Protein AF-Q1LLD5-F1 (afdb_monomer)

Nearest PDB structures (foldseek):
  8k34-assembly1_A  TM=6.048E-01  e=2.213E-11  Thermoflavifilum thermophilum
  8k88-assembly1_B  TM=5.986E-01  e=1.429E-08  Geobacter sulfurreducens
  8in8-assembly1_B  TM=6.152E-01  e=3.968E-08  Geobacter sulfurreducens PCA
  8jkz-assembly1_A  TM=5.799E-01  e=5.270E-08  Geobacter sulfurreducens
  8jl0-assembly1_A  TM=5.288E-01  e=3.968E-08  Geobacter sulfurreducens

Radius of gyration: 33.03 Å; Cα contacts (8 Å, |Δi|>4): 725; chains: 1; bounding box: 67×58×109 Å

pLDDT: mean 85.72, std 15.96, range [29.22, 98.38]

Mean predicted aligned error: 14.37 Å

Sequence (439 aa):
MSEKKLTDSQLLGTQGTGLIELTVSRMGLVWRPTAQHDAGIDGEIEIRDAANGRMTGMLLKVQSKAVSEFKNETNAGFDYWPDSRDMDYWLGHSVPVILIVSRPSTNECYWQVIKPPTEGGEKRLRFVKARDVLNESSKARLIEVAQAASPRGVAPALVRRETLVSNLLPVTKLPERLYLAETPYRTAKDLGAALREANLRLEFILKNERILTVRDLTEPRYHNLCDRGTVEDFGIKEWAASPDPDRQRDFVSLMNSCLREKLRSMPEALRFDKAMRCFFFPPSESNTPYDYAYRGDKKSTAREVFKELRNKQKKHLMGYRHSAMKAQFYRFGSDWYLEVTPTYFFTRNGTEQSKWHEDWLKGIKELEKNGAIRGQLMMWADLLRNPPGLFDEGYPFLDFGVPVTFGIDRGIDDSAWASSDNIDKQQGETSSAPLFELG

Solvent-accessible surface area (backbone atoms only — not comparable to full-atom values): 25330 Å² total; per-residue (Å²): 131,84,77,91,78,84,52,70,68,58,52,42,41,52,45,24,52,53,52,49,43,54,44,38,44,72,55,45,32,41,65,44,74,54,65,98,86,60,88,84,44,52,26,34,41,37,47,36,27,74,91,80,64,48,73,49,86,27,47,33,39,28,33,72,45,47,40,96,70,69,46,78,62,55,98,60,26,31,48,44,72,69,52,71,66,60,50,55,54,48,71,66,47,92,46,53,30,30,44,35,46,22,27,60,94,76,72,44,38,32,47,47,74,70,70,85,77,56,92,94,52,72,80,56,50,76,46,39,52,90,76,25,43,58,46,68,84,35,48,63,59,53,50,52,57,23,35,76,67,25,96,84,41,71,74,64,82,61,78,30,76,37,75,47,74,48,54,38,20,39,55,72,40,64,44,74,43,36,25,36,25,40,28,92,51,88,47,72,67,58,46,55,46,52,30,56,77,68,74,51,86,80,46,58,44,79,55,94,49,25,41,41,25,68,57,73,58,81,44,78,90,38,59,90,62,29,46,63,91,52,60,44,74,44,57,35,64,65,39,77,65,42,87,50,66,66,52,37,50,52,45,52,51,38,51,52,32,44,52,52,48,48,40,42,71,38,96,71,39,35,39,75,44,78,90,80,53,29,39,28,47,52,58,47,98,83,64,56,60,46,63,49,62,61,91,86,50,97,68,79,61,65,40,80,32,31,40,78,37,55,42,89,86,81,62,46,80,66,23,27,42,19,43,22,31,34,72,46,81,46,74,61,91,96,43,46,27,40,36,48,45,68,48,72,44,37,16,49,80,55,76,50,74,29,94,57,33,68,62,54,50,51,58,53,57,76,70,58,48,71,70,60,52,51,56,44,41,50,52,50,46,54,67,60,30,73,79,71,49,101,87,40,88,62,64,82,52,56,35,44,44,69,55,48,69,46,83,36,62,60,50,81,59,63,70,65,56,56,54,52,57,56,54,54,54,72,74,56,84,72,89,79,82,67,100,80,80,75,136

Structure (mmCIF, N/CA/C/O backbone):
data_AF-Q1LLD5-F1
#
_entry.id   AF-Q1LLD5-F1
#
loop_
_atom_site.group_PDB
_atom_site.id
_atom_site.type_symbol
_atom_site.label_atom_id
_atom_site.label_alt_id
_atom_site.label_comp_id
_atom_site.label_asym_id
_atom_site.label_entity_id
_atom_site.label_seq_id
_atom_site.pdbx_PDB_ins_code
_atom_site.Cartn_x
_atom_site.Cartn_y
_atom_site.Cartn_z
_atom_site.occupancy
_atom_site.B_iso_or_equiv
_atom_site.auth_seq_id
_atom_site.auth_comp_id
_atom_site.auth_asym_id
_atom_site.auth_atom_id
_atom_site.pdbx_PDB_model_num
ATOM 1 N N . MET A 1 1 ? 41.559 -16.017 -68.198 1.00 44.22 1 MET A N 1
ATOM 2 C CA . MET A 1 1 ? 40.446 -16.488 -67.346 1.00 44.22 1 MET A CA 1
ATOM 3 C C . MET A 1 1 ? 40.533 -15.728 -66.037 1.00 44.22 1 MET A C 1
ATOM 5 O O . MET A 1 1 ? 41.587 -15.787 -65.421 1.00 44.22 1 MET A O 1
ATOM 9 N N . SER A 1 2 ? 39.517 -14.951 -65.652 1.00 55.28 2 SER A N 1
ATOM 10 C CA . SER A 1 2 ? 39.519 -14.331 -64.322 1.00 55.28 2 SER A CA 1
ATOM 11 C C . SER A 1 2 ? 39.319 -15.425 -63.277 1.00 55.28 2 SER A C 1
ATOM 13 O O . SER A 1 2 ? 38.368 -16.202 -63.372 1.00 55.28 2 SER A O 1
ATOM 15 N N . GLU A 1 3 ? 40.213 -15.501 -62.299 1.00 66.25 3 GLU A N 1
ATOM 16 C CA . GLU A 1 3 ? 40.044 -16.389 -61.151 1.00 66.25 3 GLU A CA 1
ATOM 17 C C . GLU A 1 3 ? 38.746 -16.056 -60.409 1.00 66.25 3 GLU A C 1
ATOM 19 O O . GLU A 1 3 ? 38.397 -14.887 -60.233 1.00 66.25 3 GLU A O 1
ATOM 24 N N . LYS A 1 4 ? 38.035 -17.089 -59.953 1.00 70.56 4 LYS A N 1
ATOM 25 C CA . LYS A 1 4 ? 36.900 -16.914 -59.045 1.00 70.56 4 LYS A CA 1
ATOM 26 C C . LYS A 1 4 ? 37.448 -16.477 -57.686 1.00 70.56 4 LYS A C 1
ATOM 28 O O . LYS A 1 4 ? 38.207 -17.224 -57.076 1.00 70.56 4 LYS A O 1
ATOM 33 N N . LYS A 1 5 ? 37.075 -15.282 -57.226 1.00 77.94 5 LYS A N 1
ATOM 34 C CA . LYS A 1 5 ? 37.499 -14.728 -55.933 1.00 77.94 5 LYS A CA 1
ATOM 35 C C . LYS A 1 5 ? 36.277 -14.384 -55.090 1.00 77.94 5 LYS A C 1
ATOM 37 O O . LYS A 1 5 ? 35.325 -13.800 -55.599 1.00 77.94 5 LYS A O 1
ATOM 42 N N . LEU A 1 6 ? 36.331 -14.757 -53.816 1.00 81.81 6 LEU A N 1
ATOM 43 C CA . LEU A 1 6 ? 35.422 -14.298 -52.769 1.00 81.81 6 LEU A CA 1
ATOM 44 C C . LEU A 1 6 ? 36.149 -13.197 -51.992 1.00 81.81 6 LEU A C 1
ATOM 46 O O . LEU A 1 6 ? 37.331 -13.357 -51.690 1.00 81.81 6 LEU A O 1
ATOM 50 N N . THR A 1 7 ? 35.487 -12.079 -51.712 1.00 87.19 7 THR A N 1
ATOM 51 C CA . THR A 1 7 ? 36.117 -10.958 -51.001 1.00 87.19 7 THR A CA 1
ATOM 52 C C . THR A 1 7 ? 35.990 -11.116 -49.486 1.00 87.19 7 THR A C 1
ATOM 54 O O . THR A 1 7 ? 35.007 -11.667 -48.987 1.00 87.19 7 THR A O 1
ATOM 57 N N . ASP A 1 8 ? 36.938 -10.562 -48.727 1.00 86.69 8 ASP A N 1
ATOM 58 C CA . ASP A 1 8 ? 36.864 -10.542 -47.257 1.00 86.69 8 ASP A CA 1
ATOM 59 C C . ASP A 1 8 ? 35.607 -9.819 -46.753 1.00 86.69 8 ASP A C 1
ATOM 61 O O . ASP A 1 8 ? 35.027 -10.193 -45.738 1.00 86.69 8 ASP A O 1
ATOM 65 N N . SER A 1 9 ? 35.128 -8.820 -47.501 1.00 83.25 9 SER A N 1
ATOM 66 C CA . SER A 1 9 ? 33.871 -8.129 -47.205 1.00 83.25 9 SER A CA 1
ATOM 67 C C . SER A 1 9 ? 32.653 -9.054 -47.325 1.00 83.25 9 SER A C 1
ATOM 69 O O . SER A 1 9 ? 31.748 -8.970 -46.495 1.00 83.25 9 SER A O 1
ATOM 71 N N . GLN A 1 10 ? 32.637 -9.970 -48.301 1.00 84.25 10 GLN A N 1
ATOM 72 C CA . GLN A 1 10 ? 31.581 -10.983 -48.426 1.00 84.25 10 GLN A CA 1
ATOM 73 C C . GLN A 1 10 ? 31.638 -12.005 -47.280 1.00 84.25 10 GLN A C 1
ATOM 75 O O . GLN A 1 10 ? 30.598 -12.397 -46.744 1.00 84.25 10 GLN A O 1
ATOM 80 N N . LEU A 1 11 ? 32.842 -12.403 -46.856 1.00 89.00 11 LEU A N 1
ATOM 81 C CA . LEU A 1 11 ? 33.017 -13.265 -45.682 1.00 89.00 11 LEU A CA 1
ATOM 82 C C . LEU A 1 11 ? 32.552 -12.572 -44.397 1.00 89.00 11 LEU A C 1
ATOM 84 O O . LEU A 1 11 ? 31.823 -13.174 -43.611 1.00 89.00 11 LEU A O 1
ATOM 88 N N . LEU A 1 12 ? 32.902 -11.300 -44.209 1.00 91.50 12 LEU A N 1
ATOM 89 C CA . LEU A 1 12 ? 32.483 -10.505 -43.056 1.00 91.50 12 LEU A CA 1
ATOM 90 C C . LEU A 1 12 ? 30.955 -10.353 -42.993 1.00 91.50 12 LEU A C 1
ATOM 92 O O . LEU A 1 12 ? 30.368 -10.496 -41.922 1.00 91.50 12 LEU A O 1
ATOM 96 N N . GLY A 1 13 ? 30.297 -10.135 -44.136 1.00 88.56 13 GLY A N 1
ATOM 97 C CA . GLY A 1 13 ? 28.832 -10.116 -44.229 1.00 88.56 13 GLY A CA 1
ATOM 98 C C . GLY A 1 13 ? 28.190 -11.445 -43.809 1.00 88.56 13 GLY A C 1
ATOM 99 O O . GLY A 1 13 ? 27.244 -11.459 -43.017 1.00 88.56 13 GLY A O 1
ATOM 100 N N . THR A 1 14 ? 28.754 -12.570 -44.264 1.00 90.44 14 THR A N 1
ATOM 101 C CA . THR A 1 14 ? 28.333 -13.923 -43.846 1.00 90.44 14 THR A CA 1
ATOM 102 C C . THR A 1 14 ? 28.491 -14.121 -42.332 1.00 90.44 14 THR A C 1
ATOM 104 O O . THR A 1 14 ? 27.604 -14.654 -41.672 1.00 90.44 14 THR A O 1
ATOM 107 N N . GLN A 1 15 ? 29.594 -13.652 -41.745 1.00 93.81 15 GLN A N 1
ATOM 108 C CA . GLN A 1 15 ? 29.808 -13.738 -40.296 1.00 93.81 15 GLN A CA 1
ATOM 109 C C . GLN A 1 15 ? 28.795 -12.897 -39.508 1.00 93.81 15 GLN A C 1
ATOM 111 O O . GLN A 1 15 ? 28.284 -13.352 -38.486 1.00 93.81 15 GLN A O 1
ATOM 116 N N . GLY A 1 16 ? 28.476 -11.687 -39.979 1.00 93.50 16 GLY A N 1
ATOM 117 C CA . GLY A 1 16 ? 27.480 -10.824 -39.337 1.00 93.50 16 GLY A CA 1
ATOM 118 C C . GLY A 1 16 ? 26.077 -11.423 -39.353 1.00 93.50 16 GLY A C 1
ATOM 119 O O . GLY A 1 16 ? 25.409 -11.453 -38.323 1.00 93.50 16 GLY A O 1
ATOM 120 N N . THR A 1 17 ? 25.641 -11.961 -40.494 1.00 93.94 17 THR A N 1
ATOM 121 C CA . THR A 1 17 ? 24.339 -12.646 -40.599 1.00 93.94 17 THR A CA 1
ATOM 122 C C . THR A 1 17 ? 24.269 -13.894 -39.716 1.00 93.94 17 THR A C 1
ATOM 124 O O . THR A 1 17 ? 23.291 -14.055 -38.989 1.00 93.94 17 THR A O 1
ATOM 127 N N . GLY A 1 18 ? 25.328 -14.711 -39.672 1.00 94.88 18 GLY A N 1
ATOM 128 C CA . GLY A 1 18 ? 25.405 -15.860 -38.761 1.00 94.88 18 GLY A CA 1
ATOM 129 C C . GLY A 1 18 ? 25.356 -15.472 -37.275 1.00 94.88 18 GLY A C 1
ATOM 130 O O . GLY A 1 18 ? 24.709 -16.146 -36.472 1.00 94.88 18 GLY A O 1
ATOM 131 N N . LEU A 1 19 ? 25.982 -14.354 -36.893 1.00 96.50 19 LEU A N 1
ATOM 132 C CA . LEU A 1 19 ? 25.914 -13.839 -35.522 1.00 96.50 19 LEU A CA 1
ATOM 133 C C . LEU A 1 19 ? 24.496 -13.368 -35.156 1.00 96.50 19 LEU A C 1
ATOM 135 O O . LEU A 1 19 ? 24.025 -13.626 -34.043 1.00 96.50 19 LEU A O 1
ATOM 139 N N . ILE A 1 20 ? 23.801 -12.709 -36.088 1.00 96.69 20 ILE A N 1
ATOM 140 C CA . ILE A 1 20 ? 22.404 -12.287 -35.911 1.00 96.69 20 ILE A CA 1
ATOM 141 C C . ILE A 1 20 ? 21.506 -13.507 -35.727 1.00 96.69 20 ILE A C 1
ATOM 143 O O . ILE A 1 20 ? 20.745 -13.548 -34.762 1.00 96.69 20 ILE A O 1
ATOM 147 N N . GLU A 1 21 ? 21.629 -14.514 -36.590 1.00 96.75 21 GLU A N 1
ATOM 148 C CA . GLU A 1 21 ? 20.855 -15.755 -36.509 1.00 96.75 21 GLU A CA 1
ATOM 149 C C . GLU A 1 21 ? 21.002 -16.428 -35.138 1.00 96.75 21 GLU A C 1
ATOM 151 O O . GLU A 1 21 ? 20.003 -16.715 -34.472 1.00 96.75 21 GLU A O 1
ATOM 156 N N . LEU A 1 22 ? 22.241 -16.601 -34.666 1.00 96.19 22 LEU A N 1
ATOM 157 C CA . LEU A 1 22 ? 22.515 -17.181 -33.352 1.00 96.19 22 LEU A CA 1
ATOM 158 C C . LEU A 1 22 ? 21.881 -16.357 -32.224 1.00 96.19 22 LEU A C 1
ATOM 160 O O . LEU A 1 22 ? 21.262 -16.911 -31.313 1.00 96.19 22 LEU A O 1
ATOM 164 N N . THR A 1 23 ? 22.025 -15.035 -32.285 1.00 96.19 23 THR A N 1
ATOM 165 C CA . THR A 1 23 ? 21.499 -14.117 -31.269 1.00 96.19 23 THR A CA 1
ATOM 166 C C . THR A 1 23 ? 19.972 -14.163 -31.225 1.00 96.19 23 THR A C 1
ATOM 168 O O . THR A 1 23 ? 19.392 -14.328 -30.154 1.00 96.19 23 THR A O 1
ATOM 171 N N . VAL A 1 24 ? 19.308 -14.096 -32.380 1.00 96.00 24 VAL A N 1
ATOM 172 C CA . VAL A 1 24 ? 17.844 -14.179 -32.519 1.00 96.00 24 VAL A CA 1
ATOM 173 C C . VAL A 1 24 ? 17.327 -15.538 -32.036 1.00 96.00 24 VAL A C 1
ATOM 175 O O . VAL A 1 24 ? 16.352 -15.595 -31.280 1.00 96.00 24 VAL A O 1
ATOM 178 N N . SER A 1 25 ? 18.021 -16.626 -32.381 1.00 94.06 25 SER A N 1
ATOM 179 C CA . SER A 1 25 ? 17.676 -17.975 -31.926 1.00 94.06 25 SER A CA 1
ATOM 180 C C . SER A 1 25 ? 17.764 -18.117 -30.405 1.00 94.06 25 SER A C 1
ATOM 182 O O . SER A 1 25 ? 16.898 -18.765 -29.816 1.00 94.06 25 SER A O 1
ATOM 184 N N . ARG A 1 26 ? 18.755 -17.503 -29.741 1.00 93.19 26 ARG A N 1
ATOM 185 C CA . ARG A 1 26 ? 18.855 -17.495 -28.266 1.00 93.19 26 ARG A CA 1
ATOM 186 C C . ARG A 1 26 ? 17.691 -16.766 -27.600 1.00 93.19 26 ARG A C 1
ATOM 188 O O . ARG A 1 26 ? 17.260 -17.161 -26.520 1.00 93.19 26 ARG A O 1
ATOM 195 N N . MET A 1 27 ? 17.113 -15.765 -28.265 1.00 91.44 27 MET A N 1
ATOM 196 C CA . MET A 1 27 ? 15.875 -15.118 -27.806 1.00 91.44 27 MET A CA 1
ATOM 197 C C . MET A 1 27 ? 14.633 -16.009 -27.985 1.00 91.44 27 MET A C 1
ATOM 199 O O . MET A 1 27 ? 13.554 -15.679 -27.482 1.00 91.44 27 MET A O 1
ATOM 203 N N . GLY A 1 28 ? 14.748 -17.134 -28.696 1.00 91.38 28 GLY A N 1
ATOM 204 C CA . GLY A 1 28 ? 13.630 -18.004 -29.061 1.00 91.38 28 GLY A CA 1
ATOM 205 C C . GLY A 1 28 ? 12.742 -17.436 -30.171 1.00 91.38 28 GLY A C 1
ATOM 206 O O . GLY A 1 28 ? 11.591 -17.857 -30.282 1.00 91.38 28 GLY A O 1
ATOM 207 N N . LEU A 1 29 ? 13.256 -16.473 -30.944 1.00 94.94 29 LEU A N 1
ATOM 208 C CA . LEU A 1 29 ? 12.628 -15.908 -32.141 1.00 94.94 29 LEU A CA 1
ATOM 209 C C . LEU A 1 29 ? 13.145 -16.639 -33.391 1.00 94.94 29 LEU A C 1
ATOM 211 O O . LEU A 1 29 ? 14.128 -17.377 -33.314 1.00 94.94 29 LEU A O 1
ATOM 215 N N . VAL A 1 30 ? 12.493 -16.449 -34.538 1.00 95.75 30 VAL A N 1
ATOM 216 C CA . VAL A 1 30 ? 12.874 -17.128 -35.787 1.00 95.75 30 VAL A CA 1
ATOM 217 C C . VAL A 1 30 ? 13.533 -16.141 -36.737 1.00 95.75 30 VAL A C 1
ATOM 219 O O . VAL A 1 30 ? 12.918 -15.147 -37.103 1.00 95.75 30 VAL A O 1
ATOM 222 N N . TRP A 1 31 ? 14.766 -16.431 -37.149 1.00 96.06 31 TRP A N 1
ATOM 223 C CA . TRP A 1 31 ? 15.463 -15.729 -38.225 1.00 96.06 31 TRP A CA 1
ATOM 224 C C . TRP A 1 31 ? 15.183 -16.414 -39.565 1.00 96.06 31 TRP A C 1
ATOM 226 O O . TRP A 1 31 ? 15.246 -17.642 -39.651 1.00 96.06 31 TRP A O 1
ATOM 236 N N . ARG A 1 32 ? 14.904 -15.637 -40.614 1.00 93.81 32 ARG A N 1
ATOM 237 C CA . ARG A 1 32 ? 14.891 -16.120 -41.999 1.00 93.81 32 ARG A CA 1
ATOM 238 C C . ARG A 1 32 ? 15.789 -15.233 -42.858 1.00 93.81 32 ARG A C 1
ATOM 240 O O . ARG A 1 32 ? 15.501 -14.043 -42.972 1.00 93.81 32 ARG A O 1
ATOM 247 N N . PRO A 1 33 ? 16.854 -15.774 -43.470 1.00 91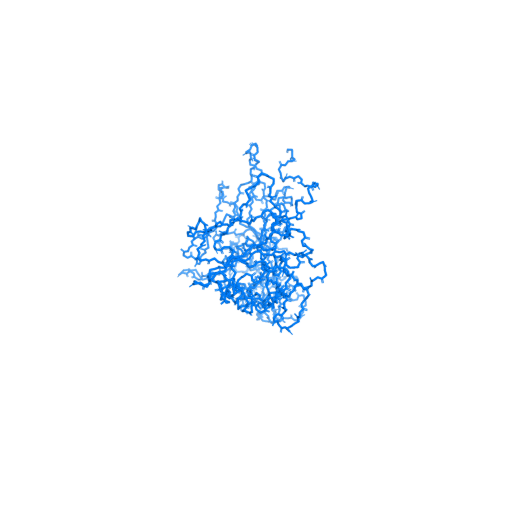.12 33 PRO A N 1
ATOM 248 C CA . PRO A 1 33 ? 17.669 -15.008 -44.400 1.00 91.12 33 PRO A CA 1
ATOM 249 C C . PRO A 1 33 ? 16.891 -14.744 -45.692 1.00 91.12 33 PRO A C 1
ATOM 251 O O . PRO A 1 33 ? 16.113 -15.591 -46.144 1.00 91.12 33 PRO A O 1
ATOM 254 N N . THR A 1 34 ? 17.120 -13.592 -46.312 1.00 84.94 34 THR A N 1
ATOM 255 C CA . THR A 1 34 ? 16.528 -13.304 -47.618 1.00 84.94 34 THR A CA 1
ATOM 256 C C . THR A 1 34 ? 17.269 -14.061 -48.724 1.00 84.94 34 THR A C 1
ATOM 258 O O . THR A 1 34 ? 18.499 -14.110 -48.745 1.00 84.94 34 THR A O 1
ATOM 261 N N . ALA A 1 35 ? 16.533 -14.669 -49.659 1.00 69.62 35 ALA A N 1
ATOM 262 C CA . ALA A 1 35 ? 17.123 -15.340 -50.818 1.00 69.62 35 ALA A CA 1
ATOM 263 C C . ALA A 1 35 ? 17.699 -14.329 -51.835 1.00 69.62 35 ALA A C 1
ATOM 265 O O . ALA A 1 35 ? 17.328 -13.156 -51.839 1.00 69.62 35 ALA A O 1
ATOM 266 N N . GLN A 1 36 ? 18.610 -14.789 -52.707 1.00 54.00 36 GLN A N 1
ATOM 267 C CA . GLN A 1 36 ? 19.238 -13.962 -53.748 1.00 54.00 36 GLN A CA 1
ATOM 268 C C . GLN A 1 36 ? 18.182 -13.168 -54.542 1.00 54.00 36 GLN A C 1
ATOM 270 O O . GLN A 1 36 ? 17.274 -13.777 -55.100 1.00 54.00 36 GLN A O 1
ATOM 275 N N . HIS A 1 37 ? 18.374 -11.838 -54.598 1.00 49.00 37 HIS A N 1
ATOM 276 C CA . HIS A 1 37 ? 17.626 -10.797 -55.340 1.00 49.00 37 HIS A CA 1
ATOM 277 C C . HIS A 1 37 ? 16.824 -9.768 -54.522 1.00 49.00 37 HIS A C 1
ATOM 279 O O . HIS A 1 37 ? 16.162 -8.933 -55.133 1.00 49.00 37 HIS A O 1
ATOM 285 N N . ASP A 1 38 ? 16.941 -9.723 -53.192 1.00 57.38 38 ASP A N 1
ATOM 286 C CA . ASP A 1 38 ? 16.424 -8.579 -52.422 1.00 57.38 38 ASP A CA 1
ATOM 287 C C . ASP A 1 38 ? 17.495 -7.485 -52.286 1.00 57.38 38 ASP A C 1
ATOM 289 O O . ASP A 1 38 ? 18.632 -7.735 -51.873 1.00 57.38 38 ASP A O 1
ATOM 293 N N . ALA A 1 39 ? 17.160 -6.274 -52.721 1.00 64.75 39 ALA A N 1
ATOM 294 C CA . ALA A 1 39 ? 18.061 -5.134 -52.697 1.00 64.75 39 ALA A CA 1
ATOM 295 C C . ALA A 1 39 ? 17.894 -4.408 -51.360 1.00 64.75 39 ALA A C 1
ATOM 297 O O . ALA A 1 39 ? 16.944 -3.660 -51.191 1.00 64.75 39 ALA A O 1
ATOM 298 N N . GLY A 1 40 ? 18.819 -4.608 -50.418 1.00 76.62 40 GLY A N 1
ATOM 299 C CA . GLY A 1 40 ? 18.851 -3.820 -49.179 1.00 76.62 40 GLY A CA 1
ATOM 300 C C . GLY A 1 40 ? 18.009 -4.361 -48.017 1.00 76.62 40 GLY A C 1
ATOM 301 O O . GLY A 1 40 ? 17.651 -3.584 -47.135 1.00 76.62 40 GLY A O 1
ATOM 302 N N . ILE A 1 41 ? 17.704 -5.667 -47.993 1.00 89.44 41 ILE A N 1
ATOM 303 C CA . ILE A 1 41 ? 17.228 -6.405 -46.809 1.00 89.44 41 ILE A CA 1
ATOM 304 C C . ILE A 1 41 ? 17.900 -7.784 -46.765 1.00 89.44 41 ILE A C 1
ATOM 306 O O . ILE A 1 41 ? 17.779 -8.575 -47.699 1.00 89.44 41 ILE A O 1
ATOM 310 N N . ASP A 1 42 ? 18.552 -8.108 -45.648 1.00 91.19 42 ASP A N 1
ATOM 311 C CA . ASP A 1 42 ? 19.327 -9.349 -45.490 1.00 91.19 42 ASP A CA 1
ATOM 312 C C . ASP A 1 42 ? 18.539 -10.481 -44.816 1.00 91.19 42 ASP A C 1
ATOM 314 O O . ASP A 1 42 ? 18.918 -11.651 -44.907 1.00 91.19 42 ASP A O 1
ATOM 318 N N . GLY A 1 43 ? 17.438 -10.156 -44.138 1.00 93.44 43 GLY A N 1
ATOM 319 C CA . GLY A 1 43 ? 16.539 -11.160 -43.588 1.00 93.44 43 GLY A CA 1
ATOM 320 C C . GLY A 1 43 ? 15.332 -10.584 -42.869 1.00 93.44 43 GLY A C 1
ATOM 321 O O . GLY A 1 43 ? 15.046 -9.386 -42.902 1.00 93.44 43 GLY A O 1
ATOM 322 N N . GLU A 1 44 ? 14.613 -11.465 -42.194 1.00 95.19 44 GLU A N 1
ATOM 323 C CA . GLU A 1 44 ? 13.469 -11.131 -41.362 1.00 95.19 44 GLU A CA 1
ATOM 324 C C . GLU A 1 44 ? 13.489 -11.908 -40.046 1.00 95.19 44 GLU A C 1
ATOM 326 O O . GLU A 1 44 ? 13.988 -13.032 -39.959 1.00 95.19 44 GLU A O 1
ATOM 331 N N . ILE A 1 45 ? 12.929 -11.289 -39.010 1.00 96.69 45 ILE A N 1
ATOM 332 C CA . ILE A 1 45 ? 12.688 -11.917 -37.713 1.00 96.69 45 ILE A CA 1
ATOM 333 C C . ILE A 1 45 ? 11.184 -12.107 -37.560 1.00 96.69 45 ILE A C 1
ATOM 335 O O . ILE A 1 45 ? 10.436 -11.131 -37.606 1.00 96.69 45 ILE A O 1
ATOM 339 N N . GLU A 1 46 ? 10.744 -13.341 -37.324 1.00 95.19 46 GLU A N 1
ATOM 340 C CA . GLU A 1 46 ? 9.376 -13.625 -36.898 1.00 95.19 46 GLU A CA 1
ATOM 341 C C . GLU A 1 46 ? 9.303 -13.857 -35.392 1.00 95.19 46 GLU A C 1
ATOM 343 O O . GLU A 1 46 ? 10.077 -14.626 -34.803 1.00 95.19 46 GLU A O 1
ATOM 348 N N . ILE A 1 47 ? 8.319 -13.212 -34.769 1.00 94.25 47 ILE A N 1
ATOM 349 C CA . ILE A 1 47 ? 8.026 -13.427 -33.363 1.00 94.25 47 ILE A CA 1
ATOM 350 C C . ILE A 1 47 ? 7.398 -14.813 -33.169 1.00 94.25 47 ILE A C 1
ATOM 352 O O . ILE A 1 47 ? 6.386 -15.176 -33.771 1.00 94.25 47 ILE A O 1
ATOM 356 N N . ARG A 1 48 ? 8.014 -15.591 -32.278 1.00 91.94 48 ARG A N 1
ATOM 357 C CA . ARG A 1 48 ? 7.544 -16.905 -31.840 1.00 91.94 48 ARG A CA 1
ATOM 358 C C . ARG A 1 48 ? 7.235 -16.858 -30.350 1.00 91.94 48 ARG A C 1
ATOM 360 O O . ARG A 1 48 ? 8.030 -16.368 -29.546 1.00 91.94 48 ARG A O 1
ATOM 367 N N . ASP A 1 49 ? 6.082 -17.391 -29.976 1.00 83.38 49 ASP A N 1
ATOM 368 C CA . ASP A 1 49 ? 5.730 -17.630 -28.584 1.00 83.38 49 ASP A CA 1
ATOM 369 C C . ASP A 1 49 ? 6.616 -18.754 -28.037 1.00 83.38 49 ASP A C 1
ATOM 371 O O . ASP A 1 49 ? 6.526 -19.910 -28.450 1.00 83.38 49 ASP A O 1
ATOM 375 N N . ALA A 1 50 ? 7.517 -18.409 -27.119 1.00 77.00 50 ALA A N 1
ATOM 376 C CA . ALA A 1 50 ? 8.466 -19.369 -26.571 1.00 77.00 50 ALA A CA 1
ATOM 377 C C . ALA A 1 50 ? 7.797 -20.430 -25.680 1.00 77.00 50 ALA A C 1
ATOM 379 O O . ALA A 1 50 ? 8.382 -21.497 -25.504 1.00 77.00 50 ALA A O 1
ATOM 380 N N . ALA A 1 51 ? 6.601 -20.167 -25.138 1.00 72.94 51 ALA A N 1
ATOM 381 C CA . ALA A 1 51 ? 5.937 -21.070 -24.200 1.00 72.94 51 ALA A CA 1
ATOM 382 C C . ALA A 1 51 ? 5.291 -22.278 -24.893 1.00 72.94 51 ALA A C 1
ATOM 384 O O . ALA A 1 51 ? 5.324 -23.384 -24.364 1.00 72.94 51 ALA A O 1
ATOM 385 N N . ASN A 1 52 ? 4.705 -22.075 -26.074 1.00 79.81 52 ASN A N 1
ATOM 386 C CA . ASN A 1 52 ? 3.981 -23.114 -26.824 1.00 79.81 52 ASN A CA 1
ATOM 387 C C . ASN A 1 52 ? 4.533 -23.332 -28.244 1.00 79.81 52 ASN A C 1
ATOM 389 O O . ASN A 1 52 ? 4.069 -24.211 -28.965 1.00 79.81 52 ASN A O 1
ATOM 393 N N . GLY A 1 53 ? 5.514 -22.533 -28.659 1.00 81.44 53 GLY A N 1
ATOM 394 C CA . GLY A 1 53 ? 6.131 -22.599 -29.974 1.00 81.44 53 GLY A CA 1
ATOM 395 C C . GLY A 1 53 ? 5.312 -22.020 -31.123 1.00 81.44 53 GLY A C 1
ATOM 396 O O . GLY A 1 53 ? 5.733 -22.164 -32.270 1.00 81.44 53 GLY A O 1
ATOM 397 N N . ARG A 1 54 ? 4.184 -21.359 -30.844 1.00 87.75 54 ARG A N 1
ATOM 398 C CA . ARG A 1 54 ? 3.308 -20.748 -31.849 1.00 87.75 54 ARG A CA 1
ATOM 399 C C . ARG A 1 54 ? 4.017 -19.602 -32.569 1.00 87.75 54 ARG A C 1
ATOM 401 O O . ARG A 1 54 ? 4.506 -18.664 -31.944 1.00 87.75 54 ARG A O 1
ATOM 408 N N . MET A 1 55 ? 3.986 -19.645 -33.894 1.00 90.62 55 MET A N 1
ATOM 409 C CA . MET A 1 55 ? 4.396 -18.538 -34.759 1.00 90.62 55 MET A CA 1
ATOM 410 C C . MET A 1 55 ? 3.312 -17.451 -34.747 1.00 90.62 55 MET A C 1
ATOM 412 O O . MET A 1 55 ? 2.126 -17.768 -34.878 1.00 90.62 55 MET A O 1
ATOM 416 N N . THR A 1 56 ? 3.673 -16.185 -34.514 1.00 87.75 56 THR A N 1
ATOM 417 C CA . THR A 1 56 ? 2.671 -15.117 -34.348 1.00 87.75 56 THR A CA 1
ATOM 418 C C . THR A 1 56 ? 2.340 -14.372 -35.635 1.00 87.75 56 THR A C 1
ATOM 420 O O . THR A 1 56 ? 1.398 -13.581 -35.617 1.00 87.75 56 THR A O 1
ATOM 423 N N . GLY A 1 57 ? 3.101 -14.572 -36.716 1.00 88.38 57 GLY A N 1
ATOM 424 C CA . GLY A 1 57 ? 2.980 -13.803 -37.956 1.00 88.38 57 GLY A CA 1
ATOM 425 C C . GLY A 1 57 ? 3.437 -12.345 -37.842 1.00 88.38 57 GLY A C 1
ATOM 426 O O . GLY A 1 57 ? 3.308 -11.598 -38.805 1.00 88.38 57 GLY A O 1
ATOM 427 N N . MET A 1 58 ? 3.960 -11.922 -36.684 1.00 92.06 58 MET A N 1
ATOM 428 C CA . MET A 1 58 ? 4.508 -10.574 -36.515 1.00 92.06 58 MET A CA 1
ATOM 429 C C . MET A 1 58 ? 5.957 -10.579 -36.989 1.00 92.06 58 MET A C 1
ATOM 431 O O . MET A 1 58 ? 6.764 -11.372 -36.494 1.00 92.06 58 MET A O 1
ATOM 435 N N . LEU A 1 59 ? 6.268 -9.703 -37.941 1.00 93.50 59 LEU A N 1
ATOM 436 C CA . LEU A 1 59 ? 7.533 -9.698 -38.666 1.00 93.50 59 LEU A CA 1
ATOM 437 C C . LEU A 1 59 ? 8.279 -8.378 -38.482 1.00 93.50 59 LEU A C 1
ATOM 439 O O . LEU A 1 59 ? 7.678 -7.305 -38.436 1.00 93.50 59 LEU A O 1
ATOM 443 N N . LEU A 1 60 ? 9.603 -8.478 -38.450 1.00 95.44 60 LEU A N 1
ATOM 444 C CA . LEU A 1 60 ? 10.532 -7.366 -38.615 1.00 95.44 60 LEU A CA 1
ATOM 445 C C . LEU A 1 60 ? 11.406 -7.655 -39.828 1.00 95.44 60 LEU A C 1
ATOM 447 O O . LEU A 1 60 ? 11.941 -8.759 -39.946 1.00 95.44 60 LEU A O 1
ATOM 451 N N . LYS A 1 61 ? 11.591 -6.670 -40.703 1.00 95.44 61 LYS A N 1
ATOM 452 C CA . LYS A 1 61 ? 12.592 -6.738 -41.773 1.00 95.44 61 LYS A CA 1
ATOM 453 C C . LYS A 1 61 ? 13.931 -6.260 -41.227 1.00 95.44 61 LYS A C 1
ATOM 455 O O . LYS A 1 61 ? 13.980 -5.370 -40.381 1.00 95.44 61 LYS A O 1
ATOM 460 N N . VAL A 1 62 ? 15.016 -6.876 -41.673 1.00 96.50 62 VAL A N 1
ATOM 461 C CA . VAL A 1 62 ? 16.347 -6.656 -41.112 1.00 96.50 62 VAL A CA 1
ATOM 462 C C . VAL A 1 62 ? 17.339 -6.343 -42.216 1.00 96.50 62 VAL A C 1
ATOM 464 O O . VAL A 1 62 ? 17.602 -7.173 -43.084 1.00 96.50 62 VAL A O 1
ATOM 467 N N . GLN A 1 63 ? 17.958 -5.172 -42.121 1.00 95.56 63 GLN A N 1
ATOM 468 C CA . GLN A 1 63 ? 19.232 -4.913 -42.780 1.00 95.56 63 GLN A CA 1
ATOM 469 C C . GLN A 1 63 ? 20.363 -5.242 -41.798 1.00 95.56 63 GLN A C 1
ATOM 471 O O . GLN A 1 63 ? 20.421 -4.705 -40.691 1.00 95.56 63 GLN A O 1
ATOM 476 N N . SER A 1 64 ? 21.290 -6.090 -42.222 1.00 94.94 64 SER A N 1
ATOM 477 C CA . SER A 1 64 ? 22.543 -6.412 -41.547 1.00 94.94 64 SER A CA 1
ATOM 478 C C . SER A 1 64 ? 23.692 -5.593 -42.135 1.00 94.94 64 SER A C 1
ATOM 480 O O . SER A 1 64 ? 23.838 -5.460 -43.352 1.00 94.94 64 SER A O 1
ATOM 482 N N . LYS A 1 65 ? 24.542 -5.031 -41.277 1.00 95.00 65 LYS A N 1
ATOM 483 C CA . LYS A 1 65 ? 25.794 -4.375 -41.673 1.00 95.00 65 LYS A CA 1
ATOM 484 C C . LYS A 1 65 ? 26.919 -4.855 -40.764 1.00 95.00 65 LYS A C 1
ATOM 486 O O . LYS A 1 65 ? 27.046 -4.427 -39.617 1.00 95.00 65 LYS A O 1
ATOM 491 N N . ALA A 1 66 ? 27.750 -5.751 -41.288 1.00 95.19 66 ALA A N 1
ATOM 492 C CA . ALA A 1 66 ? 28.931 -6.239 -40.591 1.00 95.19 66 ALA A CA 1
ATOM 493 C C . ALA A 1 66 ? 30.126 -5.305 -40.824 1.00 95.19 66 ALA A C 1
ATOM 495 O O . ALA A 1 66 ? 30.442 -4.969 -41.965 1.00 95.19 66 ALA A O 1
ATOM 496 N N . VAL A 1 67 ? 30.792 -4.893 -39.745 1.00 95.25 67 VAL A N 1
ATOM 497 C CA . VAL A 1 67 ? 31.931 -3.968 -39.782 1.00 95.25 67 VAL A CA 1
ATOM 498 C C . VAL A 1 67 ? 33.113 -4.525 -38.993 1.00 95.25 67 VAL A C 1
ATOM 500 O O . VAL A 1 67 ? 32.941 -5.219 -37.992 1.00 95.25 67 VAL A O 1
ATOM 503 N N . SER A 1 68 ? 34.329 -4.209 -39.436 1.00 93.31 68 SER A N 1
ATOM 504 C CA . SER A 1 68 ? 35.554 -4.493 -38.679 1.00 93.31 68 SER A CA 1
ATOM 505 C C . SER A 1 68 ? 35.730 -3.521 -37.509 1.00 93.31 68 SER A C 1
ATOM 507 O O . SER A 1 68 ? 36.155 -3.913 -36.425 1.00 93.31 68 SER A O 1
ATOM 509 N N . GLU A 1 69 ? 35.340 -2.264 -37.707 1.00 94.44 69 GLU A N 1
ATOM 510 C CA . GLU A 1 69 ? 35.447 -1.175 -36.738 1.00 94.44 69 GLU A CA 1
ATOM 511 C C . GLU A 1 69 ? 34.174 -0.320 -36.735 1.00 94.44 69 GLU A C 1
ATOM 513 O O . GLU A 1 69 ? 33.517 -0.150 -37.764 1.00 94.44 69 GLU A O 1
ATOM 518 N N . PHE A 1 70 ? 33.822 0.230 -35.571 1.00 96.06 70 PHE A N 1
ATOM 519 C CA . PHE A 1 70 ? 32.701 1.159 -35.460 1.00 96.06 70 PHE A CA 1
ATOM 520 C C . PHE A 1 70 ? 33.240 2.573 -35.663 1.00 96.06 70 PHE A C 1
ATOM 522 O O . PHE A 1 70 ? 34.304 2.930 -35.158 1.00 96.06 70 PHE A O 1
ATOM 529 N N . LYS A 1 71 ? 32.516 3.393 -36.419 1.00 95.69 71 LYS A N 1
ATOM 530 C CA . LYS A 1 71 ? 32.932 4.767 -36.702 1.00 95.69 71 LYS A CA 1
ATOM 531 C C . LYS A 1 71 ? 32.522 5.686 -35.548 1.00 95.69 71 LYS A C 1
ATOM 533 O O . LYS A 1 71 ? 31.443 5.530 -34.985 1.00 95.69 71 LYS A O 1
ATOM 538 N N . ASN A 1 72 ? 33.386 6.642 -35.197 1.00 95.12 72 ASN A N 1
ATOM 539 C CA . ASN A 1 72 ? 33.226 7.513 -34.021 1.00 95.12 72 ASN A CA 1
ATOM 540 C C . ASN A 1 72 ? 32.949 6.740 -32.714 1.00 95.12 72 ASN A C 1
ATOM 542 O O . ASN A 1 72 ? 32.140 7.167 -31.891 1.00 95.12 72 ASN A O 1
ATOM 546 N N . GLU A 1 73 ? 33.584 5.580 -32.532 1.00 96.94 73 GLU A N 1
ATOM 547 C CA . GLU A 1 73 ? 33.368 4.755 -31.346 1.00 96.94 73 GLU A CA 1
ATOM 548 C C . GLU A 1 73 ? 33.927 5.406 -30.076 1.00 96.94 73 GLU A C 1
ATOM 550 O O . GLU A 1 73 ? 35.053 5.896 -30.022 1.00 96.94 73 GLU A O 1
ATOM 555 N N . THR A 1 74 ? 33.122 5.355 -29.023 1.00 96.25 74 THR A N 1
ATOM 556 C CA . THR A 1 74 ? 33.462 5.709 -27.647 1.00 96.25 74 THR A CA 1
ATOM 557 C C . THR A 1 74 ? 32.994 4.588 -26.720 1.00 96.25 74 THR A C 1
ATOM 559 O O . THR A 1 74 ? 32.253 3.690 -27.127 1.00 96.25 74 THR A O 1
ATOM 562 N N . ASN A 1 75 ? 33.328 4.676 -25.430 1.00 93.75 75 ASN A N 1
ATOM 563 C CA . ASN A 1 75 ? 32.798 3.745 -24.427 1.00 93.75 75 ASN A CA 1
ATOM 564 C C . ASN A 1 75 ? 31.257 3.762 -24.342 1.00 93.75 75 ASN A C 1
ATOM 566 O O . ASN A 1 75 ? 30.658 2.772 -23.929 1.00 93.75 75 ASN A O 1
ATOM 570 N N . ALA A 1 76 ? 30.609 4.869 -24.724 1.00 94.56 76 ALA A N 1
ATOM 571 C CA . ALA A 1 76 ? 29.159 5.029 -24.629 1.00 94.56 76 ALA A CA 1
ATOM 572 C C . ALA A 1 76 ? 28.405 4.629 -25.909 1.00 94.56 76 ALA A C 1
ATOM 574 O O . ALA A 1 76 ? 27.237 4.237 -25.835 1.00 94.56 76 ALA A O 1
ATOM 575 N N . GLY A 1 77 ? 29.030 4.732 -27.083 1.00 96.06 77 GLY A N 1
ATOM 576 C CA . GLY A 1 77 ? 28.315 4.638 -28.355 1.00 96.06 77 GLY A CA 1
ATOM 577 C C . GLY A 1 77 ? 29.187 4.809 -29.593 1.00 96.06 77 GLY A C 1
ATOM 578 O O . GLY A 1 77 ? 30.394 5.007 -29.480 1.00 96.06 77 GLY A O 1
ATOM 579 N N . PHE A 1 78 ? 28.562 4.738 -30.765 1.00 97.56 78 PHE A N 1
ATOM 580 C CA . PHE A 1 78 ? 29.188 4.935 -32.076 1.00 97.56 78 PHE A CA 1
ATOM 581 C C . PHE A 1 78 ? 28.169 5.469 -33.094 1.00 97.56 78 PHE A C 1
ATOM 583 O O . PHE A 1 78 ? 26.964 5.462 -32.835 1.00 97.56 78 PHE A O 1
ATOM 590 N N . ASP A 1 79 ? 28.644 5.914 -34.255 1.00 95.94 79 ASP A N 1
ATOM 591 C CA . ASP A 1 79 ? 27.809 6.475 -35.318 1.00 95.94 79 ASP A CA 1
ATOM 592 C C . ASP A 1 79 ? 27.793 5.556 -36.563 1.00 95.94 79 ASP A C 1
ATOM 594 O O . ASP A 1 79 ? 28.778 4.887 -36.892 1.00 95.94 79 ASP A O 1
ATOM 598 N N . TYR A 1 80 ? 26.672 5.555 -37.285 1.00 94.31 80 TYR A N 1
ATOM 599 C CA . TYR A 1 80 ? 26.501 4.908 -38.588 1.00 94.31 80 TYR A CA 1
ATOM 600 C C . TYR A 1 80 ? 25.807 5.863 -39.569 1.00 94.31 80 TYR A C 1
ATOM 602 O O . TYR A 1 80 ? 24.869 6.564 -39.194 1.00 94.31 80 TYR A O 1
ATOM 610 N N . TRP A 1 81 ? 26.240 5.883 -40.831 1.00 92.69 81 TRP A N 1
ATOM 611 C CA . TRP A 1 81 ? 25.671 6.740 -41.876 1.00 92.69 81 TRP A CA 1
ATOM 612 C C . TRP A 1 81 ? 25.070 5.865 -42.971 1.00 92.69 81 TRP A C 1
ATOM 614 O O . TRP A 1 81 ? 25.815 5.381 -43.826 1.00 92.69 81 TRP A O 1
ATOM 624 N N . PRO A 1 82 ? 23.751 5.628 -42.944 1.00 89.00 82 PRO A N 1
ATOM 625 C CA . PRO A 1 82 ? 23.083 4.999 -44.068 1.00 89.00 82 PRO A CA 1
ATOM 626 C C . PRO A 1 82 ? 23.059 5.964 -45.257 1.00 89.00 82 PRO A C 1
ATOM 628 O O . PRO A 1 82 ? 23.010 7.188 -45.083 1.00 89.00 82 PRO A O 1
ATOM 631 N N . ASP A 1 83 ? 23.105 5.424 -46.472 1.00 87.81 83 ASP A N 1
ATOM 632 C CA . ASP A 1 83 ? 22.900 6.255 -47.651 1.00 87.81 83 ASP A CA 1
ATOM 633 C C . ASP A 1 83 ? 21.414 6.629 -47.799 1.00 87.81 83 ASP A C 1
ATOM 635 O O . ASP A 1 83 ? 20.529 6.014 -47.200 1.00 87.81 83 ASP A O 1
ATOM 639 N N . SER A 1 84 ? 21.123 7.696 -48.546 1.00 85.88 84 SER A N 1
ATOM 640 C CA . SER A 1 84 ? 19.745 8.184 -48.663 1.00 85.88 84 SER A CA 1
ATOM 641 C C . SER A 1 84 ? 18.824 7.207 -49.392 1.00 85.88 84 SER A C 1
ATOM 643 O O . SER A 1 84 ? 17.644 7.163 -49.076 1.00 85.88 84 SER A O 1
ATOM 645 N N . ARG A 1 85 ? 19.347 6.413 -50.335 1.00 86.81 85 ARG A N 1
ATOM 646 C CA . ARG A 1 85 ? 18.538 5.450 -51.096 1.00 86.81 85 ARG A CA 1
ATOM 647 C C . ARG A 1 85 ? 18.143 4.270 -50.218 1.00 86.81 85 ARG A C 1
ATOM 649 O O . ARG A 1 85 ? 16.992 3.856 -50.260 1.00 86.81 85 ARG A O 1
ATOM 656 N N . ASP A 1 86 ? 19.082 3.784 -49.411 1.00 88.25 86 ASP A N 1
ATOM 657 C CA . ASP A 1 86 ? 18.859 2.765 -48.389 1.00 88.25 86 ASP A CA 1
ATOM 658 C C . ASP A 1 86 ? 17.786 3.243 -47.395 1.00 88.25 86 ASP A C 1
ATOM 660 O O . ASP A 1 86 ? 16.815 2.534 -47.145 1.00 88.25 86 ASP A O 1
ATOM 664 N N . MET A 1 87 ? 17.899 4.478 -46.8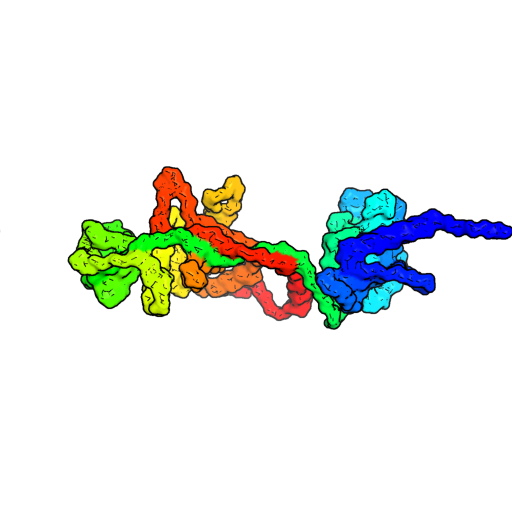89 1.00 88.62 87 MET A N 1
ATOM 665 C CA . MET A 1 87 ? 16.903 5.053 -45.973 1.00 88.62 87 MET A CA 1
ATOM 666 C C . MET A 1 87 ? 15.506 5.158 -46.591 1.00 88.62 87 MET A C 1
ATOM 668 O O . MET A 1 87 ? 14.536 4.748 -45.953 1.00 88.62 87 MET A O 1
ATOM 672 N N . ASP A 1 88 ? 15.399 5.693 -47.810 1.00 86.94 88 ASP A N 1
ATOM 673 C CA . ASP A 1 88 ? 14.119 5.832 -48.513 1.00 86.94 88 ASP A CA 1
ATOM 674 C C . ASP A 1 88 ? 13.483 4.457 -48.769 1.00 86.94 88 ASP A C 1
ATOM 676 O O . ASP A 1 88 ? 12.280 4.279 -48.575 1.00 86.94 88 ASP A O 1
ATOM 680 N N . TYR A 1 89 ? 14.298 3.464 -49.140 1.00 88.75 89 TYR A N 1
ATOM 681 C CA . TYR A 1 89 ? 13.847 2.091 -49.339 1.00 88.75 89 TYR A CA 1
ATOM 682 C C . TYR A 1 89 ? 13.335 1.468 -48.035 1.00 88.75 89 TYR A C 1
ATOM 684 O O . TYR A 1 89 ? 12.208 0.975 -47.992 1.00 88.75 89 TYR A O 1
ATOM 692 N N . TRP A 1 90 ? 14.105 1.551 -46.945 1.00 91.00 90 TRP A N 1
ATOM 693 C CA . TRP A 1 90 ? 13.719 0.990 -45.647 1.00 91.00 90 TRP A CA 1
ATOM 694 C C . TRP A 1 90 ? 12.447 1.625 -45.080 1.00 91.00 90 TRP A C 1
ATOM 696 O O . TRP A 1 90 ? 11.598 0.916 -44.543 1.00 91.00 90 TRP A O 1
ATOM 706 N N . LEU A 1 91 ? 12.286 2.945 -45.217 1.00 88.06 91 LEU A N 1
ATOM 707 C CA . LEU A 1 91 ? 11.086 3.662 -44.770 1.00 88.06 91 LEU A CA 1
ATOM 708 C C . LEU A 1 91 ? 9.848 3.348 -45.623 1.00 88.06 91 LEU A C 1
ATOM 710 O O . LEU A 1 91 ? 8.729 3.548 -45.156 1.00 88.06 91 LEU A O 1
ATOM 714 N N . GLY A 1 92 ? 10.036 2.843 -46.844 1.00 84.94 92 GLY A N 1
ATOM 715 C CA . GLY A 1 92 ? 8.959 2.432 -47.744 1.00 84.94 92 GLY A CA 1
ATOM 716 C C . GLY A 1 92 ? 8.351 1.057 -47.439 1.00 84.94 92 GLY A C 1
ATOM 717 O O . GLY A 1 92 ? 7.324 0.708 -48.025 1.00 84.94 92 GLY A O 1
ATOM 718 N N . HIS A 1 93 ? 8.946 0.260 -46.545 1.00 86.56 93 HIS A N 1
ATOM 719 C CA . HIS A 1 93 ? 8.418 -1.062 -46.203 1.00 86.56 93 HIS A CA 1
ATOM 720 C C . HIS A 1 93 ? 7.118 -0.981 -45.388 1.00 86.56 93 HIS A C 1
ATOM 722 O O . HIS A 1 93 ? 6.974 -0.193 -44.459 1.00 86.56 93 HIS A O 1
ATOM 728 N N . SER A 1 94 ? 6.186 -1.893 -45.679 1.00 84.31 94 SER A N 1
ATOM 729 C CA . SER A 1 94 ? 4.912 -2.023 -44.955 1.00 84.31 94 SER A CA 1
ATOM 730 C C . SER A 1 94 ? 5.041 -2.650 -43.561 1.00 84.31 94 SER A C 1
ATOM 732 O O . SER A 1 94 ? 4.057 -2.739 -42.831 1.00 84.31 94 SER A O 1
ATOM 734 N N . VAL A 1 95 ? 6.230 -3.140 -43.213 1.00 89.06 95 VAL A N 1
ATOM 735 C CA . VAL A 1 95 ? 6.573 -3.710 -41.906 1.00 89.06 95 VAL A CA 1
ATOM 736 C C . VAL A 1 95 ? 7.821 -3.006 -41.374 1.00 89.06 95 VAL A C 1
ATOM 738 O O . VAL A 1 95 ? 8.629 -2.539 -42.180 1.00 89.06 95 VAL A O 1
ATOM 741 N N . PRO A 1 96 ? 8.026 -2.930 -40.048 1.00 93.06 96 PRO A N 1
ATOM 742 C CA . PRO A 1 96 ? 9.159 -2.210 -39.489 1.00 93.06 96 PRO A CA 1
ATOM 743 C C . PRO A 1 96 ? 10.480 -2.807 -39.963 1.00 93.06 96 PRO A C 1
ATOM 745 O O . PRO A 1 96 ? 10.698 -4.019 -39.865 1.00 93.06 96 PRO A O 1
ATOM 748 N N . VAL A 1 97 ? 11.373 -1.935 -40.427 1.00 94.69 97 VAL A N 1
ATOM 749 C CA . VAL A 1 97 ? 12.758 -2.287 -40.732 1.00 94.69 97 VAL A CA 1
ATOM 750 C C . VAL A 1 97 ? 13.625 -1.931 -39.532 1.00 94.69 97 VAL A C 1
ATOM 752 O O . VAL A 1 97 ? 13.576 -0.812 -39.014 1.00 94.69 97 VAL A O 1
ATOM 755 N N . ILE A 1 98 ? 14.437 -2.883 -39.088 1.00 96.94 98 ILE A N 1
ATOM 756 C CA . ILE A 1 98 ? 15.514 -2.642 -38.134 1.00 96.94 98 ILE A CA 1
ATOM 757 C C . ILE A 1 98 ? 16.860 -2.739 -38.849 1.00 96.94 98 ILE A C 1
ATOM 759 O O . ILE A 1 98 ? 17.076 -3.603 -39.701 1.00 96.94 98 ILE A O 1
ATOM 763 N N . LEU A 1 99 ? 17.779 -1.859 -38.473 1.00 96.88 99 LEU A N 1
ATOM 764 C CA . LEU A 1 99 ? 19.179 -1.956 -38.862 1.00 96.88 99 LEU A CA 1
ATOM 765 C C . LEU A 1 99 ? 19.947 -2.619 -37.728 1.00 96.88 99 LEU A C 1
ATOM 767 O O . LEU A 1 99 ? 19.900 -2.137 -36.594 1.00 96.88 99 LEU A O 1
ATOM 771 N N . ILE A 1 100 ? 20.681 -3.682 -38.047 1.00 97.75 100 ILE A N 1
ATOM 772 C CA . ILE A 1 100 ? 21.613 -4.331 -37.131 1.00 97.75 100 ILE A CA 1
ATOM 773 C C . ILE A 1 100 ? 23.035 -4.098 -37.631 1.00 97.75 100 ILE A C 1
ATOM 775 O O . ILE A 1 100 ? 23.406 -4.541 -38.717 1.00 97.75 100 ILE A O 1
ATOM 779 N N . VAL A 1 101 ? 23.843 -3.427 -36.815 1.00 97.44 101 VAL A N 1
ATOM 780 C CA . VAL A 1 101 ? 25.275 -3.242 -37.059 1.00 97.44 101 VAL A CA 1
ATOM 781 C C . VAL A 1 101 ? 26.040 -4.197 -36.150 1.00 97.44 101 VAL A C 1
ATOM 783 O O . VAL A 1 101 ? 25.893 -4.155 -34.927 1.00 97.44 101 VAL A O 1
ATOM 786 N N . SER A 1 102 ? 26.845 -5.076 -36.741 1.00 97.19 102 SER A N 1
ATOM 787 C CA . SER A 1 102 ? 27.565 -6.126 -36.014 1.00 97.19 102 SER A CA 1
ATOM 788 C C . SER A 1 102 ? 29.073 -6.029 -36.203 1.00 97.19 102 SER A C 1
ATOM 790 O O . SER A 1 102 ? 29.538 -5.772 -37.313 1.00 97.19 102 SER A O 1
ATOM 792 N N . ARG A 1 103 ? 29.829 -6.350 -35.154 1.00 97.19 103 ARG A N 1
ATOM 793 C CA . ARG A 1 103 ? 31.267 -6.621 -35.196 1.00 97.19 103 ARG A CA 1
ATOM 794 C C . ARG A 1 103 ? 31.499 -8.092 -34.822 1.00 97.19 103 ARG A C 1
ATOM 796 O O . ARG A 1 103 ? 31.563 -8.420 -33.635 1.00 97.19 103 ARG A O 1
ATOM 803 N N . PRO A 1 104 ? 31.629 -8.993 -35.815 1.00 96.06 104 PRO A N 1
ATOM 804 C CA . PRO A 1 104 ? 31.777 -10.425 -35.550 1.00 96.06 104 PRO A CA 1
ATOM 805 C C . PRO A 1 104 ? 33.038 -10.800 -34.763 1.00 96.06 104 PRO A C 1
ATOM 807 O O . PRO A 1 104 ? 33.004 -11.747 -33.987 1.00 96.06 104 PRO A O 1
ATOM 810 N N . SER A 1 105 ? 34.132 -10.040 -34.895 1.00 95.25 105 SER A N 1
ATOM 811 C CA . SER A 1 105 ? 35.398 -10.317 -34.194 1.00 95.25 105 SER A CA 1
ATOM 812 C C . SER A 1 105 ? 35.293 -10.262 -32.665 1.00 95.25 105 SER A C 1
ATOM 814 O O . SER A 1 105 ? 36.087 -10.901 -31.978 1.00 95.25 105 SER A O 1
ATOM 816 N N . THR A 1 106 ? 34.316 -9.528 -32.128 1.00 95.38 106 THR A N 1
ATOM 817 C CA . THR A 1 106 ? 34.067 -9.364 -30.685 1.00 95.38 106 THR A CA 1
ATOM 818 C C . THR A 1 106 ? 32.681 -9.854 -30.260 1.00 95.38 106 THR A C 1
ATOM 820 O O . THR A 1 106 ? 32.310 -9.694 -29.099 1.00 95.38 106 THR A O 1
ATOM 823 N N . ASN A 1 107 ? 31.916 -10.470 -31.170 1.00 95.38 107 ASN A N 1
ATOM 824 C CA . ASN A 1 107 ? 30.517 -10.867 -30.965 1.00 95.38 107 ASN A CA 1
ATOM 825 C C . ASN A 1 107 ? 29.596 -9.711 -30.521 1.00 95.38 107 ASN A C 1
ATOM 827 O O . ASN A 1 107 ? 28.650 -9.919 -29.761 1.00 95.38 107 ASN A O 1
ATOM 831 N N . GLU A 1 108 ? 29.858 -8.486 -30.981 1.00 96.25 108 GLU A N 1
ATOM 832 C CA . GLU A 1 108 ? 29.012 -7.326 -30.685 1.00 96.25 108 GLU A CA 1
ATOM 833 C C . GLU A 1 108 ? 27.938 -7.149 -31.774 1.00 96.25 108 GLU A C 1
ATOM 835 O O . GLU A 1 108 ? 28.254 -7.069 -32.962 1.00 96.25 108 GLU A O 1
ATOM 840 N N . CYS A 1 109 ? 26.670 -7.011 -31.375 1.00 96.75 109 CYS A N 1
ATOM 841 C CA . CYS A 1 109 ? 25.558 -6.634 -32.252 1.00 96.75 109 CYS A CA 1
ATOM 842 C C . CYS A 1 109 ? 24.771 -5.485 -31.630 1.00 96.75 109 CYS A C 1
ATOM 844 O O . CYS A 1 109 ? 24.422 -5.540 -30.450 1.00 96.75 109 CYS A O 1
ATOM 846 N N . TYR A 1 110 ? 24.435 -4.481 -32.435 1.00 98.12 110 TYR A N 1
ATOM 847 C CA . TYR A 1 110 ? 23.614 -3.350 -32.018 1.00 98.12 110 TYR A CA 1
ATOM 848 C C . TYR A 1 110 ? 22.501 -3.094 -33.022 1.00 98.12 110 TYR A C 1
ATOM 850 O O . TYR A 1 110 ? 22.714 -3.247 -34.221 1.00 98.12 110 TYR A O 1
ATOM 858 N N . TRP A 1 111 ? 21.325 -2.695 -32.548 1.00 98.00 111 TRP A N 1
ATOM 859 C CA . TRP A 1 111 ? 20.137 -2.555 -33.377 1.00 98.00 111 TRP A CA 1
ATOM 860 C C . TRP A 1 111 ? 19.360 -1.271 -33.087 1.00 98.00 111 TRP A C 1
ATOM 862 O O . TRP A 1 111 ? 19.295 -0.803 -31.949 1.00 98.00 111 TRP A O 1
ATOM 872 N N . GLN A 1 112 ? 18.743 -0.720 -34.129 1.00 96.62 112 GLN A N 1
ATOM 873 C CA . GLN A 1 112 ? 17.780 0.376 -34.036 1.00 96.62 112 GLN A CA 1
ATOM 874 C C . GLN A 1 112 ? 16.646 0.177 -35.041 1.00 96.62 112 GLN A C 1
ATOM 876 O O . GLN A 1 112 ? 16.845 -0.388 -36.115 1.00 96.62 112 GLN A O 1
ATOM 881 N N . VAL A 1 113 ? 15.458 0.674 -34.692 1.00 94.94 113 VAL A N 1
ATOM 882 C CA . VAL A 1 113 ? 14.332 0.787 -35.628 1.00 94.94 113 VAL A CA 1
ATOM 883 C C . VAL A 1 113 ? 14.599 1.951 -36.568 1.00 94.94 113 VAL A C 1
ATOM 885 O O . VAL A 1 113 ? 14.903 3.052 -36.102 1.00 94.94 113 VAL A O 1
ATOM 888 N N . ILE A 1 114 ? 14.455 1.723 -37.870 1.00 92.81 114 ILE A N 1
ATOM 889 C CA . ILE A 1 114 ? 14.537 2.790 -38.861 1.00 92.81 114 ILE A CA 1
ATOM 890 C C . ILE A 1 114 ? 13.302 3.684 -38.733 1.00 92.81 114 ILE A C 1
ATOM 892 O O . ILE A 1 114 ? 12.166 3.213 -38.716 1.00 92.81 114 ILE A O 1
ATOM 896 N N . LYS A 1 115 ? 13.539 4.988 -38.593 1.00 89.12 115 LYS A N 1
ATOM 897 C CA . LYS A 1 115 ? 12.514 6.021 -38.412 1.00 89.12 115 LYS A CA 1
ATOM 898 C C . LYS A 1 115 ? 12.796 7.193 -39.348 1.00 89.12 115 LYS A C 1
ATOM 900 O O . LYS A 1 115 ? 13.965 7.413 -39.680 1.00 89.12 115 LYS A O 1
ATOM 905 N N . PRO A 1 116 ? 11.764 7.947 -39.766 1.00 82.69 116 PRO A N 1
ATOM 906 C CA . PRO A 1 116 ? 11.984 9.157 -40.538 1.00 82.69 116 PRO A CA 1
ATOM 907 C C . PRO A 1 116 ? 12.860 10.126 -39.728 1.00 82.69 116 PRO A C 1
ATOM 909 O O . PRO A 1 116 ? 12.687 10.233 -38.508 1.00 82.69 116 PRO A O 1
ATOM 912 N N . PRO A 1 117 ? 13.818 10.813 -40.371 1.00 76.25 117 PRO A N 1
ATOM 913 C CA . PRO A 1 117 ? 14.616 11.821 -39.692 1.00 76.25 117 PRO A CA 1
ATOM 914 C C . PRO A 1 117 ? 13.707 12.947 -39.185 1.00 76.25 117 PRO A C 1
ATOM 916 O O . PRO A 1 117 ? 12.766 13.356 -39.861 1.00 76.25 117 PRO A O 1
ATOM 919 N N . THR A 1 118 ? 13.994 13.468 -37.994 1.00 72.38 118 THR A N 1
ATOM 920 C CA . THR A 1 118 ? 13.363 14.699 -37.497 1.00 72.38 118 THR A CA 1
ATOM 921 C C . THR A 1 118 ? 13.742 15.879 -38.391 1.00 72.38 118 THR A C 1
ATOM 923 O O . THR A 1 118 ? 14.868 15.919 -38.890 1.00 72.38 118 THR A O 1
ATOM 926 N N . GLU A 1 119 ? 12.844 16.850 -38.587 1.00 64.12 119 GLU A N 1
ATOM 927 C CA . GLU A 1 119 ? 13.137 18.053 -39.380 1.00 64.12 119 GLU A CA 1
ATOM 928 C C . GLU A 1 119 ? 14.414 18.751 -38.876 1.00 64.12 119 GLU A C 1
ATOM 930 O O . GLU A 1 119 ? 14.564 19.019 -37.685 1.00 64.12 119 GLU A O 1
ATOM 935 N N . GLY A 1 120 ? 15.375 18.987 -39.779 1.00 62.16 120 GLY A N 1
ATOM 936 C CA . GLY A 1 120 ? 16.698 19.538 -39.441 1.00 62.16 120 GLY A CA 1
ATOM 937 C C . GLY A 1 120 ? 17.676 18.555 -38.773 1.00 62.16 120 GLY A C 1
ATOM 938 O O . GLY A 1 120 ? 18.767 18.958 -38.373 1.00 62.16 120 GLY A O 1
ATOM 939 N N . GLY A 1 121 ? 17.308 17.278 -38.647 1.00 60.16 121 GLY A N 1
ATOM 940 C CA . GLY A 1 121 ? 18.115 16.228 -38.031 1.00 60.16 121 GLY A CA 1
ATOM 941 C C . GLY A 1 121 ? 19.297 15.765 -38.885 1.00 60.16 121 GLY A C 1
ATOM 942 O O . GLY A 1 121 ? 19.286 15.819 -40.115 1.00 60.16 121 GLY A O 1
ATOM 943 N N . GLU A 1 122 ? 20.340 15.276 -38.217 1.00 62.22 122 GLU A N 1
ATOM 944 C CA . GLU A 1 122 ? 21.527 14.731 -38.876 1.00 62.22 122 GLU A CA 1
ATOM 945 C C . GLU A 1 122 ? 21.209 13.399 -39.579 1.00 62.22 122 GLU A C 1
ATOM 947 O O . GLU A 1 122 ? 20.537 12.537 -39.020 1.00 62.22 122 GLU A O 1
ATOM 952 N N . LYS A 1 123 ? 21.777 13.172 -40.773 1.00 77.31 123 LYS A N 1
ATOM 953 C CA . LYS A 1 123 ? 21.645 11.911 -41.542 1.00 77.31 123 LYS A CA 1
ATOM 954 C C . LYS A 1 123 ? 22.388 10.710 -40.921 1.00 77.31 123 LYS A C 1
ATOM 956 O O . LYS A 1 123 ? 22.699 9.750 -41.620 1.00 77.31 123 LYS A O 1
ATOM 961 N N . ARG A 1 124 ? 22.742 10.775 -39.635 1.00 87.12 124 ARG A N 1
ATOM 962 C CA . ARG A 1 124 ? 23.493 9.733 -38.925 1.00 87.12 124 ARG A CA 1
ATOM 963 C C . ARG A 1 124 ? 22.617 9.047 -37.889 1.00 87.12 124 ARG A C 1
ATOM 965 O O . ARG A 1 124 ? 21.835 9.694 -37.199 1.00 87.12 124 ARG A O 1
ATOM 972 N N . LEU A 1 125 ? 22.819 7.749 -37.729 1.00 90.75 125 LEU A N 1
ATOM 973 C CA . LEU A 1 125 ? 22.257 6.954 -36.648 1.00 90.75 125 LEU A CA 1
ATOM 974 C C . LEU A 1 125 ? 23.295 6.847 -35.534 1.00 90.75 125 LEU A C 1
ATOM 976 O O . LEU A 1 125 ? 24.392 6.331 -35.750 1.00 90.75 125 LEU A O 1
ATOM 980 N N . ARG A 1 126 ? 22.955 7.344 -34.342 1.00 93.56 126 ARG A N 1
ATOM 981 C CA . ARG A 1 126 ? 23.816 7.251 -33.159 1.00 93.56 126 ARG A CA 1
ATOM 982 C C . ARG A 1 126 ? 23.393 6.076 -32.292 1.00 93.56 126 ARG A C 1
ATOM 984 O O . ARG A 1 126 ? 22.325 6.117 -31.677 1.00 93.56 126 ARG A O 1
ATOM 991 N N . PHE A 1 127 ? 24.255 5.074 -32.204 1.00 95.56 127 PHE A N 1
ATOM 992 C CA . PHE A 1 127 ? 24.075 3.896 -31.367 1.00 95.56 127 PHE A CA 1
ATOM 993 C C . PHE A 1 127 ? 24.605 4.143 -29.958 1.00 95.56 127 PHE A C 1
ATOM 995 O O . PHE A 1 127 ? 25.733 4.595 -29.774 1.00 95.56 127 PHE A O 1
ATOM 1002 N N . VAL A 1 128 ? 23.799 3.814 -28.953 1.00 96.00 128 VAL A N 1
ATOM 1003 C CA . VAL A 1 128 ? 24.168 3.846 -27.534 1.00 96.00 128 VAL A CA 1
ATOM 1004 C C . VAL A 1 128 ? 24.384 2.412 -27.079 1.00 96.00 128 VAL A C 1
ATOM 1006 O O . VAL A 1 128 ? 23.418 1.658 -26.980 1.00 96.00 128 VAL A O 1
ATOM 1009 N N . LYS A 1 129 ? 25.624 2.020 -26.763 1.00 95.31 129 LYS A N 1
ATOM 1010 C CA . LYS A 1 129 ? 25.977 0.608 -26.520 1.00 95.31 129 LYS A CA 1
ATOM 1011 C C . LYS A 1 129 ? 25.117 -0.048 -25.433 1.00 95.31 129 LYS A C 1
ATOM 1013 O O . LYS A 1 129 ? 24.665 -1.172 -25.613 1.00 95.31 129 LYS A O 1
ATOM 1018 N N . ALA A 1 130 ? 24.845 0.668 -24.341 1.00 90.44 130 ALA A N 1
ATOM 1019 C CA . ALA A 1 130 ? 24.039 0.157 -23.228 1.00 90.44 130 ALA A CA 1
ATOM 1020 C C . ALA A 1 130 ? 22.555 -0.061 -23.582 1.00 90.44 130 ALA A C 1
ATOM 1022 O O . ALA A 1 130 ? 21.905 -0.922 -22.997 1.00 90.44 130 ALA A O 1
ATOM 1023 N N . ARG A 1 131 ? 22.013 0.720 -24.525 1.00 92.12 131 ARG A N 1
ATOM 1024 C CA . ARG A 1 131 ? 20.594 0.687 -24.915 1.00 92.12 131 ARG A CA 1
ATOM 1025 C C . ARG A 1 131 ? 20.363 -0.177 -26.151 1.00 92.12 131 ARG A C 1
ATOM 1027 O O . ARG A 1 131 ? 19.376 -0.898 -26.226 1.00 92.12 131 ARG A O 1
ATOM 1034 N N . ASP A 1 132 ? 21.248 -0.088 -27.133 1.00 96.44 132 ASP A N 1
ATOM 1035 C CA . ASP A 1 132 ? 21.028 -0.616 -28.480 1.00 96.44 132 ASP A CA 1
ATOM 1036 C C . ASP A 1 132 ? 21.645 -1.997 -28.685 1.00 96.44 132 ASP A C 1
ATOM 1038 O O . ASP A 1 132 ? 21.564 -2.533 -29.781 1.00 96.44 132 ASP A O 1
ATOM 1042 N N . VAL A 1 133 ? 22.250 -2.602 -27.660 1.00 96.75 133 VAL A N 1
ATOM 1043 C CA . VAL A 1 133 ? 22.790 -3.963 -27.762 1.00 96.75 133 VAL A CA 1
ATOM 1044 C C . VAL A 1 133 ? 21.694 -4.965 -28.136 1.00 96.75 133 VAL A C 1
ATOM 1046 O O . VAL A 1 133 ? 20.599 -4.971 -27.570 1.00 96.75 133 VAL A O 1
ATOM 1049 N N . LEU A 1 134 ? 21.972 -5.827 -29.108 1.00 96.88 134 LEU A N 1
ATOM 1050 C CA . LEU A 1 134 ? 21.105 -6.932 -29.492 1.00 96.88 134 LEU A CA 1
ATOM 1051 C C . LEU A 1 134 ? 21.543 -8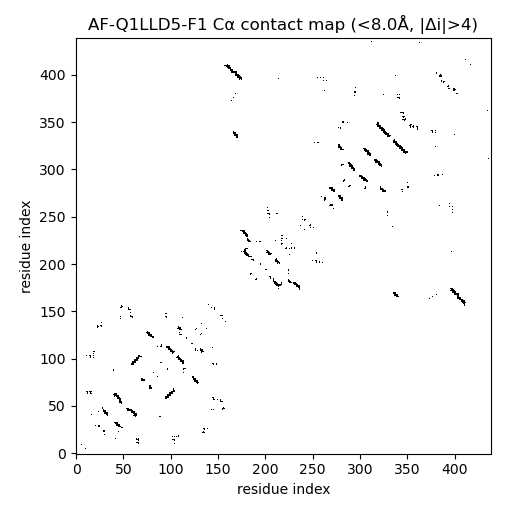.188 -28.733 1.00 96.88 134 LEU A C 1
ATOM 1053 O O . LEU A 1 134 ? 22.569 -8.783 -29.039 1.00 96.88 134 LEU A O 1
ATOM 1057 N N . ASN A 1 135 ? 20.763 -8.572 -27.727 1.00 94.12 135 ASN A N 1
ATOM 1058 C CA . ASN A 1 135 ? 20.949 -9.777 -26.919 1.00 94.12 135 ASN A CA 1
ATOM 1059 C C . ASN A 1 135 ? 19.595 -10.205 -26.320 1.00 94.12 135 ASN A C 1
ATOM 1061 O O . ASN A 1 135 ? 18.561 -9.614 -26.638 1.00 94.12 135 ASN A O 1
ATOM 1065 N N . GLU A 1 136 ? 19.581 -11.187 -25.424 1.00 89.19 136 GLU A N 1
ATOM 1066 C CA . GLU A 1 136 ? 18.366 -11.718 -24.797 1.00 89.19 136 GLU A CA 1
ATOM 1067 C C . GLU A 1 136 ? 17.493 -10.635 -24.132 1.00 89.19 136 GLU A C 1
ATOM 1069 O O . GLU A 1 136 ? 16.265 -10.733 -24.170 1.00 89.19 136 GLU A O 1
ATOM 1074 N N . SER A 1 137 ? 18.093 -9.561 -23.599 1.00 87.19 137 SER A N 1
ATOM 1075 C CA . SER A 1 137 ? 17.357 -8.441 -22.986 1.00 87.19 137 SER A CA 1
ATOM 1076 C C . SER A 1 137 ? 16.567 -7.596 -23.995 1.00 87.19 137 SER A C 1
ATOM 1078 O O . SER A 1 137 ? 15.609 -6.916 -23.629 1.00 87.19 137 SER A O 1
ATOM 1080 N N . SER A 1 138 ? 16.912 -7.668 -25.283 1.00 91.31 138 SER A N 1
ATOM 1081 C CA . SER A 1 138 ? 16.248 -6.914 -26.353 1.00 91.31 138 SER A CA 1
ATOM 1082 C C . SER A 1 138 ? 14.950 -7.551 -26.847 1.00 91.31 138 SER A C 1
ATOM 1084 O O . SER A 1 138 ? 14.184 -6.885 -27.544 1.00 91.31 138 SER A O 1
ATOM 1086 N N . LYS A 1 139 ? 14.651 -8.796 -26.450 1.00 90.56 139 LYS A N 1
ATOM 1087 C CA . LYS A 1 139 ? 13.467 -9.544 -26.903 1.00 90.56 139 LYS A CA 1
ATOM 1088 C C . LYS A 1 139 ? 12.160 -8.766 -26.725 1.00 90.56 139 LYS A C 1
ATOM 1090 O O . LYS A 1 139 ? 11.350 -8.730 -27.646 1.00 90.56 139 LYS A O 1
ATOM 1095 N N . ALA A 1 140 ? 11.964 -8.144 -25.563 1.00 86.31 140 ALA A N 1
ATOM 1096 C CA . ALA A 1 140 ? 10.742 -7.402 -25.255 1.00 86.31 140 ALA A CA 1
ATOM 1097 C C . ALA A 1 140 ? 10.511 -6.239 -26.231 1.00 86.31 140 ALA A C 1
ATOM 1099 O O . ALA A 1 140 ? 9.441 -6.129 -26.824 1.00 86.31 140 ALA A O 1
ATOM 1100 N N . ARG A 1 141 ? 11.556 -5.439 -26.471 1.00 91.81 141 ARG A N 1
ATOM 1101 C CA . ARG A 1 141 ? 11.512 -4.294 -27.389 1.00 91.81 141 ARG A CA 1
ATOM 1102 C C . ARG A 1 141 ? 11.307 -4.715 -28.844 1.00 91.81 141 ARG A C 1
ATOM 1104 O O . ARG A 1 141 ? 10.606 -4.032 -29.576 1.00 91.81 141 ARG A O 1
ATOM 1111 N N . LEU A 1 142 ? 11.883 -5.839 -29.277 1.00 92.81 142 LEU A N 1
ATOM 1112 C CA . LEU A 1 142 ? 11.634 -6.372 -30.625 1.00 92.81 142 LEU A CA 1
ATOM 1113 C C . LEU A 1 142 ? 10.162 -6.778 -30.809 1.00 92.81 142 LEU A C 1
ATOM 1115 O O . LEU A 1 142 ? 9.572 -6.482 -31.846 1.00 92.81 142 LEU A O 1
ATOM 1119 N N . ILE A 1 143 ? 9.561 -7.418 -29.799 1.00 90.50 143 ILE A N 1
ATOM 1120 C CA . ILE A 1 143 ? 8.138 -7.790 -29.815 1.00 90.50 143 ILE A CA 1
ATOM 1121 C C . ILE A 1 143 ? 7.254 -6.543 -29.875 1.00 90.50 143 ILE A C 1
ATOM 1123 O O . ILE A 1 143 ? 6.326 -6.512 -30.676 1.00 90.50 143 ILE A O 1
ATOM 1127 N N . GLU A 1 144 ? 7.558 -5.519 -29.077 1.00 87.44 144 GLU A N 1
ATOM 1128 C CA . GLU A 1 144 ? 6.819 -4.252 -29.057 1.00 87.44 144 GLU A CA 1
ATOM 1129 C C . GLU A 1 144 ? 6.814 -3.575 -30.436 1.00 87.44 144 GLU A C 1
ATOM 1131 O O . GLU A 1 144 ? 5.755 -3.207 -30.944 1.00 87.44 144 GLU A O 1
ATOM 1136 N N . VAL A 1 145 ? 7.979 -3.493 -31.091 1.00 90.19 145 VAL A N 1
ATOM 1137 C CA . VAL A 1 145 ? 8.099 -2.930 -32.447 1.00 90.19 145 VAL A CA 1
ATOM 1138 C C . VAL A 1 145 ? 7.274 -3.736 -33.453 1.00 90.19 145 VAL A C 1
ATOM 1140 O O . VAL A 1 145 ? 6.547 -3.154 -34.257 1.00 90.19 145 VAL A O 1
ATOM 1143 N N . ALA A 1 146 ? 7.351 -5.068 -33.403 1.00 90.06 146 ALA A N 1
ATOM 1144 C CA . ALA A 1 146 ? 6.608 -5.932 -34.318 1.00 90.06 146 ALA A CA 1
ATOM 1145 C C . ALA A 1 146 ? 5.086 -5.853 -34.084 1.00 90.06 146 ALA A C 1
ATOM 1147 O O . ALA A 1 146 ? 4.304 -5.885 -35.037 1.00 90.06 146 ALA A O 1
ATOM 1148 N N . GLN A 1 147 ? 4.662 -5.723 -32.824 1.00 85.25 147 GLN A N 1
ATOM 1149 C CA . GLN A 1 147 ? 3.260 -5.615 -32.426 1.00 85.25 147 GLN A CA 1
ATOM 1150 C C . GLN A 1 147 ? 2.648 -4.277 -32.842 1.00 85.25 147 GLN A C 1
ATOM 1152 O O . GLN A 1 147 ? 1.538 -4.267 -33.369 1.00 85.25 147 GLN A O 1
ATOM 1157 N N . ALA A 1 148 ? 3.369 -3.165 -32.672 1.00 81.62 148 ALA A N 1
ATOM 1158 C CA . ALA A 1 148 ? 2.892 -1.835 -33.057 1.00 81.62 148 ALA A CA 1
ATOM 1159 C C . ALA A 1 148 ? 2.525 -1.744 -34.551 1.00 81.62 148 ALA A C 1
ATOM 1161 O O . ALA A 1 148 ? 1.606 -1.021 -34.923 1.00 81.62 148 ALA A O 1
ATOM 1162 N N . ALA A 1 149 ? 3.203 -2.518 -35.403 1.00 80.31 149 ALA A N 1
ATOM 1163 C CA . ALA A 1 149 ? 2.918 -2.601 -36.834 1.00 80.31 149 ALA A CA 1
ATOM 1164 C C . ALA A 1 149 ? 1.976 -3.751 -37.233 1.00 80.31 149 ALA A C 1
ATOM 1166 O O . ALA A 1 149 ? 1.700 -3.937 -38.417 1.00 80.31 149 ALA A O 1
ATOM 1167 N N . SER A 1 150 ? 1.471 -4.523 -36.266 1.00 77.19 150 SER A N 1
ATOM 1168 C CA . SER A 1 150 ? 0.605 -5.684 -36.490 1.00 77.19 150 SER A CA 1
ATOM 1169 C C . SER A 1 150 ? -0.755 -5.479 -35.805 1.00 77.19 150 SER A C 1
ATOM 1171 O O . SER A 1 150 ? -0.952 -5.971 -34.695 1.00 77.19 150 SER A O 1
ATOM 1173 N N . PRO A 1 151 ? -1.748 -4.835 -36.454 1.00 63.31 151 PRO A N 1
ATOM 1174 C CA . PRO A 1 151 ? -3.024 -4.451 -35.825 1.00 63.31 151 PRO A CA 1
ATOM 1175 C C . PRO A 1 151 ? -3.842 -5.606 -35.221 1.00 63.31 151 PRO A C 1
ATOM 1177 O O . PRO A 1 151 ? -4.718 -5.383 -34.391 1.00 63.31 151 PRO A O 1
ATOM 1180 N N . ARG A 1 152 ? -3.590 -6.849 -35.655 1.00 65.94 152 ARG A N 1
ATOM 1181 C CA . ARG A 1 152 ? -4.212 -8.082 -35.130 1.00 65.94 152 ARG A CA 1
ATOM 1182 C C . ARG A 1 152 ? -3.206 -9.034 -34.467 1.00 65.94 152 ARG A C 1
ATOM 1184 O O . ARG A 1 152 ? -3.563 -10.157 -34.116 1.00 65.94 152 ARG A O 1
ATOM 1191 N N . GLY A 1 153 ? -1.947 -8.619 -34.337 1.00 60.72 153 GLY A N 1
ATOM 1192 C CA . GLY A 1 153 ? -0.882 -9.420 -33.747 1.00 60.72 153 GLY A CA 1
ATOM 1193 C C . GLY A 1 153 ? -1.050 -9.518 -32.235 1.00 60.72 153 GLY A C 1
ATOM 1194 O O . GLY A 1 153 ? -0.979 -8.518 -31.528 1.00 60.72 153 GLY A O 1
ATOM 1195 N N . VAL A 1 154 ? -1.256 -10.734 -31.723 1.00 65.38 154 VAL A N 1
ATOM 1196 C CA . VAL A 1 154 ? -1.227 -10.993 -30.278 1.00 65.38 154 VAL A CA 1
ATOM 1197 C C . VAL A 1 154 ? 0.202 -11.337 -29.883 1.00 65.38 154 VAL A C 1
ATOM 1199 O O . VAL A 1 154 ? 0.688 -12.440 -30.178 1.00 65.38 154 VAL A O 1
ATOM 1202 N N . ALA A 1 155 ? 0.866 -10.386 -29.225 1.00 58.94 155 ALA A N 1
ATOM 1203 C CA . ALA A 1 155 ? 2.198 -10.584 -28.683 1.00 58.94 155 ALA A CA 1
ATOM 1204 C C . ALA A 1 155 ? 2.223 -11.690 -27.618 1.00 58.94 155 ALA A C 1
ATOM 1206 O O . ALA A 1 155 ? 1.283 -11.814 -26.827 1.00 58.94 155 ALA A O 1
ATOM 1207 N N . PRO A 1 156 ? 3.284 -12.516 -27.588 1.00 58.91 156 PRO A N 1
ATOM 1208 C CA . PRO A 1 156 ? 3.440 -13.497 -26.530 1.00 58.91 156 PRO A CA 1
ATOM 1209 C C . PRO A 1 156 ? 3.674 -12.778 -25.199 1.00 58.91 156 PRO A C 1
ATOM 1211 O O . PRO A 1 156 ? 4.449 -11.825 -25.124 1.00 58.91 156 PRO A O 1
ATOM 1214 N N . ALA A 1 157 ? 3.017 -13.252 -24.140 1.00 58.62 157 ALA A N 1
ATOM 1215 C CA . ALA A 1 157 ? 3.240 -12.729 -22.800 1.00 58.62 157 ALA A CA 1
ATOM 1216 C C . ALA A 1 157 ? 4.699 -12.983 -22.394 1.00 58.62 157 ALA A C 1
ATOM 1218 O O . ALA A 1 157 ? 5.150 -14.130 -22.350 1.00 58.62 157 ALA A O 1
ATOM 1219 N N . LEU A 1 158 ? 5.444 -11.917 -22.104 1.00 58.88 158 LEU A N 1
ATOM 1220 C CA . LEU A 1 158 ? 6.792 -12.043 -21.565 1.00 58.88 158 LEU A CA 1
ATOM 1221 C C . LEU A 1 158 ? 6.703 -12.650 -20.161 1.00 58.88 158 LEU A C 1
ATOM 1223 O O . LEU A 1 158 ? 5.970 -12.162 -19.301 1.00 58.88 158 LEU A O 1
ATOM 1227 N N . VAL A 1 159 ? 7.455 -13.728 -19.932 1.00 58.44 159 VAL A N 1
ATOM 1228 C CA . VAL A 1 159 ? 7.613 -14.315 -18.599 1.00 58.44 159 VAL A CA 1
ATOM 1229 C C . VAL A 1 159 ? 8.487 -13.360 -17.793 1.00 58.44 159 VAL A C 1
ATOM 1231 O O . VAL A 1 159 ? 9.712 -13.373 -17.912 1.00 58.44 159 VAL A O 1
ATOM 1234 N N . ARG A 1 160 ? 7.855 -12.486 -17.013 1.00 64.25 160 ARG A N 1
ATOM 1235 C CA . ARG A 1 160 ? 8.527 -11.597 -16.068 1.00 64.25 160 ARG A CA 1
ATOM 1236 C C . ARG A 1 160 ? 8.095 -12.007 -14.673 1.00 64.25 160 ARG A C 1
ATOM 1238 O O . ARG A 1 160 ? 6.927 -11.881 -14.324 1.00 64.25 160 ARG A O 1
ATOM 1245 N N . ARG A 1 161 ? 9.045 -12.533 -13.900 1.00 70.12 161 ARG A N 1
ATOM 1246 C CA . ARG A 1 161 ? 8.797 -12.876 -12.503 1.00 70.12 161 ARG A CA 1
ATOM 1247 C C . ARG A 1 161 ? 8.721 -11.607 -11.677 1.00 70.12 161 ARG A C 1
ATOM 1249 O O . ARG A 1 161 ? 9.679 -10.838 -11.655 1.00 70.12 161 ARG A O 1
ATOM 1256 N N . GLU A 1 162 ? 7.608 -11.412 -10.989 1.00 77.62 162 GLU A N 1
ATOM 1257 C CA . GLU A 1 162 ? 7.410 -10.282 -10.087 1.00 77.62 162 GLU A CA 1
ATOM 1258 C C . GLU A 1 162 ? 6.923 -10.755 -8.726 1.00 77.62 162 GLU A C 1
ATOM 1260 O O . GLU A 1 162 ? 6.213 -11.753 -8.604 1.00 77.62 162 GLU A O 1
ATOM 1265 N N . THR A 1 163 ? 7.317 -10.015 -7.693 1.00 85.00 163 THR A N 1
ATOM 1266 C CA . THR A 1 163 ? 6.778 -10.186 -6.348 1.00 85.00 163 THR A CA 1
ATOM 1267 C C . THR A 1 163 ? 5.761 -9.085 -6.106 1.00 85.00 163 THR A C 1
ATOM 1269 O O . THR A 1 163 ? 6.126 -7.919 -5.928 1.00 85.00 163 THR A O 1
ATOM 1272 N N . LEU A 1 164 ? 4.487 -9.457 -6.074 1.00 88.50 164 LEU A N 1
ATOM 1273 C CA . LEU A 1 164 ? 3.421 -8.580 -5.623 1.00 88.50 164 LEU A CA 1
ATOM 1274 C C . LEU A 1 164 ? 3.506 -8.425 -4.108 1.00 88.50 164 LEU A C 1
ATOM 1276 O O . LEU A 1 164 ? 3.714 -9.398 -3.384 1.00 88.50 164 LEU A O 1
ATOM 1280 N N . VAL A 1 165 ? 3.315 -7.200 -3.634 1.00 90.75 165 VAL A N 1
ATOM 1281 C CA . VAL A 1 165 ? 3.175 -6.888 -2.212 1.00 90.75 165 VAL A CA 1
ATOM 1282 C C . VAL A 1 165 ? 1.735 -6.455 -1.986 1.00 90.75 165 VAL A C 1
ATOM 1284 O O . VAL A 1 165 ? 1.300 -5.460 -2.562 1.00 90.75 165 VAL A O 1
ATOM 1287 N N . SER A 1 166 ? 0.996 -7.196 -1.166 1.00 94.81 166 SER A N 1
ATOM 1288 C CA . SER A 1 166 ? -0.357 -6.806 -0.769 1.00 94.81 166 SER A CA 1
ATOM 1289 C C . SER A 1 166 ? -0.339 -5.746 0.324 1.00 94.81 166 SER A C 1
ATOM 1291 O O . SER A 1 166 ? 0.652 -5.572 1.026 1.00 94.81 166 SER A O 1
ATOM 1293 N N . ASN A 1 167 ? -1.472 -5.083 0.516 1.00 96.12 167 ASN A N 1
ATOM 1294 C CA . ASN A 1 167 ? -1.740 -4.197 1.643 1.00 96.12 167 ASN A CA 1
ATOM 1295 C C . ASN A 1 167 ? -2.270 -4.937 2.892 1.00 96.12 167 ASN A C 1
ATOM 1297 O O . ASN A 1 167 ? -2.784 -4.291 3.803 1.00 96.12 167 ASN A O 1
ATOM 1301 N N . LEU A 1 168 ? -2.170 -6.271 2.933 1.00 97.50 168 LEU A N 1
ATOM 1302 C CA . LEU A 1 168 ? -2.677 -7.112 4.016 1.00 97.50 168 LEU A CA 1
ATOM 1303 C C . LEU A 1 168 ? -1.551 -7.477 4.979 1.00 97.50 168 LEU A C 1
ATOM 1305 O O . LEU A 1 168 ? -0.600 -8.167 4.606 1.00 97.50 168 LEU A O 1
ATOM 1309 N N . LEU A 1 169 ? -1.678 -7.043 6.229 1.00 97.50 169 LEU A N 1
ATOM 1310 C CA . LEU A 1 169 ? -0.751 -7.369 7.307 1.00 97.50 169 LEU A CA 1
ATOM 1311 C C . LEU A 1 169 ? -1.383 -8.444 8.201 1.00 97.50 169 LEU A C 1
ATOM 1313 O O . LEU A 1 169 ? -2.436 -8.181 8.783 1.00 97.50 169 LEU A O 1
ATOM 1317 N N . PRO A 1 170 ? -0.778 -9.636 8.346 1.00 97.50 170 PRO A N 1
ATOM 1318 C CA . PRO A 1 170 ? -1.289 -10.666 9.248 1.00 97.50 170 PRO A CA 1
ATOM 1319 C C . PRO A 1 170 ? -1.347 -10.155 10.689 1.00 97.50 170 PRO A C 1
ATOM 1321 O O . PRO A 1 170 ? -0.396 -9.526 11.153 1.00 97.50 170 PRO A O 1
ATOM 1324 N N . VAL A 1 171 ? -2.426 -10.440 11.413 1.00 96.69 171 VAL A N 1
ATOM 1325 C CA . VAL A 1 171 ? -2.501 -10.203 12.859 1.00 96.69 171 VAL A CA 1
ATOM 1326 C C . VAL A 1 171 ? -1.685 -11.288 13.555 1.00 96.69 171 VAL A C 1
ATOM 1328 O O . VAL A 1 171 ? -2.047 -12.461 13.522 1.00 96.69 171 VAL A O 1
ATOM 1331 N N . THR A 1 172 ? -0.568 -10.908 14.171 1.00 94.44 172 THR A N 1
ATOM 1332 C CA . THR A 1 172 ? 0.369 -11.843 14.821 1.00 94.44 172 THR A CA 1
ATOM 1333 C C . THR A 1 172 ? 0.137 -11.960 16.320 1.00 94.44 172 THR A C 1
ATOM 1335 O O . THR A 1 172 ? 0.551 -12.947 16.927 1.00 94.44 172 THR A O 1
ATOM 1338 N N . LYS A 1 173 ? -0.537 -10.975 16.922 1.00 93.69 173 LYS A N 1
ATOM 1339 C CA . LYS A 1 173 ? -0.864 -10.958 18.349 1.00 93.69 173 LYS A CA 1
ATOM 1340 C C . LYS A 1 173 ? -2.309 -10.526 18.564 1.00 93.69 173 LYS A C 1
ATOM 1342 O O . LYS A 1 173 ? -2.750 -9.527 18.000 1.00 93.69 173 LYS A O 1
ATOM 1347 N N . LEU A 1 174 ? -3.008 -11.279 19.405 1.00 94.62 174 LEU A N 1
ATOM 13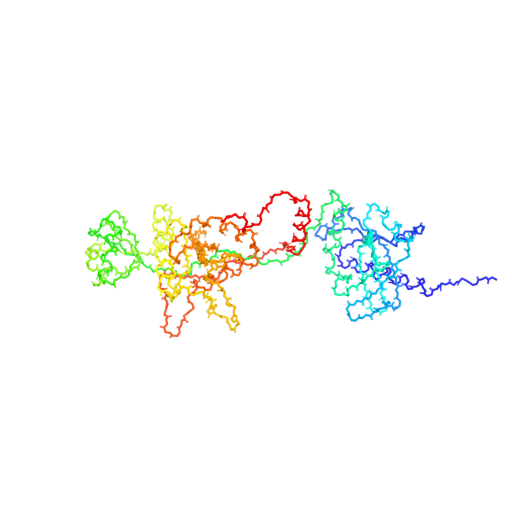48 C CA . LEU A 1 174 ? -4.358 -11.019 19.900 1.00 94.62 174 LEU A CA 1
ATOM 1349 C C . LEU A 1 174 ? -4.342 -11.126 21.434 1.00 94.62 174 LEU A C 1
ATOM 1351 O O . LEU A 1 174 ? -3.448 -11.788 21.971 1.00 94.62 174 LEU A O 1
ATOM 1355 N N . PRO A 1 175 ? -5.300 -10.509 22.151 1.00 94.06 175 PRO A N 1
ATOM 1356 C CA . PRO A 1 175 ? -5.444 -10.739 23.587 1.00 94.06 175 PRO A CA 1
ATOM 1357 C C . PRO A 1 175 ? -5.759 -12.216 23.845 1.00 94.06 175 PRO A C 1
ATOM 1359 O O . PRO A 1 175 ? -6.417 -12.849 23.029 1.00 94.06 175 PRO A O 1
ATOM 1362 N N . GLU A 1 176 ? -5.337 -12.775 24.975 1.00 93.75 176 GLU A N 1
ATOM 1363 C CA . GLU A 1 176 ? -5.658 -14.173 25.300 1.00 93.75 176 GLU A CA 1
ATOM 1364 C C . GLU A 1 176 ? -7.133 -14.349 25.680 1.00 93.75 176 GLU A C 1
ATOM 1366 O O . GLU A 1 176 ? -7.772 -15.348 25.321 1.00 93.75 176 GLU A O 1
ATOM 1371 N N . ARG A 1 177 ? -7.676 -13.353 26.386 1.00 95.50 177 ARG A N 1
ATOM 1372 C CA . ARG A 1 177 ? -9.013 -13.375 26.975 1.00 95.50 177 ARG A CA 1
ATOM 1373 C C . ARG A 1 177 ? -9.755 -12.069 26.725 1.00 95.50 177 ARG A C 1
ATOM 1375 O O . ARG A 1 177 ? -9.143 -11.021 26.519 1.00 95.50 177 ARG A O 1
ATOM 1382 N N . LEU A 1 178 ? -11.078 -12.159 26.745 1.00 96.25 178 LEU A N 1
ATOM 1383 C CA . LEU A 1 178 ? -11.992 -11.023 26.772 1.00 96.25 178 LEU A CA 1
ATOM 1384 C C . LEU A 1 178 ? -12.753 -11.025 28.088 1.00 96.25 178 LEU A C 1
ATOM 1386 O O . LEU A 1 178 ? -13.082 -12.096 28.586 1.00 96.25 178 LEU A O 1
ATOM 1390 N N . TYR A 1 179 ? -13.082 -9.839 28.585 1.00 96.69 179 TYR A N 1
ATOM 1391 C CA . TYR A 1 179 ? -13.808 -9.639 29.833 1.00 96.69 179 TYR A CA 1
ATOM 1392 C C . TYR A 1 179 ? -15.093 -8.867 29.555 1.00 96.69 179 TYR A C 1
ATOM 1394 O O . TYR A 1 179 ? -15.073 -7.852 28.851 1.00 96.69 179 TYR A O 1
ATOM 1402 N N . LEU A 1 180 ? -16.201 -9.357 30.097 1.00 96.50 180 LEU A N 1
ATOM 1403 C CA . LEU A 1 180 ? -17.535 -8.783 29.984 1.00 96.50 180 LEU A CA 1
ATOM 1404 C C . LEU A 1 180 ? -18.075 -8.511 31.387 1.00 96.50 180 LEU A C 1
ATOM 1406 O O . LEU A 1 180 ? -17.973 -9.377 32.245 1.00 96.50 180 LEU A O 1
ATOM 1410 N N . ALA A 1 181 ? -18.670 -7.347 31.624 1.00 97.50 181 ALA A N 1
ATOM 1411 C CA . ALA A 1 181 ? -19.338 -7.062 32.895 1.00 97.50 181 ALA A CA 1
ATOM 1412 C C . ALA A 1 181 ? -20.490 -6.075 32.714 1.00 97.50 181 ALA A C 1
ATOM 1414 O O . ALA A 1 181 ? -20.499 -5.293 31.758 1.00 97.50 181 ALA A O 1
ATOM 1415 N N . GLU A 1 182 ? -21.448 -6.077 33.635 1.00 97.19 182 GLU A N 1
ATOM 1416 C CA . GLU A 1 182 ? -22.494 -5.058 33.698 1.00 97.19 182 GLU A CA 1
ATOM 1417 C C . GLU A 1 182 ? -21.910 -3.721 34.147 1.00 97.19 182 GLU A C 1
ATOM 1419 O O . GLU A 1 182 ? -20.974 -3.652 34.945 1.00 97.19 182 GLU A O 1
ATOM 1424 N N . THR A 1 183 ? -22.430 -2.629 33.596 1.00 96.62 183 THR A N 1
ATOM 1425 C CA . THR A 1 183 ? -21.904 -1.289 33.850 1.00 96.62 183 THR A CA 1
ATOM 1426 C C . THR A 1 183 ? -23.030 -0.288 34.089 1.00 96.62 183 THR A C 1
ATOM 1428 O O . THR A 1 183 ? -24.079 -0.376 33.446 1.00 96.62 183 THR A O 1
ATOM 1431 N N . PRO A 1 184 ? -22.853 0.699 34.990 1.00 94.62 184 PRO A N 1
ATOM 1432 C CA . PRO A 1 184 ? -23.850 1.749 35.200 1.00 94.62 184 PRO A CA 1
ATOM 1433 C C . PRO A 1 184 ? -23.931 2.736 34.024 1.00 94.62 184 PRO A C 1
ATOM 1435 O O . PRO A 1 184 ? -24.895 3.493 33.914 1.00 94.62 184 PRO A O 1
ATOM 1438 N N . TYR A 1 185 ? -22.951 2.742 33.116 1.00 95.25 185 TYR A N 1
ATOM 1439 C CA . TYR A 1 185 ? -22.928 3.674 31.992 1.00 95.25 185 TYR A CA 1
ATOM 1440 C C . TYR A 1 185 ? -23.851 3.216 30.860 1.00 95.25 185 TYR A C 1
ATOM 1442 O O . TYR A 1 185 ? -23.956 2.031 30.544 1.00 95.25 185 TYR A O 1
ATOM 1450 N N . ARG A 1 186 ? -24.539 4.173 30.231 1.00 93.75 186 ARG A N 1
ATOM 1451 C CA . ARG A 1 186 ? -25.476 3.908 29.122 1.00 93.75 186 ARG A CA 1
ATOM 1452 C C . ARG A 1 186 ? -24.981 4.425 27.777 1.00 93.75 186 ARG A C 1
ATOM 1454 O O . ARG A 1 186 ? -25.420 3.939 26.739 1.00 93.75 186 ARG A O 1
ATOM 1461 N N . THR A 1 187 ? -24.016 5.344 27.774 1.00 94.31 187 THR A N 1
ATOM 1462 C CA . THR A 1 187 ? -23.378 5.825 26.547 1.00 94.31 187 THR A CA 1
ATOM 1463 C C . THR A 1 187 ? -21.857 5.710 26.620 1.00 94.31 187 THR A C 1
ATOM 1465 O O . THR A 1 187 ? -21.243 5.861 27.677 1.00 94.31 187 THR A O 1
ATOM 1468 N N . ALA A 1 188 ? -21.219 5.499 25.464 1.00 91.62 188 ALA A N 1
ATOM 1469 C CA . ALA A 1 188 ? -19.758 5.481 25.365 1.00 91.62 188 ALA A CA 1
ATOM 1470 C C . ALA A 1 188 ? -19.123 6.838 25.727 1.00 91.62 188 ALA A C 1
ATOM 1472 O O . ALA A 1 188 ? -17.949 6.895 26.089 1.00 91.62 188 ALA A O 1
ATOM 1473 N N . LYS A 1 189 ? -19.888 7.936 25.626 1.00 93.31 189 LYS A N 1
ATOM 1474 C CA . LYS A 1 189 ? -19.442 9.279 26.011 1.00 93.31 189 LYS A CA 1
ATOM 1475 C C . LYS A 1 189 ? -19.291 9.389 27.528 1.00 93.31 189 LYS A C 1
ATOM 1477 O O . LYS A 1 189 ? -18.269 9.904 27.974 1.00 93.31 189 LYS A O 1
ATOM 1482 N N . ASP A 1 190 ? -20.264 8.883 28.282 1.00 94.56 190 ASP A N 1
ATOM 1483 C CA . ASP A 1 190 ? -20.267 8.947 29.749 1.00 94.56 190 ASP A CA 1
ATOM 1484 C C . ASP A 1 190 ? -19.193 8.027 30.332 1.00 94.56 190 ASP A C 1
ATOM 1486 O O . ASP A 1 190 ? -18.382 8.463 31.146 1.00 94.56 190 ASP A O 1
ATOM 1490 N N . LEU A 1 191 ? -19.084 6.798 29.814 1.00 94.25 191 LEU A N 1
ATOM 1491 C CA . LEU A 1 191 ? -17.995 5.886 30.173 1.00 94.25 191 LEU A CA 1
ATOM 1492 C C . LEU A 1 191 ? -16.619 6.484 29.824 1.00 94.25 191 LEU A C 1
ATOM 1494 O O . LEU A 1 191 ? -15.679 6.420 30.612 1.00 94.25 191 LEU A O 1
ATOM 1498 N N . GLY A 1 192 ? -16.499 7.142 28.667 1.00 92.88 192 GLY A N 1
ATOM 1499 C CA . GLY A 1 192 ? -15.286 7.862 28.280 1.00 92.88 192 GLY A CA 1
ATOM 1500 C C . GLY A 1 192 ? -14.986 9.107 29.129 1.00 92.88 192 GLY A C 1
ATOM 1501 O O . GLY A 1 192 ? -13.842 9.563 29.154 1.00 92.88 192 GLY A O 1
ATOM 1502 N N . ALA A 1 193 ? -15.975 9.698 29.803 1.00 93.75 193 ALA A N 1
ATOM 1503 C CA . ALA A 1 193 ? -15.754 10.752 30.794 1.00 93.75 193 ALA A CA 1
ATOM 1504 C C . ALA A 1 193 ? -15.225 10.158 32.104 1.00 93.75 193 ALA A C 1
ATOM 1506 O O . ALA A 1 193 ? -14.177 10.597 32.568 1.00 93.75 193 ALA A O 1
ATOM 1507 N N . ALA A 1 194 ? -15.850 9.087 32.596 1.00 94.25 194 ALA A N 1
ATOM 1508 C CA . ALA A 1 194 ? -15.408 8.371 33.790 1.00 94.25 194 ALA A CA 1
ATOM 1509 C C . ALA A 1 194 ? -13.973 7.832 33.669 1.00 94.25 194 ALA A C 1
ATOM 1511 O O . ALA A 1 194 ? -13.165 7.989 34.580 1.00 94.25 194 ALA A O 1
ATOM 1512 N N . LEU A 1 195 ? -13.614 7.267 32.510 1.00 94.06 195 LEU A N 1
ATOM 1513 C CA . LEU A 1 195 ? -12.241 6.837 32.224 1.00 94.06 195 LEU A CA 1
ATOM 1514 C C . LEU A 1 195 ? -11.235 7.994 32.320 1.00 94.06 195 LEU A C 1
ATOM 1516 O O . LEU A 1 195 ? -10.146 7.813 32.857 1.00 94.06 195 LEU A O 1
ATOM 1520 N N . ARG A 1 196 ? -11.594 9.190 31.835 1.00 93.50 196 ARG A N 1
ATOM 1521 C CA . ARG A 1 196 ? -10.726 10.377 31.919 1.00 93.50 196 ARG A CA 1
ATOM 1522 C C . ARG A 1 196 ? -10.588 10.887 33.349 1.00 93.50 196 ARG A C 1
ATOM 1524 O O . ARG A 1 196 ? -9.477 11.219 33.743 1.00 93.50 196 ARG A O 1
ATOM 1531 N N . GLU A 1 197 ? -11.678 10.920 34.112 1.00 93.12 197 GLU A N 1
ATOM 1532 C CA . GLU A 1 197 ? -11.663 11.306 35.531 1.00 93.12 197 GLU A CA 1
ATOM 1533 C C . GLU A 1 197 ? -10.809 10.350 36.370 1.00 93.12 197 GLU A C 1
ATOM 1535 O O . GLU A 1 197 ? -10.041 10.790 37.220 1.00 93.12 197 GLU A O 1
ATOM 1540 N N . ALA A 1 198 ? -10.870 9.051 36.071 1.00 91.75 198 ALA A N 1
ATOM 1541 C CA . ALA A 1 198 ? -10.052 8.030 36.720 1.00 91.75 198 ALA A CA 1
ATOM 1542 C C . ALA A 1 198 ? -8.614 7.932 36.167 1.00 91.75 198 ALA A C 1
ATOM 1544 O O . ALA A 1 198 ? -7.826 7.131 36.667 1.00 91.75 198 ALA A O 1
ATOM 1545 N N . ASN A 1 199 ? -8.263 8.709 35.133 1.00 92.88 199 ASN A N 1
ATOM 1546 C CA . ASN A 1 199 ? -6.999 8.606 34.391 1.00 92.88 199 ASN A CA 1
ATOM 1547 C C . ASN A 1 199 ? -6.684 7.170 33.912 1.00 92.88 199 ASN A C 1
ATOM 1549 O O . ASN A 1 199 ? -5.550 6.692 33.976 1.00 92.88 199 ASN A O 1
ATOM 1553 N N . LEU A 1 200 ? -7.712 6.467 33.438 1.00 91.81 200 LEU A N 1
ATOM 1554 C CA . LEU A 1 200 ? -7.627 5.106 32.925 1.00 91.81 200 LEU A CA 1
ATOM 1555 C C . LEU A 1 200 ? -7.768 5.089 31.406 1.00 91.81 200 LEU A C 1
ATOM 1557 O O . LEU A 1 200 ? -8.505 5.874 30.804 1.00 91.81 200 LEU A O 1
ATOM 1561 N N . ARG A 1 201 ? -7.085 4.131 30.782 1.00 87.94 201 ARG A N 1
ATOM 1562 C CA . ARG A 1 201 ? -7.269 3.794 29.372 1.00 87.94 201 ARG A CA 1
ATOM 1563 C C . ARG A 1 201 ? -7.852 2.399 29.266 1.00 87.94 201 ARG A C 1
ATOM 1565 O O . ARG A 1 201 ? -7.411 1.490 29.966 1.00 87.94 201 ARG A O 1
ATOM 1572 N N . LEU A 1 202 ? -8.851 2.257 28.406 1.00 93.06 202 LEU A N 1
ATOM 1573 C CA . LEU A 1 202 ? -9.596 1.021 28.246 1.00 93.06 202 LEU A CA 1
ATOM 1574 C C . LEU A 1 202 ? -10.100 0.917 26.810 1.00 93.06 202 LEU A C 1
ATOM 1576 O O . LEU A 1 202 ? -10.754 1.827 26.299 1.00 93.06 202 LEU A O 1
ATOM 1580 N N . GLU A 1 203 ? -9.803 -0.197 26.162 1.00 95.31 203 GLU A N 1
ATOM 1581 C CA . GLU A 1 203 ? -10.375 -0.580 24.883 1.00 95.31 203 GLU A CA 1
ATOM 1582 C C . GLU A 1 203 ? -11.700 -1.271 25.159 1.00 95.31 203 GLU A C 1
ATOM 1584 O O . GLU A 1 203 ? -11.716 -2.297 25.836 1.00 95.31 203 GLU A O 1
ATOM 1589 N N . PHE A 1 204 ? -12.815 -0.729 24.676 1.00 95.88 204 PHE A N 1
ATOM 1590 C CA . PHE A 1 204 ? -14.112 -1.277 25.050 1.00 95.88 204 PHE A CA 1
ATOM 1591 C C . PHE A 1 204 ? -15.172 -1.173 23.961 1.00 95.88 204 PHE A C 1
ATOM 1593 O O . PHE A 1 204 ? -15.114 -0.333 23.060 1.00 95.88 204 PHE A O 1
ATOM 1600 N N . ILE A 1 205 ? -16.194 -2.008 24.120 1.00 95.38 205 ILE A N 1
ATOM 1601 C CA . ILE A 1 205 ? -17.507 -1.869 23.496 1.00 95.38 205 ILE A CA 1
ATOM 1602 C C . ILE A 1 205 ? -18.539 -1.788 24.611 1.00 95.38 205 ILE A C 1
ATOM 1604 O O . ILE A 1 205 ? -18.472 -2.556 25.564 1.00 95.38 205 ILE A O 1
ATOM 1608 N N . LEU A 1 206 ? -19.491 -0.868 24.474 1.00 95.38 206 LEU A N 1
ATOM 1609 C CA . LEU A 1 206 ? -20.650 -0.763 25.353 1.00 95.38 206 LEU A CA 1
ATOM 1610 C C . LEU A 1 206 ? -21.892 -1.213 24.581 1.00 95.38 206 LEU A C 1
ATOM 1612 O O . LEU A 1 206 ? -22.249 -0.585 23.581 1.00 95.38 206 LEU A O 1
ATOM 1616 N N . LYS A 1 207 ? -22.532 -2.295 25.022 1.00 92.44 207 LYS A N 1
ATOM 1617 C CA . LYS A 1 207 ? -23.719 -2.873 24.375 1.00 92.44 207 LYS A CA 1
ATOM 1618 C C . LYS A 1 207 ? -24.561 -3.597 25.418 1.00 92.44 207 LYS A C 1
ATOM 1620 O O . LYS A 1 207 ? -24.010 -4.298 26.256 1.00 92.44 207 LYS A O 1
ATOM 1625 N N . ASN A 1 208 ? -25.883 -3.437 25.360 1.00 91.31 208 ASN A N 1
ATOM 1626 C CA . ASN A 1 208 ? -26.824 -4.092 26.279 1.00 91.31 208 ASN A CA 1
ATOM 1627 C C . ASN A 1 208 ? -26.452 -3.900 27.762 1.00 91.31 208 ASN A C 1
ATOM 1629 O O . ASN A 1 208 ? -26.434 -4.860 28.521 1.00 91.31 208 ASN A O 1
ATOM 1633 N N . GLU A 1 209 ? -26.089 -2.669 28.142 1.00 95.00 209 GLU A N 1
ATOM 1634 C CA . GLU A 1 209 ? -25.684 -2.314 29.517 1.00 95.00 209 GLU A CA 1
ATOM 1635 C C . GLU A 1 209 ? -24.444 -3.064 30.037 1.00 95.00 209 GLU A C 1
ATOM 1637 O O . GLU A 1 209 ? -24.151 -3.050 31.232 1.00 95.00 209 GLU A O 1
ATOM 1642 N N . ARG A 1 210 ? -23.680 -3.679 29.127 1.00 95.81 210 ARG A N 1
ATOM 1643 C CA . ARG A 1 210 ? -22.445 -4.402 29.420 1.00 95.81 210 ARG A CA 1
ATOM 1644 C C . ARG A 1 210 ? -21.257 -3.803 28.688 1.00 95.81 210 ARG A C 1
ATOM 1646 O O . ARG A 1 210 ? -21.375 -3.312 27.560 1.00 95.81 210 ARG A O 1
ATOM 1653 N N . ILE A 1 211 ? -20.102 -3.869 29.336 1.00 96.38 211 ILE A N 1
ATOM 1654 C CA . ILE A 1 211 ? -18.810 -3.487 28.781 1.00 96.38 211 ILE A CA 1
ATOM 1655 C C . ILE A 1 211 ? -18.024 -4.741 28.403 1.00 96.38 211 ILE A C 1
ATOM 1657 O O . ILE A 1 211 ? -17.807 -5.602 29.246 1.00 96.38 211 ILE A O 1
ATOM 1661 N N . LEU A 1 212 ? -17.597 -4.836 27.143 1.00 96.00 212 LEU A N 1
ATOM 1662 C CA . LEU A 1 212 ? -16.680 -5.869 26.652 1.00 96.00 212 LEU A CA 1
ATOM 1663 C C . LEU A 1 212 ? -15.302 -5.248 26.415 1.00 96.00 212 LEU A C 1
ATOM 1665 O O . LEU A 1 212 ? -15.205 -4.248 25.700 1.00 96.00 212 LEU A O 1
ATOM 1669 N N . THR A 1 213 ? -14.245 -5.837 26.965 1.00 96.88 213 THR A N 1
ATOM 1670 C CA . THR A 1 213 ? -12.869 -5.329 26.864 1.00 96.88 213 THR A CA 1
ATOM 1671 C C . THR A 1 213 ? -11.834 -6.457 26.794 1.00 96.88 213 THR A C 1
ATOM 1673 O O . THR A 1 213 ? -12.136 -7.623 27.037 1.00 96.88 213 THR A O 1
ATOM 1676 N N . VAL A 1 214 ? -10.599 -6.100 26.447 1.00 96.44 214 VAL A N 1
ATOM 1677 C CA . VAL A 1 214 ? -9.413 -6.972 26.500 1.00 96.44 214 VAL A CA 1
ATOM 1678 C C . VAL A 1 214 ? -8.666 -6.876 27.836 1.00 96.44 214 VAL A C 1
ATOM 1680 O O . VAL A 1 214 ? -7.700 -7.605 28.043 1.00 96.44 214 VAL A O 1
ATOM 1683 N N . ARG A 1 215 ? -9.068 -5.956 28.724 1.00 95.31 215 ARG A N 1
ATOM 1684 C CA . ARG A 1 215 ? -8.432 -5.736 30.030 1.00 95.31 215 ARG A CA 1
ATOM 1685 C C . ARG A 1 215 ? -9.192 -6.445 31.136 1.00 95.31 215 ARG A C 1
ATOM 1687 O O . ARG A 1 215 ? -10.416 -6.481 31.116 1.00 95.31 215 ARG A O 1
ATOM 1694 N N . ASP A 1 216 ? -8.461 -6.946 32.121 1.00 95.00 216 ASP A N 1
ATOM 1695 C CA . ASP A 1 216 ? -9.051 -7.690 33.224 1.00 95.00 216 ASP A CA 1
ATOM 1696 C C . ASP A 1 216 ? -9.878 -6.776 34.143 1.00 95.00 216 ASP A C 1
ATOM 1698 O O . ASP A 1 216 ? -9.344 -5.993 34.929 1.00 95.00 216 ASP A O 1
ATOM 1702 N N . LEU A 1 217 ? -11.207 -6.875 34.038 1.00 95.12 217 LEU A N 1
ATOM 1703 C CA . LEU A 1 217 ? -12.154 -6.078 34.826 1.00 95.12 217 LEU A CA 1
ATOM 1704 C C . LEU A 1 217 ? -12.207 -6.484 36.306 1.00 95.12 217 LEU A C 1
ATOM 1706 O O . LEU A 1 217 ? -12.794 -5.765 37.118 1.00 95.12 217 LEU A O 1
ATOM 1710 N N . THR A 1 218 ? -11.582 -7.599 36.692 1.00 93.56 218 THR A N 1
ATOM 1711 C CA . THR A 1 218 ? -11.464 -7.980 38.105 1.00 93.56 218 THR A CA 1
ATOM 1712 C C . THR A 1 218 ? -10.469 -7.095 38.852 1.00 93.56 218 THR A C 1
ATOM 1714 O O . THR A 1 218 ? -10.527 -7.022 40.085 1.00 93.56 218 THR A O 1
ATOM 1717 N N . GLU A 1 219 ? -9.596 -6.379 38.139 1.00 93.56 219 GLU A N 1
ATOM 1718 C CA . GLU A 1 219 ? -8.604 -5.505 38.746 1.00 93.56 219 GLU A CA 1
ATOM 1719 C C . GLU A 1 219 ? -9.249 -4.336 39.521 1.00 93.56 219 GLU A C 1
ATOM 1721 O O . GLU A 1 219 ? -10.149 -3.662 39.008 1.00 93.56 219 GLU A O 1
ATOM 1726 N N . PRO A 1 220 ? -8.755 -3.997 40.731 1.00 91.12 220 PRO A N 1
ATOM 1727 C CA . PRO A 1 220 ? -9.366 -2.970 41.583 1.00 91.12 220 PRO A CA 1
ATOM 1728 C C . PRO A 1 220 ? -9.516 -1.588 40.931 1.00 91.12 220 PRO A C 1
ATOM 1730 O O . PRO A 1 220 ? -10.424 -0.832 41.279 1.00 91.12 220 PRO A O 1
ATOM 1733 N N . ARG A 1 221 ? -8.654 -1.248 39.964 1.00 92.94 221 ARG A N 1
ATOM 1734 C CA . ARG A 1 221 ? -8.711 0.038 39.252 1.00 92.94 221 ARG A CA 1
ATOM 1735 C C . ARG A 1 221 ? -10.003 0.239 38.455 1.00 92.94 221 ARG A C 1
ATOM 1737 O O . ARG A 1 221 ? -10.383 1.383 38.240 1.00 92.94 221 ARG A O 1
ATOM 1744 N N . TYR A 1 222 ? -10.705 -0.828 38.072 1.00 93.19 222 TYR A N 1
ATOM 1745 C CA . TYR A 1 222 ? -11.929 -0.740 37.269 1.00 93.19 222 TYR A CA 1
ATOM 1746 C C . TYR A 1 222 ? -13.226 -0.795 38.090 1.00 93.19 222 TYR A C 1
ATOM 1748 O O . TYR A 1 222 ? -14.302 -0.804 37.502 1.00 93.19 222 TYR A O 1
ATOM 1756 N N . HIS A 1 223 ? -13.164 -0.774 39.429 1.00 89.31 223 HIS A N 1
ATOM 1757 C CA . HIS A 1 223 ? -14.353 -0.911 40.290 1.00 89.31 223 HIS A CA 1
ATOM 1758 C C . HIS A 1 223 ? -15.461 0.126 40.025 1.00 89.31 223 HIS A C 1
ATOM 1760 O O . HIS A 1 223 ? -16.630 -0.180 40.212 1.00 89.31 223 HIS A O 1
ATOM 1766 N N . ASN A 1 224 ? -15.106 1.334 39.573 1.00 90.38 224 ASN A N 1
ATOM 1767 C CA . ASN A 1 224 ? -16.075 2.383 39.234 1.00 90.38 224 ASN A CA 1
ATOM 1768 C C . ASN A 1 224 ? -16.659 2.242 37.820 1.00 90.38 224 ASN A C 1
ATOM 1770 O O . ASN A 1 224 ? -17.565 2.986 37.456 1.00 90.38 224 ASN A O 1
ATOM 1774 N N . LEU A 1 225 ? -16.130 1.330 37.001 1.00 92.81 225 LEU A N 1
ATOM 1775 C CA . LEU A 1 225 ? -16.535 1.164 35.606 1.00 92.81 225 LEU A CA 1
ATOM 1776 C C . LEU A 1 225 ? -17.581 0.066 35.415 1.00 92.81 225 LEU A C 1
ATOM 1778 O O . LEU A 1 225 ? -18.362 0.140 34.465 1.00 92.81 225 LEU A O 1
ATOM 1782 N N . CYS A 1 226 ? -17.600 -0.945 36.282 1.00 93.50 226 CYS A N 1
ATOM 1783 C CA . CYS A 1 226 ? -18.470 -2.110 36.158 1.00 93.50 226 CYS A CA 1
ATOM 1784 C C . CYS A 1 226 ? -18.774 -2.764 37.510 1.00 93.50 226 CYS A C 1
ATOM 1786 O O . CYS A 1 226 ? -18.017 -2.610 38.470 1.00 93.50 226 CYS A O 1
ATOM 1788 N N . ASP A 1 227 ? -19.845 -3.555 37.560 1.00 93.25 227 ASP A N 1
ATOM 1789 C CA . ASP A 1 227 ? -20.110 -4.446 38.687 1.00 93.25 227 ASP A CA 1
ATOM 1790 C C . ASP A 1 227 ? -19.166 -5.655 38.631 1.00 93.25 227 ASP A C 1
ATOM 1792 O O . ASP A 1 227 ? -19.310 -6.552 37.795 1.00 93.25 227 ASP A O 1
ATOM 1796 N N . ARG A 1 228 ? -18.198 -5.690 39.554 1.00 91.75 228 ARG A N 1
ATOM 1797 C CA . ARG A 1 228 ? -17.197 -6.763 39.654 1.00 91.75 228 ARG A CA 1
ATOM 1798 C C . ARG A 1 228 ? -17.812 -8.142 39.905 1.00 91.75 228 ARG A C 1
ATOM 1800 O O . ARG A 1 228 ? -17.194 -9.134 39.532 1.00 91.75 228 ARG A O 1
ATOM 1807 N N . GLY A 1 229 ? -18.999 -8.220 40.513 1.00 91.69 229 GLY A N 1
ATOM 1808 C CA . GLY A 1 229 ? -19.703 -9.485 40.746 1.00 91.69 229 GLY A CA 1
ATOM 1809 C C . GLY A 1 229 ? -20.246 -10.129 39.467 1.00 91.69 229 GLY A C 1
ATOM 1810 O O . GLY A 1 229 ? -20.567 -11.313 39.475 1.00 91.69 229 GLY A O 1
ATOM 1811 N N . THR A 1 230 ? -20.313 -9.365 38.374 1.00 95.38 230 THR A N 1
ATOM 1812 C CA . THR A 1 230 ? -20.852 -9.795 37.072 1.00 95.38 230 THR A CA 1
ATOM 1813 C C . THR A 1 230 ? -19.771 -10.048 36.021 1.00 95.38 230 THR A C 1
ATOM 1815 O O . THR A 1 230 ? -20.095 -10.229 34.850 1.00 95.38 230 THR A O 1
ATOM 1818 N N . VAL A 1 231 ? -18.488 -10.014 36.405 1.00 96.56 231 VAL A N 1
ATOM 1819 C CA . VAL A 1 231 ? -17.383 -10.192 35.456 1.00 96.56 231 VAL A CA 1
ATOM 1820 C C . VAL A 1 231 ? -17.356 -11.636 34.959 1.00 96.56 231 VAL A C 1
ATOM 1822 O O . VAL A 1 231 ? -17.156 -12.570 35.731 1.00 96.56 231 VAL A O 1
ATOM 1825 N N . GLU A 1 232 ? -17.514 -11.789 33.652 1.00 96.19 232 GLU A N 1
ATOM 1826 C CA . GLU A 1 232 ? -17.365 -13.032 32.905 1.00 96.19 232 GLU A CA 1
ATOM 1827 C C . GLU A 1 232 ? -16.149 -12.910 31.977 1.00 96.19 232 GLU A C 1
ATOM 1829 O O . GLU A 1 232 ? -15.890 -11.834 31.424 1.00 96.19 232 GLU A O 1
ATOM 1834 N N . ASP A 1 233 ? -15.411 -13.998 31.764 1.00 94.62 233 ASP A N 1
ATOM 1835 C CA . ASP A 1 233 ? -14.246 -14.007 30.886 1.00 94.62 233 ASP A CA 1
ATOM 1836 C C . ASP A 1 233 ? -14.224 -15.193 29.910 1.00 94.62 233 ASP A C 1
ATOM 1838 O O . ASP A 1 233 ? -14.610 -16.318 30.224 1.00 94.62 233 ASP A O 1
ATOM 1842 N N . PHE A 1 234 ? -13.759 -14.933 28.687 1.00 93.44 234 PHE A N 1
ATOM 1843 C CA . PHE A 1 234 ? -13.857 -15.864 27.557 1.00 93.44 234 PHE A CA 1
ATOM 1844 C C . PHE A 1 234 ? -12.540 -15.950 26.796 1.00 93.44 234 PHE A C 1
ATOM 1846 O O . PHE A 1 234 ? -11.802 -14.966 26.701 1.00 93.44 234 PHE A O 1
ATOM 1853 N N . GLY A 1 235 ? -12.256 -17.100 26.179 1.00 94.88 235 GLY A N 1
ATOM 1854 C CA . GLY A 1 235 ? -11.102 -17.228 25.293 1.00 94.88 235 GLY A CA 1
ATOM 1855 C C . GLY A 1 235 ? -11.301 -16.437 23.999 1.00 94.88 235 GLY A C 1
ATOM 1856 O O . GLY A 1 235 ? -12.345 -16.537 23.351 1.00 94.88 235 GLY A O 1
ATOM 1857 N N . ILE A 1 236 ? -10.277 -15.704 23.545 1.00 92.94 236 ILE A N 1
ATOM 1858 C CA . ILE A 1 236 ? -10.383 -14.891 22.317 1.00 92.94 236 ILE A CA 1
ATOM 1859 C C . ILE A 1 236 ? -10.774 -15.712 21.085 1.00 92.94 236 ILE A C 1
ATOM 1861 O O . ILE A 1 236 ? -11.457 -15.219 20.188 1.00 92.94 236 ILE A O 1
ATOM 1865 N N . LYS A 1 237 ? -10.357 -16.984 21.043 1.00 91.44 237 LYS A N 1
ATOM 1866 C CA . LYS A 1 237 ? -10.596 -17.891 19.916 1.00 91.44 237 LYS A CA 1
ATOM 1867 C C . LYS A 1 237 ? -12.087 -18.128 19.689 1.00 91.44 237 LYS A C 1
ATOM 1869 O O . LYS A 1 237 ? -12.500 -18.234 18.540 1.00 91.44 237 LYS A O 1
ATOM 1874 N N . GLU A 1 238 ? -12.894 -18.136 20.748 1.00 91.12 238 GLU A N 1
ATOM 1875 C CA . GLU A 1 238 ? -14.351 -18.302 20.658 1.00 91.12 238 GLU A CA 1
ATOM 1876 C C . GLU A 1 238 ? -15.024 -17.135 19.928 1.00 91.12 238 GLU A C 1
ATOM 1878 O O . GLU A 1 238 ? -16.047 -17.308 19.268 1.00 91.12 238 GLU A O 1
ATOM 1883 N N . TRP A 1 239 ? -14.434 -15.943 20.021 1.00 91.94 239 TRP A N 1
ATOM 1884 C CA . TRP A 1 239 ? -14.918 -14.735 19.362 1.00 91.94 239 TRP A CA 1
ATOM 1885 C C . TRP A 1 239 ? -14.323 -14.583 17.966 1.00 91.94 239 TRP A C 1
ATOM 1887 O O . TRP A 1 239 ? -15.059 -14.411 16.997 1.00 91.94 239 TRP A O 1
ATOM 1897 N N . ALA A 1 240 ? -13.002 -14.727 17.850 1.00 91.38 240 ALA A N 1
ATOM 1898 C CA . ALA A 1 240 ? -12.271 -14.593 16.595 1.00 91.38 240 ALA A CA 1
ATOM 1899 C C . ALA A 1 240 ? -12.681 -15.648 15.553 1.00 91.38 240 ALA A C 1
ATOM 1901 O O . ALA A 1 240 ? -12.671 -15.356 14.355 1.00 91.38 240 ALA A O 1
ATOM 1902 N N . ALA A 1 241 ? -13.041 -16.862 15.992 1.00 92.62 241 ALA A N 1
ATOM 1903 C CA . ALA A 1 241 ? -13.443 -17.956 15.111 1.00 92.62 241 ALA A CA 1
ATOM 1904 C C . ALA A 1 241 ? -14.963 -18.073 14.908 1.00 92.62 241 ALA A C 1
ATOM 1906 O O . ALA A 1 241 ? -15.376 -18.820 14.018 1.00 92.62 241 ALA A O 1
ATOM 1907 N N . SER A 1 242 ? -15.777 -17.326 15.666 1.00 92.06 242 SER A N 1
ATOM 1908 C CA . SER A 1 242 ? -17.242 -17.442 15.673 1.00 92.06 242 SER A CA 1
ATOM 1909 C C . SER A 1 242 ? -17.855 -17.355 14.268 1.00 92.06 242 SER A C 1
ATOM 1911 O O . SER A 1 242 ? -17.45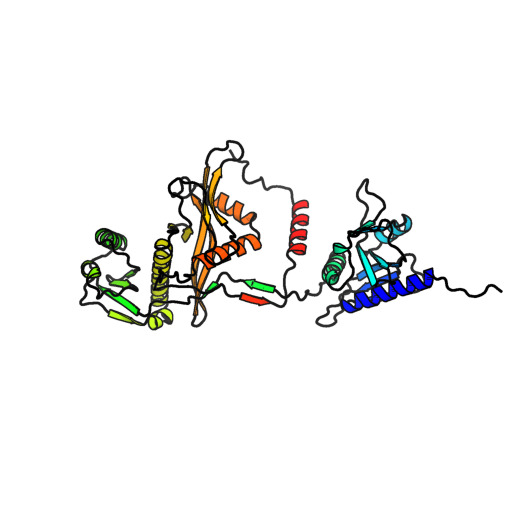9 -16.471 13.505 1.00 92.06 242 SER A O 1
ATOM 1913 N N . PRO A 1 243 ? -18.827 -18.214 13.907 1.00 89.62 243 PRO A N 1
ATOM 1914 C CA . PRO A 1 243 ? -19.605 -18.064 12.678 1.00 89.62 243 PRO A CA 1
ATOM 1915 C C . PRO A 1 243 ? -20.730 -17.021 12.807 1.00 89.62 243 PRO A C 1
ATOM 1917 O O . PRO A 1 243 ? -21.282 -16.611 11.791 1.00 89.62 243 PRO A O 1
ATOM 1920 N N . ASP A 1 244 ? -21.070 -16.594 14.029 1.00 93.56 244 ASP A N 1
ATOM 1921 C CA . ASP A 1 244 ? -22.110 -15.592 14.286 1.00 93.56 244 ASP A CA 1
ATOM 1922 C C . ASP A 1 244 ? -21.668 -14.193 13.797 1.00 93.56 244 ASP A C 1
ATOM 1924 O O . ASP A 1 244 ? -20.686 -13.647 14.324 1.00 93.56 244 ASP A O 1
ATOM 1928 N N . PRO A 1 245 ? -22.387 -13.582 12.830 1.00 91.75 245 PRO A N 1
ATOM 1929 C CA . PRO A 1 245 ? -22.066 -12.257 12.310 1.00 91.75 245 PRO A CA 1
ATOM 1930 C C . PRO A 1 245 ? -22.103 -11.140 13.358 1.00 91.75 245 PRO A C 1
ATOM 1932 O O . PRO A 1 245 ? -21.351 -10.171 13.228 1.00 91.75 245 PRO A O 1
ATOM 1935 N N . ASP A 1 246 ? -22.967 -11.226 14.375 1.00 92.31 246 ASP A N 1
ATOM 1936 C CA . ASP A 1 246 ? -23.026 -10.223 15.444 1.00 92.31 246 ASP A CA 1
ATOM 1937 C C . ASP A 1 246 ? -21.766 -10.280 16.305 1.00 92.31 246 ASP A C 1
ATOM 1939 O O . ASP A 1 246 ? -21.095 -9.261 16.491 1.00 92.31 246 ASP A O 1
ATOM 1943 N N . ARG A 1 247 ? -21.377 -11.482 16.741 1.00 91.94 247 ARG A N 1
ATOM 1944 C CA . ARG A 1 247 ? -20.139 -11.690 17.500 1.00 91.94 247 ARG A CA 1
ATOM 1945 C C . ARG A 1 247 ? -18.892 -11.298 16.708 1.00 91.94 247 ARG A C 1
ATOM 1947 O O . ARG A 1 247 ? -17.981 -10.701 17.278 1.00 91.94 247 ARG A O 1
ATOM 1954 N N . GLN A 1 248 ? -18.844 -11.576 15.402 1.00 92.19 248 GLN A N 1
ATOM 1955 C CA . GLN A 1 248 ? -17.736 -11.122 14.553 1.00 92.19 248 GLN A CA 1
ATOM 1956 C C . GLN A 1 248 ? -17.669 -9.594 14.455 1.00 92.19 248 GLN A C 1
ATOM 1958 O O . GLN A 1 248 ? -16.580 -9.024 14.533 1.00 92.19 248 GLN A O 1
ATOM 1963 N N . ARG A 1 249 ? -18.813 -8.912 14.308 1.00 93.62 249 ARG A N 1
ATOM 1964 C CA . ARG A 1 249 ? -18.864 -7.441 14.293 1.00 93.62 249 ARG A CA 1
ATOM 1965 C C . ARG A 1 249 ? -18.389 -6.848 15.615 1.00 93.62 249 ARG A C 1
ATOM 1967 O O . ARG A 1 249 ? -17.611 -5.892 15.598 1.00 93.62 249 ARG A O 1
ATOM 1974 N N . ASP A 1 250 ? -18.807 -7.429 16.735 1.00 94.12 250 ASP A N 1
ATOM 1975 C CA . ASP A 1 250 ? -18.356 -7.014 18.061 1.00 94.12 250 ASP A CA 1
ATOM 1976 C C . ASP A 1 250 ? -16.842 -7.273 18.219 1.00 94.12 250 ASP A C 1
ATOM 1978 O O . ASP A 1 250 ? -16.103 -6.363 18.586 1.00 94.12 250 ASP A O 1
ATOM 1982 N N . PHE A 1 251 ? -16.323 -8.437 17.811 1.00 95.00 251 PHE A N 1
ATOM 1983 C CA . PHE A 1 251 ? -14.878 -8.707 17.797 1.00 95.00 251 PHE A CA 1
ATOM 1984 C C . PHE A 1 251 ? -14.097 -7.667 16.973 1.00 95.00 251 PHE A C 1
ATOM 1986 O O . PHE A 1 251 ? -13.148 -7.062 17.472 1.00 95.00 251 PHE A O 1
ATOM 1993 N N . VAL A 1 252 ? -14.521 -7.386 15.737 1.00 96.25 252 VAL A N 1
ATOM 1994 C CA . VAL A 1 252 ? -13.876 -6.385 14.867 1.00 96.25 252 VAL A CA 1
ATOM 1995 C C . VAL A 1 252 ? -13.955 -4.983 15.471 1.00 96.25 252 VAL A C 1
ATOM 1997 O O . VAL A 1 252 ? -12.999 -4.211 15.380 1.00 96.25 252 VAL A O 1
ATOM 2000 N N . SER A 1 253 ? -15.069 -4.619 16.105 1.00 96.00 253 SER A N 1
ATOM 2001 C CA . SER A 1 253 ? -15.204 -3.338 16.805 1.00 96.00 253 SER A CA 1
ATOM 2002 C C . SER A 1 253 ? -14.203 -3.219 17.962 1.00 96.00 253 SER A C 1
ATOM 2004 O O . SER A 1 253 ? -13.574 -2.168 18.126 1.00 96.00 253 SER A O 1
ATOM 2006 N N . LEU A 1 254 ? -13.967 -4.310 18.696 1.00 96.75 254 LEU A N 1
ATOM 2007 C CA . LEU A 1 254 ? -13.015 -4.349 19.803 1.00 96.75 254 LEU A CA 1
ATOM 2008 C C . LEU A 1 254 ? -11.578 -4.263 19.284 1.00 96.75 254 LEU A C 1
ATOM 2010 O O . LEU A 1 254 ? -10.802 -3.452 19.782 1.00 96.75 254 LEU A O 1
ATOM 2014 N N . MET A 1 255 ? -11.248 -4.994 18.215 1.00 97.31 255 MET A N 1
ATOM 2015 C CA . MET A 1 255 ? -9.943 -4.894 17.546 1.00 97.31 255 MET A CA 1
ATOM 2016 C C . MET A 1 255 ? -9.681 -3.489 16.997 1.00 97.31 255 MET A C 1
ATOM 2018 O O . MET A 1 255 ? -8.573 -2.971 17.122 1.00 97.31 255 MET A O 1
ATOM 2022 N N . ASN A 1 256 ? -10.702 -2.811 16.463 1.00 97.19 256 ASN A N 1
ATOM 2023 C CA . ASN A 1 256 ? -10.595 -1.400 16.090 1.00 97.19 256 ASN A CA 1
ATOM 2024 C C . ASN A 1 256 ? -10.339 -0.496 17.305 1.00 97.19 256 ASN A C 1
ATOM 2026 O O . ASN A 1 256 ? -9.606 0.486 17.188 1.00 97.19 256 ASN A O 1
ATOM 2030 N N . SER A 1 257 ? -10.918 -0.801 18.471 1.00 96.12 257 SER A N 1
ATOM 2031 C CA . SER A 1 257 ? -10.601 -0.090 19.714 1.00 96.12 257 SER A CA 1
ATOM 2032 C C . SER A 1 257 ? -9.147 -0.315 20.137 1.00 96.12 257 SER A C 1
ATOM 2034 O O . SER A 1 257 ? -8.471 0.652 20.479 1.00 96.12 257 SER A O 1
ATOM 2036 N N . CYS A 1 258 ? -8.642 -1.546 20.036 1.00 96.50 258 CYS A N 1
ATOM 2037 C CA . CYS A 1 258 ? -7.239 -1.868 20.299 1.00 96.50 258 CYS A CA 1
ATOM 2038 C C . CYS A 1 258 ? -6.283 -1.174 19.332 1.00 96.50 258 CYS A C 1
ATOM 2040 O O . CYS A 1 258 ? -5.275 -0.625 19.762 1.00 96.50 258 CYS A O 1
ATOM 2042 N N . LEU A 1 259 ? -6.612 -1.133 18.040 1.00 97.00 259 LEU A N 1
ATOM 2043 C CA . LEU A 1 259 ? -5.814 -0.416 17.049 1.00 97.00 259 LEU A CA 1
ATOM 2044 C C . LEU A 1 259 ? -5.750 1.082 17.367 1.00 97.00 259 LEU A C 1
ATOM 2046 O O . LEU A 1 259 ? -4.679 1.679 17.296 1.00 97.00 259 LEU A O 1
ATOM 2050 N N . ARG A 1 260 ? -6.878 1.690 17.759 1.00 95.56 260 ARG A N 1
ATOM 2051 C CA . ARG A 1 260 ? -6.910 3.101 18.174 1.00 95.56 260 ARG A CA 1
ATOM 2052 C C . ARG A 1 260 ? -6.043 3.359 19.398 1.00 95.56 260 ARG A C 1
ATOM 2054 O O . ARG A 1 260 ? -5.356 4.375 19.410 1.00 95.56 260 ARG A O 1
ATOM 2061 N N . GLU A 1 261 ? -6.089 2.488 20.404 1.00 93.75 261 GLU A N 1
ATOM 2062 C CA . GLU A 1 261 ? -5.274 2.668 21.606 1.00 93.75 261 GLU A CA 1
ATOM 2063 C C . GLU A 1 261 ? -3.790 2.455 21.309 1.00 93.75 261 GLU A C 1
ATOM 2065 O O . GLU A 1 261 ? -3.003 3.342 21.618 1.00 93.75 261 GLU A O 1
ATOM 2070 N N . LYS A 1 262 ? -3.421 1.382 20.592 1.00 93.56 262 LYS A N 1
ATOM 2071 C CA . LYS A 1 262 ? -2.047 1.130 20.123 1.00 93.56 262 LYS A CA 1
ATOM 2072 C C . LYS A 1 262 ? -1.457 2.352 19.422 1.00 93.56 262 LYS A C 1
ATOM 2074 O O . LYS A 1 262 ? -0.369 2.799 19.758 1.00 93.56 262 LYS A O 1
ATOM 2079 N N . LEU A 1 263 ? -2.181 2.903 18.449 1.00 94.25 263 LEU A N 1
ATOM 2080 C CA . LEU A 1 263 ? -1.707 4.031 17.644 1.00 94.25 263 LEU A CA 1
ATOM 2081 C C . LEU A 1 263 ? -1.661 5.352 18.427 1.00 94.25 263 LEU A C 1
ATOM 2083 O O . LEU A 1 263 ? -0.816 6.201 18.154 1.00 94.25 263 LEU A O 1
ATOM 2087 N N . ARG A 1 264 ? -2.545 5.523 19.414 1.00 91.25 264 ARG A N 1
ATOM 2088 C CA . ARG A 1 264 ? -2.556 6.683 20.315 1.00 91.25 264 ARG A CA 1
ATOM 2089 C C . ARG A 1 264 ? -1.455 6.611 21.373 1.00 91.25 264 ARG A C 1
ATOM 2091 O O . ARG A 1 264 ? -0.975 7.656 21.800 1.00 91.25 264 ARG A O 1
ATOM 2098 N N . SER A 1 265 ? -1.109 5.416 21.850 1.00 89.31 265 SER A N 1
ATOM 2099 C CA . SER A 1 265 ? -0.094 5.209 22.888 1.00 89.31 265 SER A CA 1
ATOM 2100 C C . SER A 1 265 ? 1.336 5.257 22.353 1.00 89.31 265 SER A C 1
ATOM 2102 O O . SER A 1 265 ? 2.264 5.370 23.144 1.00 89.31 265 SER A O 1
ATOM 2104 N N . MET A 1 266 ? 1.518 5.164 21.035 1.00 87.94 266 MET A N 1
ATOM 2105 C CA . MET A 1 266 ? 2.816 5.346 20.384 1.00 87.94 266 MET A CA 1
ATOM 2106 C C . MET A 1 266 ? 3.346 6.784 20.545 1.00 87.94 266 MET A C 1
ATOM 2108 O O . MET A 1 266 ? 2.540 7.711 20.660 1.00 87.94 266 MET A O 1
ATOM 2112 N N . PRO A 1 267 ? 4.674 6.998 20.465 1.00 87.38 267 PRO A N 1
ATOM 2113 C CA . PRO A 1 267 ? 5.278 8.335 20.507 1.00 87.38 267 PRO A CA 1
ATOM 2114 C C . PRO A 1 267 ? 4.703 9.317 19.477 1.00 87.38 267 PRO A C 1
ATOM 2116 O O . PRO A 1 267 ? 4.559 10.502 19.757 1.00 87.38 267 PRO A O 1
ATOM 2119 N N . GLU A 1 268 ? 4.334 8.829 18.292 1.00 89.25 268 GLU A N 1
ATOM 2120 C CA . GLU A 1 268 ? 3.758 9.627 17.206 1.00 89.25 268 GLU A CA 1
ATOM 2121 C C . GLU A 1 268 ? 2.287 10.001 17.459 1.00 89.25 268 GLU A C 1
ATOM 2123 O O . GLU A 1 268 ? 1.754 10.859 16.758 1.00 89.25 268 GLU A O 1
ATOM 2128 N N . ALA A 1 269 ? 1.630 9.366 18.439 1.00 91.62 269 ALA A N 1
ATOM 2129 C CA . ALA A 1 269 ? 0.282 9.673 18.921 1.00 91.62 269 ALA A CA 1
ATOM 2130 C C . ALA A 1 269 ? -0.742 9.923 17.797 1.00 91.62 269 ALA A C 1
ATOM 2132 O O . ALA A 1 269 ? -1.411 10.966 17.748 1.00 91.62 269 ALA A O 1
ATOM 2133 N N . LEU A 1 270 ? -0.861 8.964 16.871 1.00 94.88 270 LEU A N 1
ATOM 2134 C CA . LEU A 1 270 ? -1.714 9.103 15.692 1.00 94.88 270 LEU A CA 1
ATOM 2135 C C . LEU A 1 270 ? -3.157 9.394 16.103 1.00 94.88 270 LEU A C 1
ATOM 2137 O O . LEU A 1 270 ? -3.715 8.815 17.041 1.00 94.88 270 LEU A O 1
ATOM 2141 N N . ARG A 1 271 ? -3.795 10.272 15.333 1.00 95.06 271 ARG A N 1
ATOM 2142 C CA . ARG A 1 271 ? -5.187 10.665 15.543 1.00 95.06 271 ARG A CA 1
ATOM 2143 C C . ARG A 1 271 ? -6.093 9.894 14.600 1.00 95.06 271 ARG A C 1
ATOM 2145 O O . ARG A 1 271 ? -5.694 9.547 13.496 1.00 95.06 271 ARG A O 1
ATOM 2152 N N . PHE A 1 272 ? -7.319 9.631 15.041 1.00 95.75 272 PHE A N 1
ATOM 2153 C CA . PHE A 1 272 ? -8.346 8.983 14.229 1.00 95.75 272 PHE A CA 1
ATOM 2154 C C . PHE A 1 272 ? -9.450 9.982 13.905 1.00 95.75 272 PHE A C 1
ATOM 2156 O O . PHE A 1 272 ? -10.070 10.527 14.821 1.00 95.75 272 PHE A O 1
ATOM 2163 N N . ASP A 1 273 ? -9.716 10.181 12.618 1.00 95.19 273 ASP A N 1
ATOM 2164 C CA . ASP A 1 273 ? -10.872 10.938 12.159 1.00 95.19 273 ASP A CA 1
ATOM 2165 C C . ASP A 1 273 ? -12.055 10.000 11.882 1.00 95.19 273 ASP A C 1
ATOM 2167 O O . ASP A 1 273 ? -11.938 9.010 11.153 1.00 95.19 273 ASP A O 1
ATOM 2171 N N . LYS A 1 274 ? -13.212 10.301 12.484 1.00 92.69 274 LYS A N 1
ATOM 2172 C CA . LYS A 1 274 ? -14.410 9.455 12.374 1.00 92.69 274 LYS A CA 1
ATOM 2173 C C . LYS A 1 274 ? -15.106 9.586 11.021 1.00 92.69 274 LYS A C 1
ATOM 2175 O O . LYS A 1 274 ? -15.646 8.587 10.554 1.00 92.69 274 LYS A O 1
ATOM 2180 N N . ALA A 1 275 ? -15.114 10.778 10.425 1.00 91.75 275 ALA A N 1
ATOM 2181 C CA . ALA A 1 275 ? -15.819 11.039 9.172 1.00 91.75 275 ALA A CA 1
ATOM 2182 C C . ALA A 1 275 ? -15.094 10.370 7.998 1.00 91.75 275 ALA A C 1
ATOM 2184 O O . ALA A 1 275 ? -15.692 9.615 7.235 1.00 91.75 275 ALA A O 1
ATOM 2185 N N . MET A 1 276 ? -13.777 10.549 7.930 1.00 92.06 276 MET A N 1
ATOM 2186 C CA . MET A 1 276 ? -12.910 9.978 6.900 1.00 92.06 276 MET A CA 1
ATOM 2187 C C . MET A 1 276 ? -12.501 8.530 7.186 1.00 92.06 276 MET A C 1
ATOM 2189 O O . MET A 1 276 ? -11.983 7.846 6.296 1.00 92.06 276 MET A O 1
ATOM 2193 N N . ARG A 1 277 ? -12.743 8.053 8.417 1.00 95.44 277 ARG A N 1
ATOM 2194 C CA . ARG A 1 277 ? -12.397 6.707 8.904 1.00 95.44 277 ARG A CA 1
ATOM 2195 C C . ARG A 1 277 ? -10.919 6.378 8.682 1.00 95.44 277 ARG A C 1
ATOM 2197 O O . ARG A 1 277 ? -10.580 5.282 8.236 1.00 95.44 277 ARG A O 1
ATOM 2204 N N . CYS A 1 278 ? -10.043 7.333 8.980 1.00 96.88 278 CYS A N 1
ATOM 2205 C CA . CYS A 1 278 ? -8.605 7.193 8.784 1.00 96.88 278 CYS A CA 1
ATOM 2206 C C . CYS A 1 278 ? -7.807 7.607 10.019 1.00 96.88 278 CYS A C 1
ATOM 2208 O O . CYS A 1 278 ? -8.205 8.492 10.780 1.00 96.88 278 CYS A O 1
ATOM 2210 N N . PHE A 1 279 ? -6.648 6.980 10.179 1.00 97.81 279 PHE A N 1
ATOM 2211 C CA . PHE A 1 279 ? -5.606 7.402 11.102 1.00 97.81 279 PHE A CA 1
ATOM 2212 C C . PHE A 1 279 ? -4.662 8.359 10.393 1.00 97.81 279 PHE A C 1
ATOM 2214 O O . PHE A 1 279 ? -4.363 8.142 9.223 1.00 97.81 279 PHE A O 1
ATOM 2221 N N . PHE A 1 280 ? -4.187 9.396 11.071 1.00 97.31 280 PHE A N 1
ATOM 2222 C CA . PHE A 1 280 ? -3.272 10.373 10.492 1.00 97.31 280 PHE A CA 1
ATOM 2223 C C . PHE A 1 280 ? -2.244 10.860 11.511 1.00 97.31 280 PHE A C 1
ATOM 2225 O O . PHE A 1 280 ? -2.502 10.885 12.720 1.00 97.31 280 PHE A O 1
ATOM 2232 N N . PHE A 1 281 ? -1.079 11.260 11.004 1.00 96.56 281 PHE A N 1
ATOM 2233 C CA . PHE A 1 281 ? -0.033 11.890 11.806 1.00 96.56 281 PHE A CA 1
ATOM 2234 C C . PHE A 1 281 ? -0.502 13.256 12.326 1.00 96.56 281 PHE A C 1
ATOM 2236 O O . PHE A 1 281 ? -0.976 14.069 11.527 1.00 96.56 281 PHE A O 1
ATOM 2243 N N . PRO A 1 282 ? -0.400 13.544 13.633 1.00 95.69 282 PRO A N 1
ATOM 2244 C CA . PRO A 1 282 ? -0.827 14.825 14.182 1.00 95.69 282 PRO A CA 1
ATOM 2245 C C . PRO A 1 282 ? 0.085 15.974 13.716 1.00 95.69 282 PRO A C 1
ATOM 2247 O O . PRO A 1 282 ? 1.207 15.730 13.266 1.00 95.69 282 PRO A O 1
ATOM 2250 N N . PRO A 1 283 ? -0.365 17.236 13.828 1.00 95.00 283 PRO A N 1
ATOM 2251 C CA . PRO A 1 283 ? 0.542 18.369 13.690 1.00 95.00 283 PRO A CA 1
ATOM 2252 C C . PRO A 1 283 ? 1.597 18.340 14.805 1.00 95.00 283 PRO A C 1
ATOM 2254 O O . PRO A 1 283 ? 1.321 17.858 15.907 1.00 95.00 283 PRO A O 1
ATOM 2257 N N . SER A 1 284 ? 2.783 18.883 14.530 1.00 92.19 284 SER A N 1
ATOM 2258 C CA . SER A 1 284 ? 3.761 19.192 15.578 1.00 92.19 284 SER A CA 1
ATOM 2259 C C . SER A 1 284 ? 3.248 20.328 16.473 1.00 92.19 284 SER A C 1
ATOM 2261 O O . SER A 1 284 ? 2.334 21.063 16.095 1.00 92.19 284 SER A O 1
ATOM 2263 N N . GLU A 1 285 ? 3.840 20.505 17.656 1.00 88.38 285 GLU A N 1
ATOM 2264 C CA . GLU A 1 285 ? 3.412 21.539 18.614 1.00 88.38 285 GLU A CA 1
ATOM 2265 C C . GLU A 1 285 ? 3.448 22.958 18.026 1.00 88.38 285 GLU A C 1
ATOM 2267 O O . GLU A 1 285 ? 2.580 23.779 18.315 1.00 88.38 285 GLU A O 1
ATOM 2272 N N . SER A 1 286 ? 4.418 23.233 17.152 1.00 87.88 286 SER A N 1
ATOM 2273 C CA . SER A 1 286 ? 4.593 24.512 16.458 1.00 87.88 286 SER A CA 1
ATOM 2274 C C . SER A 1 286 ? 4.014 24.528 15.039 1.00 87.88 286 SER A C 1
ATOM 2276 O O . SER A 1 286 ? 4.223 25.496 14.309 1.00 87.88 286 SER A O 1
ATOM 2278 N N . ASN A 1 287 ?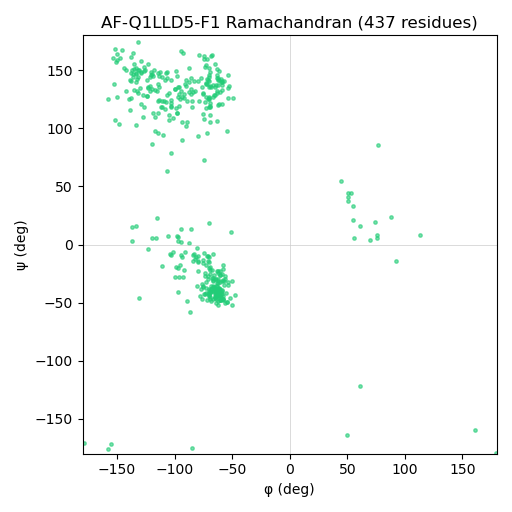 3.293 23.477 14.629 1.00 87.88 287 ASN A N 1
ATOM 2279 C CA . ASN A 1 287 ? 2.821 23.254 13.258 1.00 87.88 287 ASN A CA 1
ATOM 2280 C C . ASN A 1 287 ? 3.929 23.274 12.185 1.00 87.88 287 ASN A C 1
ATOM 2282 O O . ASN A 1 287 ? 3.649 23.445 10.999 1.00 87.88 287 ASN A O 1
ATOM 2286 N N . THR A 1 288 ? 5.183 23.049 12.567 1.00 89.12 288 THR A N 1
ATOM 2287 C CA . THR A 1 288 ? 6.279 22.865 11.619 1.00 89.12 288 THR A CA 1
ATOM 2288 C C . THR A 1 288 ? 6.192 21.499 10.925 1.00 89.12 288 THR A C 1
ATOM 2290 O O . THR A 1 288 ? 5.906 20.495 11.589 1.00 89.12 288 THR A O 1
ATOM 2293 N N . PRO A 1 289 ? 6.458 21.425 9.607 1.00 92.12 289 PRO A N 1
ATOM 2294 C CA . PRO A 1 289 ? 6.593 20.159 8.894 1.00 92.12 289 PRO A CA 1
ATOM 2295 C C . PRO A 1 289 ? 7.617 19.230 9.549 1.00 92.12 289 PRO A C 1
ATOM 2297 O O . PRO A 1 289 ? 8.630 19.696 10.075 1.00 92.12 289 PRO A O 1
ATOM 2300 N N . TYR A 1 290 ? 7.364 17.924 9.494 1.00 93.06 290 TYR A N 1
ATOM 2301 C CA . TYR A 1 290 ? 8.302 16.923 9.992 1.00 93.06 290 TYR A CA 1
ATOM 2302 C C . TYR A 1 290 ? 8.201 15.607 9.224 1.00 93.06 290 TYR A C 1
ATOM 2304 O O . TYR A 1 290 ? 7.176 15.275 8.608 1.00 93.06 290 TYR A O 1
ATOM 2312 N N . ASP A 1 291 ? 9.291 14.851 9.316 1.00 90.88 291 ASP A N 1
ATOM 2313 C CA . ASP A 1 291 ? 9.447 13.562 8.671 1.00 90.88 291 ASP A CA 1
ATOM 2314 C C . ASP A 1 291 ? 9.369 12.429 9.696 1.00 90.88 291 ASP A C 1
ATOM 2316 O O . ASP A 1 291 ? 9.794 12.562 10.844 1.00 90.88 291 ASP A O 1
ATOM 2320 N N . TYR A 1 292 ? 8.861 11.286 9.255 1.00 87.06 292 TYR A N 1
ATOM 2321 C CA . TYR A 1 292 ? 8.956 10.024 9.966 1.00 87.06 292 TYR A CA 1
ATOM 2322 C C . TYR A 1 292 ? 10.154 9.232 9.439 1.00 87.06 292 TYR A C 1
ATOM 2324 O O . TYR A 1 292 ? 10.256 8.981 8.234 1.00 87.06 292 TYR A O 1
ATOM 2332 N N . ALA A 1 293 ? 11.056 8.835 10.336 1.00 81.94 293 ALA A N 1
ATOM 2333 C CA . ALA A 1 293 ? 12.161 7.934 10.031 1.00 81.94 293 ALA A CA 1
ATOM 2334 C C . ALA A 1 293 ? 11.774 6.493 10.393 1.00 81.94 293 ALA A C 1
ATOM 2336 O O . ALA A 1 293 ? 11.216 6.251 11.462 1.00 81.94 293 ALA A O 1
ATOM 2337 N N . TYR A 1 294 ? 12.083 5.545 9.506 1.00 72.81 294 TYR A N 1
ATOM 2338 C CA . TYR A 1 294 ? 11.784 4.126 9.714 1.00 72.81 294 TYR A CA 1
ATOM 2339 C C . TYR A 1 294 ? 12.535 3.613 10.944 1.00 72.81 294 TYR A C 1
ATOM 2341 O O . TYR A 1 294 ? 13.723 3.898 11.118 1.00 72.81 294 TYR A O 1
ATOM 2349 N N . ARG A 1 295 ? 11.857 2.824 11.778 1.00 66.25 295 ARG A N 1
ATOM 2350 C CA . ARG A 1 295 ? 12.390 2.319 13.052 1.00 66.25 295 ARG A CA 1
ATOM 2351 C C . ARG A 1 295 ? 13.438 1.219 12.860 1.00 66.25 295 ARG A C 1
ATOM 2353 O O . ARG A 1 295 ? 14.273 1.023 13.738 1.00 66.25 295 ARG A O 1
ATOM 2360 N N . GLY A 1 296 ? 13.403 0.502 11.732 1.00 52.28 296 GLY A N 1
ATOM 2361 C CA . GLY A 1 296 ? 14.211 -0.703 11.502 1.00 52.28 296 GLY A CA 1
ATOM 2362 C C . GLY A 1 296 ? 15.433 -0.580 10.583 1.00 52.28 296 GLY A C 1
ATOM 2363 O O . GLY A 1 296 ? 16.192 -1.545 10.501 1.00 52.28 296 GLY A O 1
ATOM 2364 N N . ASP A 1 297 ? 15.651 0.543 9.886 1.00 45.53 297 ASP A N 1
ATOM 2365 C CA . ASP A 1 297 ? 16.627 0.593 8.785 1.00 45.53 297 ASP A CA 1
ATOM 2366 C C . ASP A 1 297 ? 17.838 1.502 9.060 1.00 45.53 297 ASP A C 1
ATOM 2368 O O . ASP A 1 297 ? 17.715 2.704 9.294 1.00 45.53 297 ASP A O 1
ATOM 2372 N N . LYS A 1 298 ? 19.054 0.937 8.960 1.00 43.16 298 LYS A N 1
ATOM 2373 C CA . LYS A 1 298 ? 20.341 1.662 9.102 1.00 43.16 298 LYS A CA 1
ATOM 2374 C C . LYS A 1 298 ? 20.601 2.672 7.971 1.00 43.16 298 LYS A C 1
ATOM 2376 O O . LYS A 1 298 ? 21.560 3.438 8.043 1.00 43.16 298 LYS A O 1
ATOM 2381 N N . LYS A 1 299 ? 19.766 2.688 6.927 1.00 45.62 299 LYS A N 1
ATOM 2382 C CA . LYS A 1 299 ? 19.730 3.723 5.887 1.00 45.62 299 LYS A CA 1
ATOM 2383 C C . LYS A 1 299 ? 18.441 4.525 6.058 1.00 45.62 299 LYS A C 1
ATOM 2385 O O . LYS A 1 299 ? 17.394 4.124 5.562 1.00 45.62 299 LYS A O 1
ATOM 2390 N N . SER A 1 300 ? 18.539 5.641 6.780 1.00 49.41 300 SER A N 1
ATOM 2391 C CA . SER A 1 300 ? 17.427 6.554 7.070 1.00 49.41 300 SER A CA 1
ATOM 2392 C C . SER A 1 300 ? 16.730 7.008 5.782 1.00 49.41 300 SER A C 1
ATOM 2394 O O . SER A 1 300 ? 17.191 7.917 5.094 1.00 49.41 300 SER A O 1
ATOM 2396 N N . THR A 1 301 ? 15.625 6.351 5.433 1.00 63.28 301 THR A N 1
ATOM 2397 C CA . THR A 1 301 ? 14.694 6.845 4.418 1.00 63.28 301 THR A CA 1
ATOM 2398 C C . THR A 1 301 ? 13.618 7.617 5.164 1.00 63.28 301 THR A C 1
ATOM 2400 O O . THR A 1 301 ? 12.645 7.034 5.613 1.00 63.28 301 THR A O 1
ATOM 2403 N N . ALA A 1 302 ? 13.805 8.914 5.380 1.00 77.69 302 ALA A N 1
ATOM 2404 C CA . ALA A 1 302 ? 12.797 9.733 6.045 1.00 77.69 302 ALA A CA 1
ATOM 2405 C C . ALA A 1 302 ? 11.646 10.062 5.077 1.00 77.69 302 ALA A C 1
ATOM 2407 O O . ALA A 1 302 ? 11.871 10.256 3.878 1.00 77.69 302 ALA A O 1
ATOM 2408 N N . ARG A 1 303 ? 10.406 10.106 5.575 1.00 84.81 303 ARG A N 1
ATOM 2409 C CA . ARG A 1 303 ? 9.235 10.491 4.777 1.00 84.81 303 ARG A CA 1
ATOM 2410 C C . ARG A 1 303 ? 8.488 11.647 5.420 1.00 84.81 303 ARG A C 1
ATOM 2412 O O . ARG A 1 303 ? 8.082 11.540 6.568 1.00 84.81 303 ARG A O 1
ATOM 2419 N N . GLU A 1 304 ? 8.236 12.701 4.651 1.00 90.06 304 GLU A N 1
ATOM 2420 C CA . GLU A 1 304 ? 7.438 13.854 5.086 1.00 90.06 304 GLU A CA 1
ATOM 2421 C C . GLU A 1 304 ? 5.994 13.428 5.388 1.00 90.06 304 GLU A C 1
ATOM 2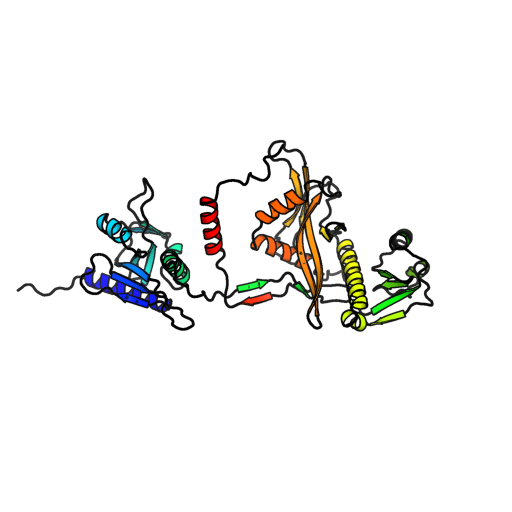423 O O . GLU A 1 304 ? 5.202 13.138 4.481 1.00 90.06 304 GLU A O 1
ATOM 2428 N N . VAL A 1 305 ? 5.653 13.364 6.677 1.00 94.06 305 VAL A N 1
ATOM 2429 C CA . VAL A 1 305 ? 4.337 12.908 7.155 1.00 94.06 305 VAL A CA 1
ATOM 2430 C C . VAL A 1 305 ? 3.404 14.057 7.498 1.00 94.06 305 VAL A C 1
ATOM 2432 O O . VAL A 1 305 ? 2.188 13.866 7.499 1.00 94.06 305 VAL A O 1
ATOM 2435 N N . PHE A 1 306 ? 3.944 15.251 7.711 1.00 95.94 306 PHE A N 1
ATOM 2436 C CA . PHE A 1 306 ? 3.178 16.463 7.954 1.00 95.94 306 PHE A CA 1
ATOM 2437 C C . PHE A 1 306 ? 3.789 17.626 7.173 1.00 95.94 306 PHE A C 1
ATOM 2439 O O . PHE A 1 306 ? 4.985 17.884 7.279 1.00 95.94 306 PHE A O 1
ATOM 2446 N N . LYS A 1 307 ? 2.975 18.317 6.368 1.00 94.88 307 LYS A N 1
ATOM 2447 C CA . LYS A 1 307 ? 3.425 19.379 5.457 1.00 94.88 307 LYS A CA 1
ATOM 2448 C C . LYS A 1 307 ? 2.481 20.573 5.461 1.00 94.88 307 LYS A C 1
ATOM 2450 O O . LYS A 1 307 ? 1.270 20.399 5.373 1.00 94.88 307 LYS A O 1
ATOM 2455 N N . GLU A 1 308 ? 3.036 21.777 5.413 1.00 94.69 308 GLU A N 1
ATOM 2456 C CA . GLU A 1 308 ? 2.294 22.986 5.054 1.00 94.69 308 GLU A CA 1
ATOM 2457 C C . GLU A 1 308 ? 1.895 22.999 3.570 1.00 94.69 308 GLU A C 1
ATOM 2459 O O . GLU A 1 308 ? 2.697 22.738 2.669 1.00 94.69 308 GLU A O 1
ATOM 2464 N N . LEU A 1 309 ? 0.654 23.389 3.303 1.00 91.75 309 LEU A N 1
ATOM 2465 C CA . LEU A 1 309 ? 0.166 23.699 1.967 1.00 91.75 309 LEU A CA 1
ATOM 2466 C C . LEU A 1 309 ? 0.095 25.209 1.815 1.00 91.75 309 LEU A C 1
ATOM 2468 O O . LEU A 1 309 ? -0.651 25.877 2.527 1.00 91.75 309 LEU A O 1
ATOM 2472 N N . ARG A 1 310 ? 0.866 25.754 0.875 1.00 90.75 310 ARG A N 1
ATOM 2473 C CA . ARG A 1 310 ? 0.906 27.189 0.584 1.00 90.75 310 ARG A CA 1
ATOM 2474 C C . ARG A 1 310 ? 0.475 27.464 -0.843 1.00 90.75 310 ARG A C 1
ATOM 2476 O O . ARG A 1 310 ? 0.804 26.706 -1.756 1.00 90.75 310 ARG A O 1
ATOM 2483 N N . ASN A 1 311 ? -0.199 28.591 -1.042 1.00 87.50 311 ASN A N 1
ATOM 2484 C CA . ASN A 1 311 ? -0.528 29.062 -2.380 1.00 87.50 311 ASN A CA 1
ATOM 2485 C C . ASN A 1 311 ? 0.771 29.364 -3.153 1.00 87.50 311 ASN A C 1
ATOM 2487 O O . ASN A 1 311 ? 1.653 30.061 -2.646 1.00 87.50 311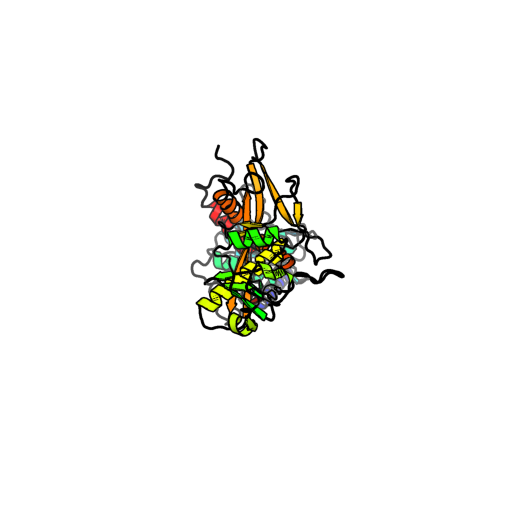 ASN A O 1
ATOM 2491 N N . LYS A 1 312 ? 0.908 28.857 -4.385 1.00 77.75 312 LYS A N 1
ATOM 2492 C CA . LYS A 1 312 ? 2.154 28.997 -5.160 1.00 77.75 312 LYS A CA 1
ATOM 2493 C C . LYS A 1 312 ? 2.498 30.451 -5.498 1.00 77.75 312 LYS A C 1
ATOM 2495 O O . LYS A 1 312 ? 3.685 30.783 -5.478 1.00 77.75 312 LYS A O 1
ATOM 2500 N N . GLN A 1 313 ? 1.485 31.282 -5.758 1.00 81.06 313 GLN A N 1
ATOM 2501 C CA . GLN A 1 313 ? 1.624 32.686 -6.152 1.00 81.06 313 GLN A CA 1
ATOM 2502 C C . GLN A 1 313 ? 1.731 33.603 -4.928 1.00 81.06 313 GLN A C 1
ATOM 2504 O O . GLN A 1 313 ? 2.726 34.296 -4.751 1.00 81.06 313 GLN A O 1
ATOM 2509 N N . LYS A 1 314 ? 0.724 33.566 -4.044 1.00 82.19 314 LYS A N 1
ATOM 2510 C CA . LYS A 1 314 ? 0.595 34.481 -2.894 1.00 82.19 314 LYS A CA 1
ATOM 2511 C C . LYS A 1 314 ? 1.387 34.035 -1.658 1.00 82.19 314 LYS A C 1
ATOM 2513 O O . LYS A 1 314 ? 1.440 34.772 -0.682 1.00 82.19 314 LYS A O 1
ATOM 2518 N N . LYS A 1 315 ? 1.953 32.819 -1.661 1.00 85.19 315 LYS A N 1
ATOM 2519 C CA . LYS A 1 315 ? 2.756 32.202 -0.578 1.00 85.19 315 LYS A CA 1
ATOM 2520 C C . LYS A 1 315 ? 2.092 32.108 0.806 1.00 85.19 315 LYS A C 1
ATOM 2522 O O . LYS A 1 315 ? 2.742 31.647 1.749 1.00 85.19 315 LYS A O 1
ATOM 2527 N N . HIS A 1 316 ? 0.814 32.470 0.937 1.00 88.69 316 HIS A N 1
ATOM 2528 C CA . HIS A 1 316 ? 0.068 32.309 2.181 1.00 88.69 316 HIS A CA 1
ATOM 2529 C C . HIS A 1 316 ? -0.219 30.832 2.474 1.00 88.69 316 HIS A C 1
ATOM 2531 O O . HIS A 1 316 ? -0.350 30.015 1.556 1.00 88.69 316 HIS A O 1
ATOM 2537 N N . LEU A 1 317 ? -0.345 30.511 3.760 1.00 90.50 317 LEU A N 1
ATOM 2538 C CA . LEU A 1 317 ? -0.733 29.193 4.254 1.00 90.50 317 LEU A CA 1
ATOM 2539 C C . LEU A 1 317 ? -2.210 28.919 3.938 1.00 90.50 317 LEU A C 1
ATOM 2541 O O . LEU A 1 317 ? -3.082 29.707 4.291 1.00 90.50 317 LEU A O 1
ATOM 2545 N N . MET A 1 318 ? -2.480 27.803 3.268 1.00 93.06 318 MET A N 1
ATOM 2546 C CA . MET A 1 318 ? -3.825 27.331 2.925 1.00 93.06 318 MET A CA 1
ATOM 2547 C C . MET A 1 318 ? -4.321 26.241 3.879 1.00 93.06 318 MET A C 1
ATOM 2549 O O . MET A 1 318 ? -5.527 26.075 4.053 1.00 93.06 318 MET A O 1
ATOM 2553 N N . GLY A 1 319 ? -3.400 25.480 4.467 1.00 94.31 319 GLY A N 1
ATOM 2554 C CA . GLY A 1 319 ? -3.702 24.376 5.366 1.00 94.31 319 GLY A CA 1
ATOM 2555 C C . GLY A 1 319 ? -2.514 23.436 5.499 1.00 94.31 319 GLY A C 1
ATOM 2556 O O . GLY A 1 319 ? -1.383 23.802 5.180 1.00 94.31 319 GLY A O 1
ATOM 2557 N N . TYR A 1 320 ? -2.783 22.211 5.930 1.00 96.38 320 TYR A N 1
ATOM 2558 C CA . TYR A 1 320 ? -1.773 21.190 6.154 1.00 96.38 320 TYR A CA 1
ATOM 2559 C C . TYR A 1 320 ? -2.189 19.857 5.545 1.00 96.38 320 TYR A C 1
ATOM 2561 O O . TYR A 1 320 ? -3.370 19.503 5.501 1.00 96.38 320 TYR A O 1
ATOM 2569 N N . ARG A 1 321 ? -1.192 19.107 5.087 1.00 96.69 321 ARG A N 1
ATOM 2570 C CA . ARG A 1 321 ? -1.306 17.728 4.626 1.00 96.69 321 ARG A CA 1
ATOM 2571 C C . ARG A 1 321 ? -0.721 16.807 5.684 1.00 96.69 321 ARG A C 1
ATOM 2573 O O . ARG A 1 321 ? 0.423 16.988 6.089 1.00 96.69 321 ARG A O 1
ATOM 2580 N N . HIS A 1 322 ? -1.478 15.783 6.036 1.00 97.62 322 HIS A N 1
ATOM 2581 C CA . HIS A 1 322 ? -1.084 14.709 6.932 1.00 97.62 322 HIS A CA 1
ATOM 2582 C C . HIS A 1 322 ? -1.052 13.403 6.142 1.00 97.62 322 HIS A C 1
ATOM 2584 O O . HIS A 1 322 ? -2.015 13.082 5.438 1.00 97.62 322 HIS A O 1
ATOM 2590 N N . SER A 1 323 ? 0.023 12.631 6.270 1.00 96.94 323 SER A N 1
ATOM 2591 C CA . SER A 1 323 ? 0.014 11.231 5.853 1.00 96.94 323 SER A CA 1
ATOM 2592 C C . SER A 1 323 ? -1.007 10.481 6.701 1.00 96.94 323 SER A C 1
ATOM 2594 O O . SER A 1 323 ? -1.049 10.632 7.926 1.00 96.94 323 SER A O 1
ATOM 2596 N N . ALA A 1 324 ? -1.847 9.694 6.041 1.00 97.62 324 ALA A N 1
ATOM 2597 C CA . ALA A 1 324 ? -2.934 8.970 6.670 1.00 97.62 324 ALA A CA 1
ATOM 2598 C C . ALA A 1 324 ? -3.036 7.524 6.159 1.00 97.62 324 ALA A C 1
ATOM 2600 O O . ALA A 1 324 ? -2.474 7.154 5.128 1.00 97.62 324 ALA A O 1
ATOM 2601 N N . MET A 1 325 ? -3.773 6.694 6.886 1.00 97.62 325 MET A N 1
ATOM 2602 C CA . MET A 1 325 ? -4.156 5.355 6.453 1.00 97.62 325 MET A CA 1
ATOM 2603 C C . MET A 1 325 ? -5.600 5.056 6.828 1.00 97.62 325 MET A C 1
ATOM 2605 O O . MET A 1 325 ? -6.066 5.398 7.918 1.00 97.62 325 MET A O 1
ATOM 2609 N N . LYS A 1 326 ? -6.309 4.374 5.936 1.00 98.12 326 LYS A N 1
ATOM 2610 C CA . LYS A 1 326 ? -7.506 3.616 6.300 1.00 98.12 326 LYS A CA 1
ATOM 2611 C C . LYS A 1 326 ? -7.063 2.222 6.717 1.00 98.12 326 LYS A C 1
ATOM 2613 O O . LYS A 1 326 ? -6.166 1.657 6.096 1.00 98.12 326 LYS A O 1
ATOM 2618 N N . ALA A 1 327 ? -7.684 1.698 7.763 1.00 97.81 327 ALA A N 1
ATOM 2619 C CA . ALA A 1 327 ? -7.342 0.401 8.317 1.00 97.81 327 ALA A CA 1
ATOM 2620 C C . ALA A 1 327 ? -8.620 -0.419 8.512 1.00 97.81 327 ALA A C 1
ATOM 2622 O O . ALA A 1 327 ? -9.594 0.092 9.075 1.00 97.81 327 ALA A O 1
ATOM 2623 N N . GLN A 1 328 ? -8.632 -1.660 8.030 1.00 97.50 328 GLN A N 1
ATOM 2624 C CA . GLN A 1 328 ? -9.799 -2.536 8.112 1.00 97.50 328 GLN A CA 1
ATOM 2625 C C . GLN A 1 328 ? -9.386 -3.979 8.387 1.00 97.50 328 GLN A C 1
ATOM 2627 O O . GLN A 1 328 ? -8.496 -4.514 7.737 1.00 97.50 328 GLN A O 1
ATOM 2632 N N . PHE A 1 329 ? -10.045 -4.615 9.354 1.00 97.88 329 PHE A N 1
ATOM 2633 C CA . PHE A 1 329 ? -9.815 -6.025 9.647 1.00 97.88 329 PHE A CA 1
ATOM 2634 C C . PHE A 1 329 ? -10.602 -6.915 8.688 1.00 97.88 329 PHE A C 1
ATOM 2636 O O . PHE A 1 329 ? -11.807 -6.725 8.511 1.00 97.88 329 PHE A O 1
ATOM 2643 N N . TYR A 1 330 ? -9.924 -7.913 8.134 1.00 96.00 330 TYR A N 1
ATOM 2644 C CA . TYR A 1 330 ? -10.516 -8.984 7.343 1.00 96.00 330 TYR A CA 1
ATOM 2645 C C . TYR A 1 330 ? -10.116 -10.335 7.908 1.00 96.00 330 TYR A C 1
ATOM 2647 O O . TYR A 1 330 ? -9.028 -10.497 8.461 1.00 96.00 330 TYR A O 1
ATOM 2655 N N . ARG A 1 331 ? -10.997 -11.314 7.722 1.00 94.00 331 ARG A N 1
ATOM 2656 C CA . ARG A 1 331 ? -10.731 -12.711 8.037 1.00 94.00 331 ARG A CA 1
ATOM 2657 C C . ARG A 1 331 ? -10.717 -13.515 6.745 1.00 94.00 331 ARG A C 1
ATOM 2659 O O . ARG A 1 331 ? -11.707 -13.514 6.016 1.00 94.00 331 ARG A O 1
ATOM 2666 N N . PHE A 1 332 ? -9.620 -14.218 6.489 1.00 92.69 332 PHE A N 1
ATOM 2667 C CA . PHE A 1 332 ? -9.499 -15.174 5.391 1.00 92.69 332 PHE A CA 1
ATOM 2668 C C . PHE A 1 332 ? -9.208 -16.551 5.988 1.00 92.69 332 PHE A C 1
ATOM 2670 O O . PHE A 1 332 ? -8.171 -16.766 6.609 1.00 92.69 332 PHE A O 1
ATOM 2677 N N . GLY A 1 333 ? -10.155 -17.483 5.854 1.00 89.88 333 GLY A N 1
ATOM 2678 C CA . GLY A 1 333 ? -10.070 -18.778 6.532 1.00 89.88 333 GLY A CA 1
ATOM 2679 C C . GLY A 1 333 ? -10.038 -18.630 8.061 1.00 89.88 333 GLY A C 1
ATOM 2680 O O . GLY A 1 333 ? -10.961 -18.076 8.669 1.00 89.88 333 GLY A O 1
ATOM 2681 N N . SER A 1 334 ? -8.987 -19.148 8.696 1.00 89.44 334 SER A N 1
ATOM 2682 C CA . SER A 1 334 ? -8.754 -19.026 10.143 1.00 89.44 334 SER A CA 1
ATOM 2683 C C . SER A 1 334 ? -8.066 -17.728 10.552 1.00 89.44 334 SER A C 1
ATOM 2685 O O . SER A 1 334 ? -8.077 -17.398 11.738 1.00 89.44 334 SER A O 1
ATOM 2687 N N . ASP A 1 335 ? -7.496 -16.996 9.597 1.00 93.94 335 ASP A N 1
ATOM 2688 C CA . ASP A 1 335 ? -6.492 -15.981 9.886 1.00 93.94 335 ASP A CA 1
ATOM 2689 C C . ASP A 1 335 ? -7.063 -14.574 9.721 1.00 93.94 335 ASP A C 1
ATOM 2691 O O . ASP A 1 335 ? -7.890 -14.296 8.844 1.00 93.94 335 ASP A O 1
ATOM 2695 N N . TRP A 1 336 ? -6.614 -13.676 10.594 1.00 97.19 336 TRP A N 1
ATOM 2696 C CA . TRP A 1 336 ? -7.005 -12.274 10.595 1.00 97.19 336 TRP A CA 1
ATOM 2697 C C . TRP A 1 336 ? -5.903 -11.410 10.001 1.00 97.19 336 TRP A C 1
ATOM 2699 O O . TRP A 1 336 ? -4.718 -11.618 10.258 1.00 97.19 336 TRP A O 1
ATOM 2709 N N . TYR A 1 337 ? -6.312 -10.402 9.243 1.00 98.06 337 TYR A N 1
ATOM 2710 C CA . TYR A 1 337 ? -5.431 -9.454 8.580 1.00 98.06 337 TYR A CA 1
ATOM 2711 C C . TYR A 1 337 ? -5.937 -8.039 8.808 1.00 98.06 337 TYR A C 1
ATOM 2713 O O . TYR A 1 337 ? -7.145 -7.801 8.848 1.00 98.06 337 TYR A O 1
ATOM 2721 N N . LEU A 1 338 ? -5.011 -7.093 8.908 1.00 98.38 338 LEU A N 1
ATOM 2722 C CA . LEU A 1 338 ? -5.295 -5.676 8.775 1.00 98.38 338 LEU A CA 1
ATOM 2723 C C . LEU A 1 338 ? -4.960 -5.241 7.352 1.00 98.38 338 LEU A C 1
ATOM 2725 O O . LEU A 1 338 ? -3.798 -5.229 6.951 1.00 98.38 338 LEU A O 1
ATOM 2729 N N . GLU A 1 339 ? -5.981 -4.863 6.597 1.00 98.31 339 GLU A N 1
ATOM 2730 C CA . GLU A 1 339 ? -5.804 -4.111 5.367 1.00 98.31 339 GLU A CA 1
ATOM 2731 C C . GLU A 1 339 ? -5.403 -2.676 5.707 1.00 98.31 339 GLU A C 1
ATOM 2733 O O . GLU A 1 339 ? -6.102 -1.995 6.461 1.00 98.31 339 GLU A O 1
ATOM 2738 N N . VAL A 1 340 ? -4.303 -2.206 5.123 1.00 98.00 340 VAL A N 1
ATOM 2739 C CA . VAL A 1 340 ? -3.787 -0.845 5.296 1.00 98.00 340 VAL A CA 1
ATOM 2740 C C . VAL A 1 340 ? -3.802 -0.124 3.957 1.00 98.00 340 VAL A C 1
ATOM 2742 O O . VAL A 1 340 ? -2.991 -0.399 3.082 1.00 98.00 340 VAL A O 1
ATOM 2745 N N . THR A 1 341 ? -4.691 0.849 3.796 1.00 96.81 341 THR A N 1
ATOM 2746 C CA . THR A 1 341 ? -4.760 1.668 2.579 1.00 96.81 341 THR A CA 1
ATOM 2747 C C . THR A 1 341 ? -4.185 3.057 2.852 1.00 96.81 341 THR A C 1
ATOM 2749 O O . THR A 1 341 ? -4.848 3.853 3.532 1.00 96.81 341 THR A O 1
ATOM 2752 N N . PRO A 1 342 ? -2.981 3.383 2.341 1.00 96.50 342 PRO A N 1
ATOM 2753 C CA . PRO A 1 342 ? -2.414 4.720 2.464 1.00 96.50 342 PRO A CA 1
ATOM 2754 C C . PRO A 1 342 ? -3.317 5.780 1.821 1.00 96.50 342 PRO A C 1
ATOM 2756 O O . PRO A 1 342 ? -3.963 5.547 0.798 1.00 96.50 342 PRO A O 1
ATOM 2759 N N . THR A 1 343 ? -3.398 6.948 2.446 1.00 96.50 343 THR A N 1
ATOM 2760 C CA . THR A 1 343 ? -4.183 8.093 1.980 1.00 96.50 343 THR A CA 1
ATOM 2761 C C . THR A 1 343 ? -3.629 9.376 2.604 1.00 96.50 343 THR A C 1
ATOM 2763 O O . THR A 1 343 ? -2.649 9.354 3.345 1.00 96.50 343 THR A O 1
ATOM 2766 N N . TYR A 1 344 ? -4.280 10.507 2.353 1.00 96.81 344 TYR A N 1
ATOM 2767 C CA . TYR A 1 344 ? -3.964 11.770 3.010 1.00 96.81 344 TYR A CA 1
ATOM 2768 C C . TYR A 1 344 ? -5.162 12.316 3.770 1.00 96.81 344 TYR A C 1
ATOM 2770 O O . TYR A 1 344 ? -6.311 12.118 3.370 1.00 96.81 344 TYR A O 1
ATOM 2778 N N . PHE A 1 345 ? -4.876 13.021 4.860 1.00 97.50 345 PHE A N 1
ATOM 2779 C CA . PHE A 1 345 ? -5.835 13.862 5.558 1.00 97.50 345 PHE A CA 1
ATOM 2780 C C . PHE A 1 345 ? -5.398 15.318 5.433 1.00 97.50 345 PHE A C 1
ATOM 2782 O O . PHE A 1 345 ? -4.211 15.627 5.512 1.00 97.50 345 PHE A O 1
ATOM 2789 N N . PHE A 1 346 ? -6.349 16.217 5.198 1.00 97.31 346 PHE A N 1
ATOM 2790 C CA . PHE A 1 346 ? -6.052 17.625 4.952 1.00 97.31 346 PHE A CA 1
ATOM 2791 C C . PHE A 1 346 ? -6.806 18.485 5.943 1.00 97.31 346 PHE A C 1
ATOM 2793 O O . PHE A 1 346 ? -8.026 18.361 6.053 1.00 97.31 346 PHE A O 1
ATOM 2800 N N . THR A 1 347 ? -6.089 19.375 6.617 1.00 96.31 347 THR A N 1
ATOM 2801 C CA . THR A 1 347 ? -6.647 20.240 7.654 1.00 96.31 347 THR A CA 1
ATOM 2802 C C . THR A 1 347 ? -6.415 21.709 7.338 1.00 96.31 347 THR A C 1
ATOM 2804 O O . THR A 1 347 ? -5.495 22.067 6.605 1.00 96.31 347 THR A O 1
ATOM 2807 N N . ARG A 1 348 ? -7.258 22.589 7.878 1.00 93.94 348 ARG A N 1
ATOM 2808 C CA . ARG A 1 348 ? -7.096 24.046 7.748 1.00 93.94 348 ARG A CA 1
ATOM 2809 C C . ARG A 1 348 ? -6.074 24.604 8.742 1.00 93.94 348 ARG A C 1
ATOM 2811 O O . ARG A 1 348 ? -5.358 25.542 8.420 1.00 93.94 348 ARG A O 1
ATOM 2818 N N . ASN A 1 349 ? -6.018 24.040 9.945 1.00 89.81 349 ASN A N 1
ATOM 2819 C CA . ASN A 1 349 ? -5.249 24.551 11.088 1.00 89.81 349 ASN A CA 1
ATOM 2820 C C . ASN A 1 349 ? -4.426 23.458 11.802 1.00 89.81 349 ASN A C 1
ATOM 2822 O O . ASN A 1 349 ? -4.031 23.646 12.947 1.00 89.81 349 ASN A O 1
ATOM 2826 N N . GLY A 1 350 ? -4.220 22.304 11.162 1.00 88.94 350 GLY A N 1
ATOM 2827 C CA . GLY A 1 350 ? -3.554 21.142 11.754 1.00 88.94 350 GLY A CA 1
ATOM 2828 C C . GLY A 1 350 ? -4.518 20.149 12.412 1.00 88.94 350 GLY A C 1
ATOM 2829 O O . GLY A 1 350 ? -4.127 19.015 12.682 1.00 88.94 350 GLY A O 1
ATOM 2830 N N . THR A 1 351 ? -5.779 20.525 12.660 1.00 86.94 351 THR A N 1
ATOM 2831 C CA . THR A 1 351 ? -6.740 19.675 13.388 1.00 86.94 351 THR A CA 1
ATOM 2832 C C . THR A 1 351 ? -8.087 19.532 12.688 1.00 86.94 351 THR A C 1
ATOM 2834 O O . THR A 1 351 ? -8.586 18.417 12.559 1.00 86.94 351 THR A O 1
ATOM 2837 N N . GLU A 1 352 ? -8.668 20.629 12.214 1.00 91.50 352 GLU A N 1
ATOM 2838 C CA . GLU A 1 352 ? -9.973 20.655 11.552 1.00 91.50 352 GLU A CA 1
ATOM 2839 C C . GLU A 1 352 ? -9.838 20.357 10.065 1.00 91.50 352 GLU A C 1
ATOM 2841 O O . GLU A 1 352 ? -9.000 20.961 9.391 1.00 91.50 352 GLU A O 1
ATOM 2846 N N . GLN A 1 353 ? -10.695 19.482 9.537 1.00 94.88 353 GLN A N 1
ATOM 2847 C CA . GLN A 1 353 ? -10.710 19.130 8.119 1.00 94.88 353 GLN A CA 1
ATOM 2848 C C . GLN A 1 353 ? -10.826 20.379 7.225 1.00 94.88 353 GLN A C 1
ATOM 2850 O O . GLN A 1 353 ? -11.623 21.285 7.469 1.00 94.88 353 GLN A O 1
ATOM 2855 N N . SER A 1 354 ? -10.009 20.430 6.173 1.00 94.62 354 SER A N 1
ATOM 2856 C CA . SER A 1 354 ? -10.065 21.498 5.173 1.00 94.62 354 SER A CA 1
ATOM 2857 C C . SER A 1 354 ? -11.310 21.357 4.298 1.00 94.62 354 SER A C 1
ATOM 2859 O O . SER A 1 354 ? -11.650 20.257 3.870 1.00 94.62 354 SER A O 1
ATOM 2861 N N . LYS A 1 355 ? -11.930 22.482 3.924 1.00 93.94 355 LYS A N 1
ATOM 2862 C CA . LYS A 1 355 ? -13.010 22.507 2.921 1.00 93.94 355 LYS A CA 1
ATOM 2863 C C . LYS A 1 355 ? -12.573 22.001 1.538 1.00 93.94 355 LYS A C 1
ATOM 2865 O O . LYS A 1 355 ? -13.407 21.559 0.765 1.00 93.94 355 LYS A O 1
ATOM 2870 N N . TRP A 1 356 ? -11.270 22.054 1.251 1.00 92.75 356 TRP A N 1
ATOM 2871 C CA . TRP A 1 356 ? -10.658 21.603 -0.005 1.00 92.75 356 TRP A CA 1
ATOM 2872 C C . TRP A 1 356 ? -10.140 20.159 0.071 1.00 92.75 356 TRP A C 1
ATOM 2874 O O . TRP A 1 356 ? -9.331 19.748 -0.757 1.00 92.75 356 TRP A O 1
ATOM 2884 N N . HIS A 1 357 ? -10.529 19.403 1.105 1.00 92.88 357 HIS A N 1
ATOM 2885 C CA . HIS A 1 357 ? -10.002 18.064 1.363 1.00 92.88 357 HIS A CA 1
ATOM 2886 C C . HIS A 1 357 ? -10.140 17.130 0.156 1.00 92.88 357 HIS A C 1
ATOM 2888 O O . HIS A 1 357 ? -9.154 16.507 -0.231 1.00 92.88 357 HIS A O 1
ATOM 2894 N N . GLU A 1 358 ? -11.334 17.057 -0.436 1.00 94.19 358 GLU A N 1
ATOM 2895 C CA . GLU A 1 358 ? -11.615 16.162 -1.565 1.00 94.19 358 GLU A CA 1
ATOM 2896 C C . GLU A 1 358 ? -10.797 16.536 -2.807 1.00 94.19 358 GLU A C 1
ATOM 2898 O O . GLU A 1 358 ? -10.149 15.675 -3.401 1.00 94.19 358 GLU A O 1
ATOM 2903 N N . ASP A 1 359 ? -10.733 17.827 -3.147 1.00 93.38 359 ASP A N 1
ATOM 2904 C CA . ASP A 1 359 ? -9.986 18.311 -4.314 1.00 93.38 359 ASP A CA 1
ATOM 2905 C C . ASP A 1 359 ? -8.481 18.051 -4.174 1.00 93.38 359 ASP A C 1
ATOM 2907 O O . ASP A 1 359 ? -7.828 17.561 -5.099 1.00 93.38 359 ASP A O 1
ATOM 2911 N N . TRP A 1 360 ? -7.915 18.325 -2.994 1.00 93.62 360 TRP A N 1
ATOM 2912 C CA . TRP A 1 360 ? -6.500 18.067 -2.725 1.00 93.62 360 TRP A CA 1
ATOM 2913 C C . TRP A 1 360 ? -6.180 16.573 -2.675 1.00 93.62 360 TRP A C 1
ATOM 2915 O O . TRP A 1 360 ? -5.109 16.168 -3.135 1.00 93.62 360 TRP A O 1
ATOM 2925 N N . LEU A 1 361 ? -7.093 15.745 -2.156 1.00 94.38 361 LEU A N 1
ATOM 2926 C CA . LEU A 1 361 ? -6.937 14.292 -2.124 1.00 94.38 361 LEU A CA 1
ATOM 2927 C C . LEU A 1 361 ? -7.001 13.681 -3.523 1.00 94.38 361 LEU A C 1
ATOM 2929 O O . LEU A 1 361 ? -6.210 12.791 -3.835 1.00 94.38 361 LEU A O 1
ATOM 2933 N N . LYS A 1 362 ? -7.911 14.162 -4.369 1.00 93.00 362 LYS A N 1
ATOM 2934 C CA . LYS A 1 362 ? -7.992 13.752 -5.770 1.00 93.00 362 LYS A CA 1
ATOM 2935 C C . LYS A 1 362 ? -6.713 14.131 -6.517 1.00 93.00 362 LYS A C 1
ATOM 2937 O O . LYS A 1 362 ? -6.063 13.258 -7.086 1.00 93.00 362 LYS A O 1
ATOM 2942 N N . GLY A 1 363 ? -6.299 15.394 -6.423 1.00 90.50 363 GLY A N 1
ATOM 2943 C CA . GLY A 1 363 ? -5.129 15.895 -7.143 1.00 90.50 363 GLY A CA 1
ATOM 2944 C C . GLY A 1 363 ? -3.818 15.206 -6.756 1.00 90.50 363 GLY A C 1
ATOM 2945 O O . GLY A 1 363 ? -2.984 14.953 -7.620 1.00 90.50 363 GLY A O 1
ATOM 2946 N N . ILE A 1 364 ? -3.616 14.855 -5.478 1.00 89.56 364 ILE A N 1
ATOM 2947 C CA . ILE A 1 364 ? -2.415 14.097 -5.087 1.00 89.56 364 ILE A CA 1
ATOM 2948 C C . ILE A 1 364 ? -2.456 12.653 -5.599 1.00 89.56 364 ILE A C 1
ATOM 2950 O O . ILE A 1 364 ? -1.443 12.167 -6.094 1.00 89.56 364 ILE A O 1
ATOM 2954 N N . LYS A 1 365 ? -3.618 11.990 -5.552 1.00 88.25 365 LYS A N 1
ATOM 2955 C CA . LYS A 1 365 ? -3.769 10.602 -6.011 1.00 88.25 365 LYS A CA 1
ATOM 2956 C C . LYS A 1 365 ? -3.579 10.443 -7.518 1.00 88.25 365 LYS A C 1
ATOM 2958 O O . LYS A 1 365 ? -3.073 9.415 -7.943 1.00 88.25 365 LYS A O 1
ATOM 2963 N N . GLU A 1 366 ? -3.929 11.452 -8.312 1.00 87.62 366 GLU A N 1
ATOM 2964 C CA . GLU A 1 366 ? -3.680 11.466 -9.763 1.00 87.62 366 GLU A CA 1
ATOM 2965 C C . GLU A 1 366 ? -2.184 11.514 -10.117 1.00 87.62 366 GLU A C 1
ATOM 2967 O O . GLU A 1 366 ? -1.778 11.063 -11.188 1.00 87.62 366 GLU A O 1
ATOM 2972 N N . LEU A 1 367 ? -1.352 12.057 -9.224 1.00 84.06 367 LEU A N 1
ATOM 2973 C CA . LEU A 1 367 ? 0.091 12.194 -9.434 1.00 84.06 367 LEU A CA 1
ATOM 2974 C C . LEU A 1 367 ? 0.890 11.001 -8.890 1.00 84.06 367 LEU A C 1
ATOM 2976 O O . LEU A 1 367 ? 2.034 10.783 -9.298 1.00 84.06 367 LEU A O 1
ATOM 2980 N N . GLU A 1 368 ? 0.327 10.244 -7.949 1.00 84.50 368 GLU A N 1
ATOM 2981 C CA . GLU A 1 368 ? 1.027 9.149 -7.287 1.00 84.50 368 GLU A CA 1
ATOM 2982 C C . GLU A 1 368 ? 1.087 7.885 -8.144 1.00 84.50 368 GLU A C 1
ATOM 2984 O O . GLU A 1 368 ? 0.081 7.299 -8.531 1.00 84.50 368 GLU A O 1
ATOM 2989 N N . LYS A 1 369 ? 2.314 7.414 -8.383 1.00 84.12 369 LYS A N 1
ATOM 2990 C CA . LYS A 1 369 ? 2.579 6.133 -9.046 1.00 84.12 369 LYS A CA 1
ATOM 2991 C C . LYS A 1 369 ? 2.743 5.003 -8.029 1.00 84.12 369 LYS A C 1
ATOM 2993 O O . LYS A 1 369 ? 3.032 5.245 -6.854 1.00 84.12 369 LYS A O 1
ATOM 2998 N N . ASN A 1 370 ? 2.672 3.759 -8.507 1.00 81.75 370 ASN A N 1
ATOM 2999 C CA . ASN A 1 370 ? 2.774 2.542 -7.691 1.00 81.75 370 ASN A CA 1
ATOM 3000 C C . ASN A 1 370 ? 3.960 2.555 -6.701 1.00 81.75 370 ASN A C 1
ATOM 3002 O O . ASN A 1 370 ? 3.792 2.254 -5.522 1.00 81.75 370 ASN A O 1
ATOM 3006 N N . GLY A 1 371 ? 5.149 2.994 -7.133 1.00 83.06 371 GLY A N 1
ATOM 3007 C CA . GLY A 1 371 ? 6.324 3.086 -6.255 1.00 83.06 371 GLY A CA 1
ATOM 3008 C C . GLY A 1 371 ? 6.125 3.997 -5.033 1.00 83.06 371 GLY A C 1
ATOM 3009 O O . GLY A 1 371 ? 6.542 3.648 -3.926 1.00 83.06 371 GLY A O 1
ATOM 3010 N N . ALA A 1 372 ? 5.432 5.130 -5.200 1.00 84.69 372 ALA A N 1
ATOM 3011 C CA . ALA A 1 372 ? 5.148 6.064 -4.110 1.00 84.69 372 ALA A CA 1
ATOM 3012 C C . ALA A 1 372 ? 4.157 5.474 -3.096 1.00 84.69 372 ALA A C 1
ATOM 3014 O O . ALA A 1 372 ? 4.374 5.620 -1.885 1.00 84.69 372 ALA A O 1
ATOM 3015 N N . ILE A 1 373 ? 3.125 4.778 -3.592 1.00 88.88 373 ILE A N 1
ATOM 3016 C CA . ILE A 1 373 ? 2.103 4.083 -2.793 1.00 88.88 373 ILE A CA 1
ATOM 3017 C C . ILE A 1 373 ? 2.735 2.918 -2.029 1.00 88.88 373 ILE A C 1
ATOM 3019 O O . ILE A 1 373 ? 2.559 2.808 -0.815 1.00 88.88 373 ILE A O 1
ATOM 3023 N N . ARG A 1 374 ? 3.555 2.099 -2.697 1.00 88.81 374 ARG A N 1
ATOM 3024 C CA . ARG A 1 374 ? 4.291 0.991 -2.072 1.00 88.81 374 ARG A CA 1
ATOM 3025 C C . ARG A 1 374 ? 5.184 1.477 -0.939 1.00 88.81 374 ARG A C 1
ATOM 3027 O O . ARG A 1 374 ? 5.149 0.906 0.145 1.00 88.81 374 ARG A O 1
ATOM 3034 N N . GLY A 1 375 ? 5.954 2.546 -1.143 1.00 88.81 375 GLY A N 1
ATOM 3035 C CA . GLY A 1 375 ? 6.752 3.117 -0.053 1.00 88.81 375 GLY A CA 1
ATOM 3036 C C . GLY A 1 375 ? 5.886 3.601 1.116 1.00 88.81 375 GLY A C 1
ATOM 3037 O O . GLY A 1 375 ? 6.352 3.698 2.243 1.00 88.81 375 GLY A O 1
ATOM 3038 N N . GLN A 1 376 ? 4.629 3.970 0.854 1.00 91.44 376 GLN A N 1
ATOM 3039 C CA . GLN A 1 376 ? 3.709 4.524 1.854 1.00 91.44 376 GLN A CA 1
ATOM 3040 C C . GLN A 1 376 ? 3.168 3.392 2.718 1.00 91.44 376 GLN A C 1
ATOM 3042 O O . GLN A 1 376 ? 3.183 3.471 3.941 1.00 91.44 376 GLN A O 1
ATOM 3047 N N . LEU A 1 377 ? 2.792 2.297 2.062 1.00 93.19 377 LEU A N 1
ATOM 3048 C CA . LEU A 1 377 ? 2.437 1.046 2.706 1.00 93.19 377 LEU A CA 1
ATOM 3049 C C . LEU A 1 377 ? 3.580 0.507 3.575 1.00 93.19 377 LEU A C 1
ATOM 3051 O O . LEU A 1 377 ? 3.329 0.109 4.706 1.00 93.19 377 LEU A O 1
ATOM 3055 N N . MET A 1 378 ? 4.826 0.528 3.089 1.00 91.12 378 MET A N 1
ATOM 3056 C CA . MET A 1 378 ? 5.972 0.038 3.869 1.00 91.12 378 MET A CA 1
ATOM 3057 C C . MET A 1 378 ? 6.234 0.870 5.125 1.00 91.12 378 MET A C 1
ATOM 3059 O O . MET A 1 378 ? 6.513 0.297 6.172 1.00 91.12 378 MET A O 1
ATOM 3063 N N . MET A 1 379 ? 6.085 2.196 5.047 1.00 91.38 379 MET A N 1
ATOM 3064 C CA . MET A 1 379 ? 6.151 3.073 6.221 1.00 91.38 379 MET A CA 1
ATOM 3065 C C . MET A 1 379 ? 5.079 2.703 7.255 1.00 91.38 379 MET A C 1
ATOM 3067 O O . MET A 1 379 ? 5.382 2.563 8.435 1.00 91.38 379 MET A O 1
ATOM 3071 N N . TRP A 1 380 ? 3.828 2.512 6.822 1.00 93.81 380 TRP A N 1
ATOM 3072 C CA . TRP A 1 380 ? 2.754 2.107 7.730 1.00 93.81 380 TRP A CA 1
ATOM 3073 C C . TRP A 1 380 ? 2.981 0.717 8.319 1.00 93.81 380 TRP A C 1
ATOM 3075 O O . TRP A 1 380 ? 2.717 0.512 9.500 1.00 93.81 380 TRP A O 1
ATOM 3085 N N . ALA A 1 381 ? 3.497 -0.221 7.526 1.00 92.75 381 ALA A N 1
ATOM 3086 C CA . ALA A 1 381 ? 3.837 -1.553 8.001 1.00 92.75 381 ALA A CA 1
ATOM 3087 C C . ALA A 1 381 ? 4.971 -1.530 9.032 1.00 92.75 381 ALA A C 1
ATOM 3089 O O . ALA A 1 381 ? 4.909 -2.274 10.005 1.00 92.75 381 ALA A O 1
ATOM 3090 N N . ASP A 1 382 ? 5.973 -0.668 8.859 1.00 89.19 382 ASP A N 1
ATOM 3091 C CA . ASP A 1 382 ? 7.028 -0.449 9.853 1.00 89.19 382 ASP A CA 1
ATOM 3092 C C . ASP A 1 382 ? 6.473 0.161 11.149 1.00 89.19 382 ASP A C 1
ATOM 3094 O O . ASP A 1 382 ? 6.737 -0.359 12.229 1.00 89.19 382 ASP A O 1
ATOM 3098 N N . LEU A 1 383 ? 5.625 1.190 11.044 1.00 90.00 383 LEU A N 1
ATOM 3099 C CA . LEU A 1 383 ? 5.014 1.860 12.197 1.00 90.00 383 LEU A CA 1
ATOM 3100 C C . LEU A 1 383 ? 4.091 0.940 13.006 1.00 90.00 383 LEU A C 1
ATOM 3102 O O . LEU A 1 383 ? 4.078 0.990 14.236 1.00 90.00 383 LEU A O 1
ATOM 3106 N N . LEU A 1 384 ? 3.283 0.131 12.317 1.00 91.69 384 LEU A N 1
ATOM 3107 C CA . LEU A 1 384 ? 2.319 -0.780 12.936 1.00 91.69 384 LEU A CA 1
ATOM 3108 C C . LEU A 1 384 ? 2.990 -1.954 13.641 1.00 91.69 384 LEU A C 1
ATOM 3110 O O . LEU A 1 384 ? 2.423 -2.489 14.598 1.00 91.69 384 LEU A O 1
ATOM 3114 N N . ARG A 1 385 ? 4.179 -2.340 13.178 1.00 86.12 385 ARG A N 1
ATOM 3115 C CA . ARG A 1 385 ? 5.007 -3.338 13.840 1.00 86.12 385 ARG A CA 1
ATOM 3116 C C . ARG A 1 385 ? 5.586 -2.740 15.113 1.00 86.12 385 ARG A C 1
ATOM 3118 O O . ARG A 1 385 ? 6.021 -1.592 15.155 1.00 86.12 385 ARG A O 1
ATOM 3125 N N . ASN A 1 386 ? 5.591 -3.544 16.161 1.00 67.31 386 ASN A N 1
ATOM 3126 C CA . ASN A 1 386 ? 6.143 -3.182 17.452 1.00 67.31 386 ASN A CA 1
ATOM 3127 C C . ASN A 1 386 ? 7.513 -3.858 17.629 1.00 67.31 386 ASN A C 1
ATOM 3129 O O . ASN A 1 386 ? 7.573 -4.914 18.260 1.00 67.31 386 ASN A O 1
ATOM 3133 N N . PRO A 1 387 ? 8.613 -3.349 17.032 1.00 58.50 387 PRO A N 1
ATOM 3134 C CA . PRO A 1 387 ? 9.924 -3.915 17.314 1.00 58.50 387 PRO A CA 1
ATOM 3135 C C . PRO A 1 387 ? 10.198 -3.726 18.815 1.00 58.50 387 PRO A C 1
ATOM 3137 O O . PRO A 1 387 ? 10.152 -2.586 19.280 1.00 58.50 387 PRO A O 1
ATOM 3140 N N . PRO A 1 388 ? 10.433 -4.806 19.582 1.00 51.28 388 PRO A N 1
ATOM 3141 C CA . PRO A 1 388 ? 10.668 -4.695 21.013 1.00 51.28 388 PRO A CA 1
ATOM 3142 C C . PRO A 1 388 ? 11.882 -3.797 21.247 1.00 51.28 388 PRO A C 1
ATOM 3144 O O . PRO A 1 388 ? 12.979 -4.064 20.748 1.00 51.28 388 PRO A O 1
ATOM 3147 N N . GLY A 1 389 ? 11.669 -2.703 21.974 1.00 54.03 389 GLY A N 1
ATOM 3148 C CA . GLY A 1 389 ? 12.764 -1.902 22.498 1.00 54.03 389 GLY A CA 1
ATOM 3149 C C . GLY A 1 389 ? 13.409 -2.628 23.675 1.00 54.03 389 GLY A C 1
ATOM 3150 O O . GLY A 1 389 ? 12.794 -3.493 24.291 1.00 54.03 389 GLY A O 1
ATOM 3151 N N . LEU A 1 390 ? 14.632 -2.239 24.049 1.00 50.47 390 LEU A N 1
ATOM 3152 C CA . LEU A 1 390 ? 15.306 -2.791 25.235 1.00 50.47 390 LEU A CA 1
ATOM 3153 C C . LEU A 1 390 ? 14.503 -2.585 26.545 1.00 50.47 390 LEU A C 1
ATOM 3155 O O . LEU A 1 390 ? 14.786 -3.246 27.538 1.00 50.47 390 LEU A O 1
ATOM 3159 N N . PHE A 1 391 ? 13.533 -1.660 26.539 1.00 54.41 391 PHE A N 1
ATOM 3160 C CA . PHE A 1 391 ? 12.750 -1.226 27.702 1.00 54.41 391 PHE A CA 1
ATOM 3161 C 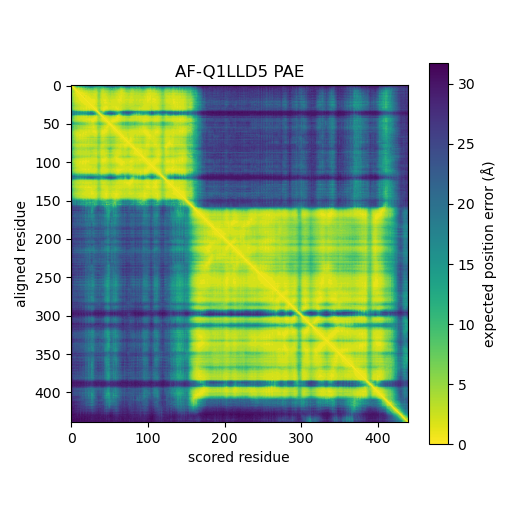C . PHE A 1 391 ? 11.243 -1.074 27.428 1.00 54.41 391 PHE A C 1
ATOM 3163 O O . PHE A 1 391 ? 10.520 -0.636 28.318 1.00 54.41 391 PHE A O 1
ATOM 3170 N N . ASP A 1 392 ? 10.767 -1.388 26.219 1.00 62.03 392 ASP A N 1
ATOM 3171 C CA . ASP A 1 392 ? 9.359 -1.210 25.845 1.00 62.03 392 ASP A CA 1
ATOM 3172 C C . ASP A 1 392 ? 8.801 -2.523 25.288 1.00 62.03 392 ASP A C 1
ATOM 3174 O O . ASP A 1 392 ? 9.175 -2.967 24.199 1.00 62.03 392 ASP A O 1
ATOM 3178 N N . GLU A 1 393 ? 7.914 -3.155 26.059 1.00 65.19 393 GLU A N 1
ATOM 3179 C CA . GLU A 1 393 ? 7.168 -4.354 25.650 1.00 65.19 393 GLU A CA 1
ATOM 3180 C C . GLU A 1 393 ? 6.116 -4.026 24.569 1.00 65.19 393 GLU A C 1
ATOM 3182 O O . GLU A 1 393 ? 5.555 -4.921 23.924 1.00 65.19 393 GLU A O 1
ATOM 3187 N N . GLY A 1 394 ? 5.885 -2.727 24.341 1.00 77.12 394 GLY A N 1
ATOM 3188 C CA . GLY A 1 394 ? 4.889 -2.123 23.476 1.00 77.12 394 GLY A CA 1
ATOM 3189 C C . GLY A 1 394 ? 3.477 -2.662 23.687 1.00 77.12 394 GLY A C 1
ATOM 3190 O O . GLY A 1 394 ? 3.136 -3.231 24.722 1.00 77.12 394 GLY A O 1
ATOM 3191 N N . TYR A 1 395 ? 2.588 -2.404 22.727 1.00 89.19 395 TYR A N 1
ATOM 3192 C CA . TYR A 1 395 ? 1.160 -2.622 22.959 1.00 89.19 395 TYR A CA 1
ATOM 3193 C C . TYR A 1 395 ? 0.809 -4.125 23.073 1.00 89.19 395 TYR A C 1
ATOM 3195 O O . TYR A 1 395 ? 1.025 -4.881 22.120 1.00 89.19 395 TYR A O 1
ATOM 3203 N N . PRO A 1 396 ? 0.222 -4.587 24.196 1.00 89.31 396 PRO A N 1
ATOM 3204 C CA . PRO A 1 396 ? 0.181 -6.013 24.516 1.00 89.31 396 PRO A CA 1
ATOM 3205 C C . PRO A 1 396 ? -0.906 -6.797 23.775 1.00 89.31 396 PRO A C 1
ATOM 3207 O O . PRO A 1 396 ? -0.761 -8.005 23.624 1.00 89.31 396 PRO A O 1
ATOM 3210 N N . PHE A 1 397 ? -1.970 -6.150 23.295 1.00 93.31 397 PHE A N 1
ATOM 3211 C CA . PHE A 1 397 ? -3.167 -6.856 22.810 1.00 93.31 397 PHE A CA 1
ATOM 3212 C C . PHE A 1 397 ? -3.272 -6.962 21.288 1.00 93.31 397 PHE A C 1
ATOM 3214 O O . PHE A 1 397 ? -4.203 -7.584 20.788 1.00 93.31 397 PHE A O 1
ATOM 3221 N N . LEU A 1 398 ? -2.376 -6.320 20.536 1.00 94.25 398 LEU A N 1
ATOM 3222 C CA . LEU A 1 398 ? -2.486 -6.273 19.081 1.00 94.25 398 LEU A CA 1
ATOM 3223 C C . LEU A 1 398 ? -1.138 -5.994 18.422 1.00 94.25 398 LEU A C 1
ATOM 3225 O O . LEU A 1 398 ? -0.493 -4.978 18.707 1.00 94.25 398 LEU A O 1
ATOM 3229 N N . ASP A 1 399 ? -0.741 -6.863 17.499 1.00 93.94 399 ASP A N 1
ATOM 3230 C CA . ASP A 1 399 ? 0.451 -6.664 16.680 1.00 93.94 399 ASP A CA 1
ATOM 3231 C C . ASP A 1 399 ? 0.324 -7.318 15.303 1.00 93.94 399 ASP A C 1
ATOM 3233 O O . ASP A 1 399 ? -0.577 -8.134 15.071 1.00 93.94 399 ASP A O 1
ATOM 3237 N N . PHE A 1 400 ? 1.207 -6.915 14.388 1.00 95.31 400 PHE A N 1
ATOM 3238 C CA . PHE A 1 400 ? 1.098 -7.235 12.968 1.00 95.31 400 PHE A CA 1
ATOM 3239 C C . PHE A 1 400 ? 2.397 -7.782 12.373 1.00 95.31 400 PHE A C 1
ATOM 3241 O O . PHE A 1 400 ? 3.501 -7.438 12.794 1.00 95.31 400 PHE A O 1
ATOM 3248 N N . GLY A 1 401 ? 2.254 -8.626 11.355 1.00 93.69 401 GLY A N 1
ATOM 3249 C CA . GLY A 1 401 ? 3.347 -9.140 10.538 1.00 93.69 401 GLY A CA 1
ATOM 3250 C C . GLY A 1 401 ? 3.737 -8.199 9.397 1.00 93.69 401 GLY A C 1
ATOM 3251 O O . GLY A 1 401 ? 3.216 -7.094 9.246 1.00 93.69 401 GLY A O 1
ATOM 3252 N N . VAL A 1 402 ? 4.665 -8.665 8.560 1.00 92.88 402 VAL A N 1
ATOM 3253 C CA . VAL A 1 402 ? 4.992 -7.996 7.292 1.00 92.88 402 VAL A CA 1
ATOM 3254 C C . VAL A 1 402 ? 3.869 -8.202 6.265 1.00 92.88 402 VAL A C 1
ATOM 3256 O O . VAL A 1 402 ? 3.156 -9.206 6.356 1.00 92.88 402 VAL A O 1
ATOM 3259 N N . PRO A 1 403 ? 3.702 -7.297 5.282 1.00 95.38 403 PRO A N 1
ATOM 3260 C CA . PRO A 1 403 ? 2.666 -7.457 4.269 1.00 95.38 403 PRO A CA 1
ATOM 3261 C C . PRO A 1 403 ? 2.827 -8.760 3.474 1.00 95.38 403 PRO A C 1
ATOM 3263 O O . PRO A 1 403 ? 3.947 -9.135 3.117 1.00 95.38 403 PRO A O 1
ATOM 3266 N N . VAL A 1 404 ? 1.716 -9.443 3.178 1.00 95.38 404 VAL A N 1
ATOM 3267 C CA . VAL A 1 404 ? 1.734 -10.708 2.419 1.00 95.38 404 VAL A CA 1
ATOM 3268 C C . VAL A 1 404 ? 2.239 -10.457 1.000 1.00 95.38 404 VAL A C 1
ATOM 3270 O O . VAL A 1 404 ? 1.816 -9.496 0.347 1.00 95.38 404 VAL A O 1
ATOM 3273 N N . THR A 1 405 ? 3.123 -11.328 0.513 1.00 93.31 405 THR A N 1
ATOM 3274 C CA . THR A 1 405 ? 3.692 -11.249 -0.833 1.00 93.31 405 THR A CA 1
ATOM 3275 C C . THR A 1 405 ? 3.342 -12.471 -1.674 1.00 93.31 405 THR A C 1
ATOM 3277 O O . THR A 1 405 ? 3.160 -13.571 -1.155 1.00 93.31 405 THR A O 1
ATOM 3280 N N . PHE A 1 406 ? 3.250 -12.274 -2.989 1.00 89.00 406 PHE A N 1
ATOM 3281 C CA . PHE A 1 406 ? 2.927 -13.325 -3.952 1.00 89.00 406 PHE A CA 1
ATOM 3282 C C . PHE A 1 406 ? 3.908 -13.270 -5.118 1.00 89.00 406 PHE A C 1
ATOM 3284 O O . PHE A 1 406 ? 4.149 -12.198 -5.670 1.00 89.00 406 PHE A O 1
ATOM 3291 N N . GLY A 1 407 ? 4.468 -14.416 -5.501 1.00 85.06 407 GLY A N 1
ATOM 3292 C CA . GLY A 1 407 ? 5.246 -14.537 -6.731 1.00 85.06 407 GLY A CA 1
ATOM 3293 C C . GLY A 1 407 ? 4.322 -14.779 -7.920 1.00 85.06 407 GLY A C 1
ATOM 3294 O O . GLY A 1 407 ? 3.459 -15.653 -7.856 1.00 85.06 407 GLY A O 1
ATOM 3295 N N . ILE A 1 408 ? 4.509 -14.028 -8.999 1.00 80.25 408 ILE A N 1
ATOM 3296 C CA . ILE A 1 408 ? 3.822 -14.239 -10.276 1.00 80.25 408 ILE A CA 1
ATOM 3297 C C . ILE A 1 408 ? 4.857 -14.416 -11.386 1.00 80.25 408 ILE A C 1
ATOM 3299 O O . ILE A 1 408 ? 5.877 -13.737 -11.390 1.00 80.25 408 ILE A O 1
ATOM 3303 N N . ASP A 1 409 ? 4.600 -15.318 -12.335 1.00 66.75 409 ASP A N 1
ATOM 3304 C CA . ASP A 1 409 ? 5.489 -15.572 -13.485 1.00 66.75 409 ASP A CA 1
ATOM 3305 C C . ASP A 1 409 ? 5.203 -14.655 -14.691 1.00 66.75 409 ASP A C 1
ATOM 3307 O O . ASP A 1 409 ? 5.834 -14.769 -15.744 1.00 66.75 409 ASP A O 1
ATOM 3311 N N . ARG A 1 410 ? 4.232 -13.747 -14.556 1.00 64.81 410 ARG A N 1
ATOM 3312 C CA . ARG A 1 410 ? 3.873 -12.734 -15.554 1.00 64.81 410 ARG A CA 1
ATOM 3313 C C . ARG A 1 410 ? 3.875 -11.376 -14.874 1.00 64.81 410 ARG A C 1
ATOM 3315 O O . ARG A 1 410 ? 3.204 -11.233 -13.864 1.00 64.81 410 ARG A O 1
ATOM 3322 N N . GLY A 1 411 ? 4.577 -10.404 -15.439 1.00 60.50 411 GLY A N 1
ATOM 3323 C CA . GLY A 1 411 ? 4.773 -9.090 -14.835 1.00 60.50 411 GLY A CA 1
ATOM 3324 C C . GLY A 1 411 ? 4.640 -7.974 -15.856 1.00 60.50 411 GLY A C 1
ATOM 3325 O O . GLY A 1 411 ? 4.737 -8.223 -17.061 1.00 60.50 411 GLY A O 1
ATOM 3326 N N . ILE A 1 412 ? 4.414 -6.755 -15.377 1.00 63.16 412 ILE A N 1
ATOM 3327 C CA . ILE A 1 412 ? 4.264 -5.574 -16.231 1.00 63.16 412 ILE A CA 1
ATOM 3328 C C . ILE A 1 412 ? 5.616 -4.876 -16.349 1.00 63.16 412 ILE A C 1
ATOM 3330 O O . ILE A 1 412 ? 6.309 -4.631 -15.363 1.00 63.16 412 ILE A O 1
ATOM 3334 N N . ASP A 1 413 ? 6.011 -4.530 -17.573 1.00 63.72 413 ASP A N 1
ATOM 3335 C CA . ASP A 1 413 ? 7.120 -3.603 -17.746 1.00 63.72 413 ASP A CA 1
ATOM 3336 C C . ASP A 1 413 ? 6.632 -2.169 -17.530 1.00 63.72 413 ASP A C 1
ATOM 3338 O O . ASP A 1 413 ? 6.156 -1.519 -18.458 1.00 63.72 413 ASP A O 1
ATOM 3342 N N . ASP A 1 414 ? 6.760 -1.681 -16.292 1.00 59.09 414 ASP A N 1
ATOM 3343 C CA . ASP A 1 414 ? 6.407 -0.309 -15.904 1.00 59.09 414 ASP A CA 1
ATOM 3344 C C . ASP A 1 414 ? 7.015 0.752 -16.839 1.00 59.09 414 ASP A C 1
ATOM 3346 O O . ASP A 1 414 ? 6.417 1.809 -17.033 1.00 59.09 414 ASP A O 1
ATOM 3350 N N . SER A 1 415 ? 8.195 0.498 -17.422 1.00 57.94 415 SER A N 1
ATOM 3351 C CA . SER A 1 415 ? 8.848 1.454 -18.321 1.00 57.94 415 SER A CA 1
ATOM 3352 C C . SER A 1 415 ? 8.164 1.530 -19.686 1.00 57.94 415 SER A C 1
ATOM 3354 O O . SER A 1 415 ? 7.911 2.635 -20.164 1.00 57.94 415 SER A O 1
ATOM 3356 N N . ALA A 1 416 ? 7.786 0.379 -20.251 1.00 54.19 416 ALA A N 1
ATOM 3357 C CA . ALA A 1 416 ? 7.023 0.285 -21.495 1.00 54.19 416 ALA A CA 1
ATOM 3358 C C . ALA A 1 416 ? 5.573 0.775 -21.310 1.00 54.19 416 ALA A C 1
ATOM 3360 O O . ALA A 1 416 ? 5.031 1.488 -22.156 1.00 54.19 416 ALA A O 1
ATOM 3361 N N . TRP A 1 417 ? 4.964 0.470 -20.160 1.00 55.66 417 TRP A N 1
ATOM 3362 C CA . TRP A 1 417 ? 3.615 0.926 -19.818 1.00 55.66 417 TRP A CA 1
ATOM 3363 C C . TRP A 1 417 ? 3.555 2.443 -19.591 1.00 55.66 417 TRP A C 1
ATOM 3365 O O . TRP A 1 417 ? 2.624 3.117 -20.024 1.00 55.66 417 TRP A O 1
ATOM 3375 N N . ALA A 1 418 ? 4.564 3.030 -18.943 1.00 56.88 418 ALA A N 1
ATOM 3376 C CA . ALA A 1 418 ? 4.609 4.478 -18.745 1.00 56.88 418 ALA A CA 1
ATOM 3377 C C . ALA A 1 418 ? 4.845 5.256 -20.054 1.00 56.88 418 ALA A C 1
ATOM 3379 O O . ALA A 1 418 ? 4.462 6.425 -20.138 1.00 56.88 418 ALA A O 1
ATOM 3380 N N . SER A 1 419 ? 5.477 4.648 -21.066 1.00 49.88 419 SER A N 1
ATOM 3381 C CA . SER A 1 419 ? 5.652 5.282 -22.378 1.00 49.88 419 SER A CA 1
ATOM 3382 C C . SER A 1 419 ? 4.366 5.350 -23.199 1.00 49.88 419 SER A C 1
ATOM 3384 O O . SER A 1 419 ? 4.189 6.340 -23.906 1.00 49.88 419 SER A O 1
ATOM 3386 N N . SER A 1 420 ? 3.448 4.383 -23.075 1.00 43.50 420 SER A N 1
ATOM 3387 C CA . SER A 1 420 ? 2.153 4.430 -23.771 1.00 43.50 420 SER A CA 1
ATOM 3388 C C . SER A 1 420 ? 1.229 5.531 -23.236 1.00 43.50 420 SER A C 1
ATOM 3390 O O . SER A 1 420 ? 0.620 6.241 -24.031 1.00 43.50 420 SER A O 1
ATOM 3392 N N . ASP A 1 421 ? 1.217 5.779 -21.919 1.00 44.75 421 ASP A N 1
ATOM 3393 C CA . ASP A 1 421 ? 0.408 6.855 -21.309 1.00 44.75 421 ASP A CA 1
ATOM 3394 C C . ASP A 1 421 ? 0.812 8.262 -21.790 1.00 44.75 421 ASP A C 1
ATOM 3396 O O . ASP A 1 421 ? -0.014 9.176 -21.856 1.00 44.75 421 ASP A O 1
ATOM 3400 N N . ASN A 1 422 ? 2.092 8.467 -22.118 1.00 42.00 422 ASN A N 1
ATOM 3401 C CA . ASN A 1 422 ? 2.570 9.747 -22.646 1.00 42.00 422 ASN A CA 1
ATOM 3402 C C . ASN A 1 422 ? 2.145 9.979 -24.102 1.00 42.00 422 ASN A C 1
ATOM 3404 O O . ASN A 1 422 ? 2.013 11.132 -24.507 1.00 42.00 422 ASN A O 1
ATOM 3408 N N . ILE A 1 423 ? 1.925 8.913 -24.876 1.00 37.88 423 ILE A N 1
ATOM 3409 C CA . ILE A 1 423 ? 1.465 9.005 -26.268 1.00 37.88 423 ILE A CA 1
ATOM 3410 C C . ILE A 1 423 ? -0.023 9.380 -26.298 1.00 37.88 423 ILE A C 1
ATOM 3412 O O . ILE A 1 423 ? -0.399 10.293 -27.032 1.00 37.88 423 ILE A O 1
ATOM 3416 N N . ASP A 1 424 ? -0.846 8.779 -25.432 1.00 36.59 424 ASP A N 1
ATOM 3417 C CA . ASP A 1 424 ? -2.274 9.120 -25.321 1.00 36.59 424 ASP A CA 1
ATOM 3418 C C . ASP A 1 424 ? -2.498 10.543 -24.787 1.00 36.59 424 ASP A C 1
ATOM 3420 O O . ASP A 1 424 ? -3.380 11.263 -25.259 1.00 36.59 424 ASP A O 1
ATOM 3424 N N . LYS A 1 425 ? -1.652 11.016 -23.861 1.00 37.38 425 LYS A N 1
ATOM 3425 C CA . LYS A 1 425 ? -1.715 12.411 -23.391 1.00 37.38 425 LYS A CA 1
ATOM 3426 C C . LYS A 1 425 ? -1.346 13.433 -24.466 1.00 37.38 425 LYS A C 1
ATOM 3428 O O . LYS A 1 425 ? -1.881 14.533 -24.430 1.00 37.38 425 LYS A O 1
ATOM 3433 N N . GLN A 1 426 ? -0.502 13.079 -25.438 1.00 34.75 426 GLN A N 1
ATOM 3434 C CA . GLN A 1 426 ? -0.186 13.959 -26.571 1.00 34.75 426 GLN A CA 1
ATOM 3435 C C . GLN A 1 426 ? -1.309 14.032 -27.620 1.00 34.75 426 GLN A C 1
ATOM 3437 O O . GLN A 1 426 ? -1.313 14.957 -28.427 1.00 34.75 426 GLN A O 1
ATOM 3442 N N . GLN A 1 427 ? -2.278 13.108 -27.605 1.00 34.78 427 GLN A N 1
ATOM 3443 C CA . GLN A 1 427 ? -3.437 13.122 -28.513 1.00 34.78 427 GLN A CA 1
ATOM 3444 C C . GLN A 1 427 ? -4.738 13.607 -27.846 1.00 34.78 427 GLN A C 1
ATOM 3446 O O . GLN A 1 427 ? -5.721 13.862 -28.539 1.00 34.78 427 GLN A O 1
ATOM 3451 N N . GLY A 1 428 ? -4.741 13.785 -26.520 1.00 31.44 428 GLY A N 1
ATOM 3452 C CA . GLY A 1 428 ? -5.906 14.178 -25.721 1.00 31.44 428 GLY A CA 1
ATOM 3453 C C . GLY A 1 428 ? -5.814 15.547 -25.038 1.00 31.44 428 GLY A C 1
ATOM 3454 O O . GLY A 1 428 ? -6.507 15.761 -24.045 1.00 31.44 428 GLY A O 1
ATOM 3455 N N . GLU A 1 429 ? -4.980 16.482 -25.511 1.00 33.19 429 GLU A N 1
ATOM 3456 C CA . GLU A 1 429 ? -4.955 17.856 -24.979 1.00 33.19 429 GLU A CA 1
ATOM 3457 C C . GLU A 1 429 ? -6.163 18.681 -25.458 1.00 33.19 429 GLU A C 1
ATOM 3459 O O . GLU A 1 429 ? -6.051 19.622 -26.236 1.00 33.19 429 GLU A O 1
ATOM 3464 N N . THR A 1 430 ? -7.336 18.374 -24.908 1.00 33.78 430 THR A N 1
ATOM 3465 C CA . THR A 1 430 ? -8.348 19.389 -24.600 1.00 33.78 430 THR A CA 1
ATOM 3466 C C . THR A 1 430 ? -8.985 19.074 -23.247 1.00 33.78 430 THR A C 1
ATOM 3468 O O . THR A 1 430 ? -9.663 18.067 -23.083 1.00 33.78 430 THR A O 1
ATOM 3471 N N . SER A 1 431 ? -8.769 19.994 -22.303 1.00 34.81 431 SER A N 1
ATOM 3472 C CA . SER A 1 431 ? -9.371 20.127 -20.968 1.00 34.81 431 SER A CA 1
ATOM 3473 C C . SER A 1 431 ? -8.897 19.193 -19.839 1.00 34.81 431 SER A C 1
ATOM 3475 O O . SER A 1 431 ? -9.572 18.246 -19.452 1.00 34.81 431 SER A O 1
ATOM 3477 N N . SER A 1 432 ? -7.819 19.596 -19.164 1.00 29.22 432 SER A N 1
ATOM 3478 C CA . SER A 1 432 ? -7.776 19.578 -17.694 1.00 29.22 432 SER A CA 1
ATOM 3479 C C . SER A 1 432 ? -6.827 20.677 -17.214 1.00 29.22 432 SER A C 1
ATOM 3481 O O . SER A 1 432 ? -5.614 20.576 -17.397 1.00 29.22 432 SER A O 1
ATOM 3483 N N . ALA A 1 433 ? -7.376 21.754 -16.652 1.00 29.81 433 ALA A N 1
ATOM 3484 C CA . ALA A 1 433 ? -6.582 22.839 -16.084 1.00 29.81 433 ALA A CA 1
ATOM 3485 C C . ALA A 1 433 ? -5.722 22.323 -14.907 1.00 29.81 433 ALA A C 1
ATOM 3487 O O . ALA A 1 433 ? -6.193 21.483 -14.134 1.00 29.81 433 ALA A O 1
ATOM 3488 N N . PRO A 1 434 ? -4.479 22.811 -14.729 1.00 35.22 434 PRO A N 1
ATOM 3489 C CA . PRO A 1 434 ? -3.662 22.442 -13.585 1.00 35.22 434 PRO A CA 1
ATOM 3490 C C . PRO A 1 434 ? -4.306 22.905 -12.271 1.00 35.22 434 PRO A C 1
ATOM 3492 O O . PRO A 1 434 ? -4.844 24.005 -12.173 1.00 35.22 434 PRO A O 1
ATOM 3495 N N . LEU A 1 435 ? -4.152 22.065 -11.243 1.00 43.31 435 LEU A N 1
ATOM 3496 C CA . LEU A 1 435 ? -4.678 22.105 -9.863 1.00 43.31 435 LEU A CA 1
ATOM 3497 C C . LEU A 1 435 ? -4.470 23.418 -9.053 1.00 43.31 435 LEU A C 1
ATOM 3499 O O . LEU A 1 435 ? -4.676 23.428 -7.844 1.00 43.31 435 LEU A O 1
ATOM 3503 N N . PHE A 1 436 ? -4.029 24.527 -9.654 1.00 41.38 436 PHE A N 1
ATOM 3504 C CA . PHE A 1 436 ? -3.819 25.810 -8.967 1.00 41.38 436 PHE A CA 1
ATOM 3505 C C . PHE A 1 436 ? -4.312 27.047 -9.736 1.00 41.38 436 PHE A C 1
ATOM 3507 O O . PHE A 1 436 ? -3.970 28.162 -9.346 1.00 41.38 436 PHE A O 1
ATOM 3514 N N . GLU A 1 437 ? -5.138 26.884 -10.769 1.00 33.38 437 GLU A N 1
ATOM 3515 C CA . GLU A 1 437 ? -5.797 28.009 -11.445 1.00 33.38 437 GLU A CA 1
ATOM 3516 C C . GLU A 1 437 ? -7.286 28.106 -11.110 1.00 33.38 437 GLU A C 1
ATOM 3518 O O . GLU A 1 437 ? -8.122 27.990 -11.991 1.00 33.38 437 GLU A O 1
ATOM 3523 N N . LEU A 1 438 ? -7.636 28.350 -9.846 1.00 31.25 438 LEU A N 1
ATOM 3524 C CA . LEU A 1 438 ? -8.941 28.925 -9.498 1.00 31.25 438 LEU A CA 1
ATOM 3525 C C . LEU A 1 438 ? -8.801 29.800 -8.234 1.00 31.25 438 LEU A C 1
ATOM 3527 O O . LEU A 1 438 ? -8.706 29.266 -7.133 1.00 31.25 438 LEU A O 1
ATOM 3531 N N . GLY A 1 439 ? -8.787 31.129 -8.435 1.00 34.97 439 GLY A N 1
ATOM 3532 C CA . GLY A 1 439 ? -9.239 32.187 -7.498 1.00 34.97 439 GLY A CA 1
ATOM 3533 C C . GLY A 1 439 ? -8.472 32.444 -6.201 1.00 34.97 439 GLY A C 1
ATOM 3534 O O . GLY A 1 439 ? -8.742 31.726 -5.216 1.00 34.97 439 GLY A O 1
#

Secondary structure (DSSP, 8-state):
-PPP---HHHHHHHHHHHHHHHHHHHTT-EEEEPPTT-SS--EEEEEE-TTT--EEEEEEEEEEEE-SS-BT--SSEEEE---HHHHHHHHT-SS-EEEEEEEGGGTEEEEEE--PPPTT--S-EEEEHHHHB-SGGGHHHHHHHHHHT-TT--PPPP---EEEE-SEEEEEE--SEEEEEE-S--SHHHHHHHHHHTT----EEEETTEEEESS-TTSGGGTTTS-GGG-EEEEHHHHHT---HHHHHHHHHHHHHHHHHHHHHSTT--EEETTTTEEEPPPPTT---EEEEPSS-SS--EEEEEEEEE-TTT--EEEEEEEEEEEEEEEETTEEEEEEEEEEEEESSSSSBPTTHHHHHHHHHHH--HHHHHHHHHHHHHHHS-PPPSS----TT-EE-PPPEEEES----HHHHHHHHHHHHHH--SS---TT---

Organism: Cupriavidus metallidurans (strain ATCC 43123 / DSM 2839 / NBRC 102507 / CH34) (NCBI:txid266264)

Foldseek 3Di:
DDDDDDDVQNVLQVLQLVLVQVQLVQLVWHWDADDPDDDQFGTKIWAAQNVPRDTQPQMETEGEAGDQDFDPDDPFWGKDADDPVSLVVQVPDLAWYKYWYDHSVVSWIFIDIRDDADVVHDNMDITTRVPGTRHNVCSVVVQVRSVVSPVPGDGHFDQDKDKDFALKWFWPFAQFKKKKFAFPDDDPVVLVVVCVVLVHDFQWDQDPRMIIGSDDCCDPSNVNGGDNVGIDMDGVLCQLVDPDPVSVVRNQSSVVSLLQVLCCVDPQRWDADPVVQKTWRFADPVNDWDWDFQPPDPPTPTHTQKDFDAQPPVRDTQWMKGWIWHWGWDDDPSTIIIRTFIFIFIARYRPHGHPCGVVVRVQVVVVDDPVNRVVSSVSVLRVQADDDDPPDPGRRGTGTHGTDMDIDRGDDPPVVVVVVVVVVVVVPPDDDDPSNPDD

InterPro domains:
  IPR025375 Domain of unknown function DUF4365 [PF14280] (15-145)